Protein AF-A0A6G0UW44-F1 (afdb_monomer_lite)

Radius of gyration: 41.0 Å; chains: 1; bounding box: 80×52×118 Å

Structure (mmCIF, N/CA/C/O backbone):
data_AF-A0A6G0UW44-F1
#
_entry.id   AF-A0A6G0UW44-F1
#
loop_
_atom_site.group_PDB
_atom_site.id
_atom_site.type_symbol
_atom_site.label_atom_id
_atom_site.label_alt_id
_atom_site.label_comp_id
_atom_site.label_asym_id
_atom_site.label_entity_id
_atom_site.label_seq_id
_atom_site.pdbx_PDB_ins_code
_atom_site.Cartn_x
_atom_site.Cartn_y
_atom_site.Cartn_z
_atom_site.occupancy
_atom_site.B_iso_or_equiv
_atom_site.auth_seq_id
_atom_site.auth_comp_id
_atom_site.auth_asym_id
_atom_site.auth_atom_id
_atom_site.pdbx_PDB_model_num
ATOM 1 N N . MET A 1 1 ? 16.118 10.005 -37.928 1.00 37.62 1 MET A N 1
ATOM 2 C CA . MET A 1 1 ? 17.098 9.231 -37.137 1.00 37.62 1 MET A CA 1
ATOM 3 C C . MET A 1 1 ? 18.580 9.565 -37.410 1.00 37.62 1 MET A C 1
ATOM 5 O O . MET A 1 1 ? 19.420 8.905 -36.824 1.00 37.62 1 MET A O 1
ATOM 9 N N . ASP A 1 2 ? 18.959 10.597 -38.190 1.00 38.03 2 ASP A N 1
ATOM 10 C CA . ASP A 1 2 ? 20.335 10.639 -38.755 1.00 38.03 2 ASP A CA 1
ATOM 11 C C . ASP A 1 2 ? 21.155 11.941 -38.587 1.00 38.03 2 ASP A C 1
ATOM 13 O O . ASP A 1 2 ? 22.312 12.001 -38.995 1.00 38.03 2 ASP A O 1
ATOM 17 N N . VAL A 1 3 ? 20.603 13.016 -38.013 1.00 40.41 3 VAL A N 1
ATOM 18 C CA . VAL A 1 3 ? 21.188 14.363 -38.226 1.00 40.41 3 VAL A CA 1
ATOM 19 C C . VAL A 1 3 ? 22.205 14.790 -37.156 1.00 40.41 3 VAL A C 1
ATOM 21 O O . VAL A 1 3 ? 23.030 15.666 -37.401 1.00 40.41 3 VAL A O 1
ATOM 24 N N . VAL A 1 4 ? 22.187 14.182 -35.967 1.00 43.72 4 VAL A N 1
ATOM 25 C CA . VAL A 1 4 ? 22.926 14.726 -34.809 1.00 43.72 4 VAL A CA 1
ATOM 26 C C . VAL A 1 4 ? 24.247 14.000 -34.552 1.00 43.72 4 VAL A C 1
ATOM 28 O O . VAL A 1 4 ? 25.254 14.632 -34.255 1.00 43.72 4 VAL A O 1
ATOM 31 N N . PHE A 1 5 ? 24.272 12.680 -34.745 1.00 50.50 5 PHE A N 1
ATOM 32 C CA . PHE A 1 5 ? 25.394 11.828 -34.344 1.00 50.50 5 PHE A CA 1
ATOM 33 C C . PHE A 1 5 ? 26.453 11.594 -35.417 1.00 50.50 5 PHE A C 1
ATOM 35 O O . PHE A 1 5 ? 27.561 11.203 -35.078 1.00 50.50 5 PHE A O 1
ATOM 42 N N . LYS A 1 6 ? 26.157 11.869 -36.694 1.00 49.41 6 LYS A N 1
ATOM 43 C CA . LYS A 1 6 ? 27.148 11.805 -37.785 1.00 49.41 6 LYS A CA 1
ATOM 44 C C . LYS A 1 6 ? 28.186 12.937 -37.736 1.00 49.41 6 LYS A C 1
ATOM 46 O O . LYS A 1 6 ? 29.153 12.893 -38.491 1.00 49.41 6 LYS A O 1
ATOM 51 N N . LYS A 1 7 ? 27.993 13.950 -36.878 1.00 55.12 7 LYS A N 1
ATOM 52 C CA . LYS A 1 7 ? 28.919 15.087 -36.739 1.00 55.12 7 LYS A CA 1
ATOM 53 C C . LYS A 1 7 ? 30.096 14.816 -35.799 1.00 55.12 7 LYS A C 1
ATOM 55 O O . LYS A 1 7 ? 31.172 15.338 -36.069 1.00 55.12 7 LYS A O 1
ATOM 60 N N . LEU A 1 8 ? 29.896 14.018 -34.744 1.00 62.75 8 LEU A N 1
ATOM 61 C CA . LEU A 1 8 ? 30.953 13.634 -33.806 1.00 62.75 8 LEU A CA 1
ATOM 62 C C . LEU A 1 8 ? 31.653 12.378 -34.318 1.00 62.75 8 LEU A C 1
ATOM 64 O O . LEU A 1 8 ? 31.046 11.307 -34.414 1.00 62.75 8 LEU A O 1
ATOM 68 N N . LYS A 1 9 ? 32.927 12.534 -34.670 1.00 67.69 9 LYS A N 1
ATOM 69 C CA . LYS A 1 9 ? 33.804 11.432 -35.064 1.00 67.69 9 LYS A CA 1
ATOM 70 C C . LYS A 1 9 ? 34.708 11.050 -33.894 1.00 67.69 9 LYS A C 1
ATOM 72 O O . LYS A 1 9 ? 35.168 11.911 -33.147 1.00 67.69 9 LYS A O 1
ATOM 77 N N . PHE A 1 10 ? 34.960 9.755 -33.750 1.00 71.12 10 PHE A N 1
ATOM 78 C CA . PHE A 1 10 ? 35.826 9.206 -32.710 1.00 71.12 10 PHE A CA 1
ATOM 79 C C . PHE A 1 10 ? 37.206 8.924 -33.312 1.00 71.12 10 PHE A C 1
ATOM 81 O O . PHE A 1 10 ? 37.297 8.248 -34.339 1.00 71.12 10 PHE A O 1
ATOM 88 N N . GLU A 1 11 ? 38.271 9.448 -32.703 1.00 69.06 11 GLU A N 1
ATOM 89 C CA . GLU A 1 11 ? 39.632 8.975 -32.985 1.00 69.06 11 GLU A CA 1
ATOM 90 C C . GLU A 1 11 ? 39.785 7.506 -32.531 1.00 69.06 11 GLU A C 1
ATOM 92 O O . GLU A 1 11 ? 39.051 7.061 -31.648 1.00 69.06 11 GLU A O 1
ATOM 97 N N . PRO A 1 12 ? 40.705 6.716 -33.113 1.00 68.69 12 PRO A N 1
ATOM 98 C CA . PRO A 1 12 ? 40.983 5.375 -32.608 1.00 68.69 12 PRO A CA 1
ATOM 99 C C . PRO A 1 12 ? 41.514 5.440 -31.170 1.00 68.69 12 PRO A C 1
ATOM 101 O O . PRO A 1 12 ? 42.395 6.250 -30.868 1.00 68.69 12 PRO A O 1
ATOM 104 N N . ALA A 1 13 ? 40.991 4.568 -30.303 1.00 70.81 13 ALA A N 1
ATOM 105 C CA . ALA A 1 13 ? 41.474 4.428 -28.934 1.00 70.81 13 ALA A CA 1
ATOM 106 C C . ALA A 1 13 ? 42.959 4.027 -28.933 1.00 70.81 13 ALA A C 1
ATOM 108 O O . ALA A 1 13 ? 43.368 3.131 -29.675 1.00 70.81 13 ALA A O 1
ATOM 109 N N . LYS A 1 14 ? 43.765 4.703 -28.113 1.00 77.00 14 LYS A N 1
ATOM 110 C CA . LYS A 1 14 ? 45.211 4.484 -27.988 1.00 77.00 14 LYS A CA 1
ATOM 111 C C . LYS A 1 14 ? 45.544 3.694 -26.729 1.00 77.00 14 LYS A C 1
ATOM 113 O O . LYS A 1 14 ? 46.350 2.772 -26.806 1.00 77.00 14 LYS A O 1
ATOM 118 N N . ASN A 1 15 ? 44.952 4.041 -25.584 1.00 79.69 15 ASN A N 1
ATOM 119 C CA . ASN A 1 15 ? 45.211 3.356 -24.315 1.00 79.69 15 ASN A CA 1
ATOM 120 C C . ASN A 1 15 ? 43.979 3.340 -23.378 1.00 79.69 15 ASN A C 1
ATOM 122 O O . ASN A 1 15 ? 43.945 4.060 -22.374 1.00 79.69 15 ASN A O 1
ATOM 126 N N . PRO A 1 16 ? 42.966 2.504 -23.671 1.00 74.81 16 PRO A N 1
ATOM 127 C CA . PRO A 1 16 ? 41.717 2.467 -22.907 1.00 74.81 16 PRO A CA 1
ATOM 128 C C . PRO A 1 16 ? 41.859 1.855 -21.501 1.00 74.81 16 PRO A C 1
ATOM 130 O O . PRO A 1 16 ? 41.085 2.185 -20.601 1.00 74.81 16 PRO A O 1
ATOM 133 N N . GLU A 1 17 ? 42.863 1.002 -21.267 1.00 78.62 17 GLU A N 1
ATOM 134 C CA . GLU A 1 17 ? 43.088 0.343 -19.967 1.00 78.62 17 GLU A CA 1
ATOM 135 C C . GLU A 1 17 ? 43.509 1.321 -18.864 1.00 78.62 17 GLU A C 1
ATOM 137 O O . GLU A 1 17 ? 43.247 1.084 -17.683 1.00 78.62 17 GLU A O 1
ATOM 142 N N . ARG A 1 18 ? 44.094 2.463 -19.244 1.00 80.94 18 ARG A N 1
ATOM 143 C CA . ARG A 1 18 ? 44.526 3.530 -18.329 1.00 80.94 18 ARG A CA 1
ATOM 144 C C . ARG A 1 18 ? 43.420 3.981 -17.371 1.00 80.94 18 ARG A C 1
ATOM 146 O O . ARG A 1 18 ? 43.707 4.343 -16.233 1.00 80.94 18 ARG A O 1
ATOM 153 N N . PHE A 1 19 ? 42.169 3.981 -17.829 1.00 76.69 19 PHE A N 1
ATOM 154 C CA . PHE A 1 19 ? 41.030 4.461 -17.048 1.00 76.69 19 PHE A CA 1
ATOM 155 C C . PHE A 1 19 ? 40.354 3.371 -16.214 1.00 76.69 19 PHE A C 1
ATOM 157 O O . PHE A 1 19 ? 39.488 3.687 -15.401 1.00 76.69 19 PHE A O 1
ATOM 164 N N . LEU A 1 20 ? 40.755 2.105 -16.356 1.00 77.56 20 LEU A N 1
ATOM 165 C CA . LEU A 1 20 ? 40.136 0.999 -15.632 1.00 77.56 20 LEU A CA 1
ATOM 166 C C . LEU A 1 20 ? 40.369 1.123 -14.119 1.00 77.56 20 LEU A C 1
ATOM 168 O O . LEU A 1 20 ? 39.420 1.016 -13.346 1.00 77.56 20 LEU A O 1
ATOM 172 N N . SER A 1 21 ? 41.596 1.424 -13.684 1.00 74.88 21 SER A N 1
ATOM 173 C CA . SER A 1 21 ? 41.909 1.650 -12.262 1.00 74.88 21 SER A CA 1
ATOM 174 C C . SER A 1 21 ? 41.139 2.846 -11.694 1.00 74.88 21 SER A C 1
ATOM 176 O O . SER A 1 21 ? 40.559 2.755 -10.615 1.00 74.88 21 SER A O 1
ATOM 178 N N . LEU A 1 22 ? 41.028 3.933 -12.461 1.00 75.62 22 LEU A N 1
ATOM 179 C CA . LEU A 1 22 ? 40.276 5.134 -12.085 1.00 75.62 22 LEU A CA 1
ATOM 180 C C . LEU A 1 22 ? 38.764 4.884 -11.972 1.00 75.62 22 LEU A C 1
ATOM 182 O O . LEU A 1 22 ? 38.126 5.425 -11.075 1.00 75.62 22 LEU A O 1
ATOM 186 N N . LEU A 1 23 ? 38.183 4.056 -12.844 1.00 75.62 23 LEU A N 1
ATOM 187 C CA . LEU A 1 23 ? 36.765 3.680 -12.782 1.00 75.62 23 LEU A CA 1
ATOM 188 C C . LEU A 1 23 ? 36.470 2.697 -11.638 1.00 75.62 23 LEU A C 1
ATOM 190 O O . LEU A 1 23 ? 35.387 2.731 -11.050 1.00 75.62 23 LEU A O 1
ATOM 194 N N . THR A 1 24 ? 37.432 1.830 -11.311 1.00 74.31 24 THR A N 1
ATOM 195 C CA . THR A 1 24 ? 37.258 0.770 -10.307 1.00 74.31 24 THR A CA 1
ATOM 196 C C . THR A 1 24 ? 37.538 1.268 -8.886 1.00 74.31 24 THR A C 1
ATOM 198 O O . THR A 1 24 ? 36.756 0.994 -7.976 1.00 74.31 24 THR A O 1
ATOM 201 N N . GLU A 1 25 ? 38.614 2.032 -8.694 1.00 70.94 25 GLU A N 1
ATOM 202 C CA . GLU A 1 25 ? 39.114 2.474 -7.382 1.00 70.94 25 GLU A CA 1
ATOM 203 C C . GLU A 1 25 ? 38.948 3.988 -7.163 1.00 70.94 25 GLU A C 1
ATOM 205 O O . GLU A 1 25 ? 38.690 4.424 -6.039 1.00 70.94 25 GLU A O 1
ATOM 210 N N . GLY A 1 26 ? 39.022 4.788 -8.230 1.00 64.12 26 GLY A N 1
ATOM 211 C CA . GLY A 1 26 ? 39.047 6.253 -8.160 1.00 64.12 26 GLY A CA 1
ATOM 212 C C . GLY A 1 26 ? 37.716 6.905 -7.776 1.00 64.12 26 GLY A C 1
ATOM 213 O O . GLY A 1 26 ? 36.634 6.345 -7.968 1.00 64.12 26 GLY A O 1
ATOM 214 N N . ASN A 1 27 ? 37.768 8.107 -7.200 1.00 69.19 27 ASN A N 1
ATOM 215 C CA . ASN A 1 27 ? 36.584 8.855 -6.758 1.00 69.19 27 ASN A CA 1
ATOM 216 C C . ASN A 1 27 ? 36.057 9.815 -7.848 1.00 69.19 27 ASN A C 1
ATOM 218 O O . ASN A 1 27 ? 36.807 10.291 -8.698 1.00 69.19 27 ASN A O 1
ATOM 222 N N . SER A 1 28 ? 34.771 10.172 -7.799 1.00 69.19 28 SER A N 1
ATOM 223 C CA . SER A 1 28 ? 34.124 11.111 -8.742 1.00 69.19 28 SER A CA 1
ATOM 224 C C . SER A 1 28 ? 34.864 12.453 -8.865 1.00 69.19 28 SER A C 1
ATOM 226 O O . SER A 1 28 ? 34.969 13.016 -9.955 1.00 69.19 28 SER A O 1
ATOM 228 N N . LYS A 1 29 ? 35.438 12.941 -7.758 1.00 72.50 29 LYS A N 1
ATOM 229 C CA . LYS A 1 29 ? 36.257 14.165 -7.702 1.00 72.50 29 LYS A CA 1
ATOM 230 C C . LYS A 1 29 ? 37.580 14.048 -8.461 1.00 72.50 29 LYS A C 1
ATOM 232 O O . LYS A 1 29 ? 38.009 15.026 -9.067 1.00 72.50 29 LYS A O 1
ATOM 237 N N . GLU A 1 30 ? 38.210 12.876 -8.449 1.00 73.62 30 GLU A N 1
ATOM 238 C CA . GLU A 1 30 ? 39.471 12.628 -9.159 1.00 73.62 30 GLU A CA 1
ATOM 239 C C . GLU A 1 30 ? 39.226 12.618 -10.667 1.00 73.62 30 GLU A C 1
ATOM 241 O O . GLU A 1 30 ? 39.917 13.322 -11.405 1.00 73.62 30 GLU A O 1
ATOM 246 N N . LEU A 1 31 ? 38.160 11.940 -11.108 1.00 74.75 31 LEU A N 1
ATOM 247 C CA . LEU A 1 31 ? 37.697 11.993 -12.496 1.00 74.75 31 LEU A CA 1
ATOM 248 C C . LEU A 1 31 ? 37.363 13.430 -12.914 1.00 74.75 31 LEU A C 1
ATOM 250 O O . LEU A 1 31 ? 37.811 13.887 -13.962 1.00 74.75 31 LEU A O 1
ATOM 254 N N . HIS A 1 32 ? 36.641 14.181 -12.079 1.00 73.06 32 HIS A N 1
ATOM 255 C CA . HIS A 1 32 ? 36.326 15.576 -12.380 1.00 73.06 32 HIS A CA 1
ATOM 256 C C . HIS A 1 32 ? 37.592 16.434 -12.529 1.00 73.06 32 HIS A C 1
ATOM 258 O O . HIS A 1 32 ? 37.698 17.208 -13.476 1.00 73.06 32 HIS A O 1
ATOM 264 N N . SER A 1 33 ? 38.580 16.270 -11.643 1.00 74.69 33 SER A N 1
ATOM 265 C CA . SER A 1 33 ? 39.849 17.001 -11.736 1.00 74.69 33 SER A CA 1
ATOM 266 C C . SER A 1 33 ? 40.645 16.652 -12.996 1.00 74.69 33 SER A C 1
ATOM 268 O O . SER A 1 33 ? 41.214 17.546 -13.616 1.00 74.69 33 SER A O 1
ATOM 270 N N . HIS A 1 34 ? 40.618 15.382 -13.409 1.00 75.31 34 HIS A N 1
ATOM 271 C CA . HIS A 1 34 ? 41.314 14.895 -14.594 1.00 75.31 34 HIS A CA 1
ATOM 272 C C . HIS A 1 34 ? 40.743 15.492 -15.884 1.00 75.31 34 HIS A C 1
ATOM 274 O O . HIS A 1 34 ? 41.484 15.966 -16.738 1.00 75.31 34 HIS A O 1
ATOM 280 N N . PHE A 1 35 ? 39.414 15.516 -16.004 1.00 73.81 35 PHE A N 1
ATOM 281 C CA . PHE A 1 35 ? 38.738 16.002 -17.205 1.00 73.81 35 PHE A CA 1
ATOM 282 C C . PHE A 1 35 ? 38.586 17.527 -17.263 1.00 73.81 35 PHE A C 1
ATOM 284 O O . PHE A 1 35 ? 38.355 18.073 -18.337 1.00 73.81 35 PHE A O 1
ATOM 291 N N . LYS A 1 36 ? 38.766 18.242 -16.146 1.00 71.75 36 LYS A N 1
ATOM 292 C CA . LYS A 1 36 ? 38.707 19.713 -16.120 1.00 71.75 36 LYS A CA 1
ATOM 293 C C . LYS A 1 36 ? 39.853 20.376 -16.895 1.00 71.75 36 LYS A C 1
ATOM 295 O O . LYS A 1 36 ? 39.682 21.488 -17.386 1.00 71.75 36 LYS A O 1
ATOM 300 N N . SER A 1 37 ? 41.010 19.717 -16.992 1.00 66.88 37 SER A N 1
ATOM 301 C CA . SER A 1 37 ? 42.194 20.219 -17.706 1.00 66.88 37 SER A CA 1
ATOM 302 C C . SER A 1 37 ? 42.300 19.751 -19.160 1.00 66.88 37 SER A C 1
ATOM 304 O O . SER A 1 37 ? 43.237 20.150 -19.846 1.00 66.88 37 SER A O 1
ATOM 306 N N . ILE A 1 38 ? 41.394 18.885 -19.618 1.00 70.94 38 ILE A N 1
ATOM 307 C CA . ILE A 1 38 ? 41.431 18.292 -20.958 1.00 70.94 38 ILE A CA 1
ATOM 308 C C . ILE A 1 38 ? 40.446 19.047 -21.848 1.00 70.94 38 ILE A C 1
ATOM 310 O O . ILE A 1 38 ? 39.284 19.200 -21.477 1.00 70.94 38 ILE A O 1
ATOM 314 N N . ASP A 1 39 ? 40.898 19.479 -23.027 1.00 69.44 39 ASP A N 1
ATOM 315 C CA . ASP A 1 39 ? 39.985 19.935 -24.076 1.00 69.44 39 ASP A CA 1
ATOM 316 C C . ASP A 1 39 ? 39.330 18.699 -24.721 1.00 69.44 39 ASP A C 1
ATOM 318 O O . ASP A 1 39 ? 40.033 17.836 -25.265 1.00 69.44 39 ASP A O 1
ATOM 322 N N . PRO A 1 40 ? 38.002 18.533 -24.618 1.00 71.19 40 PRO A N 1
ATOM 323 C CA . PRO A 1 40 ? 37.345 17.338 -25.129 1.00 71.19 40 PRO A CA 1
ATOM 324 C C . PRO A 1 40 ? 37.220 17.300 -26.653 1.00 71.19 40 PRO A C 1
ATOM 326 O O . PRO A 1 40 ? 36.935 16.232 -27.200 1.00 71.19 40 PRO A O 1
ATOM 329 N N . LEU A 1 41 ? 37.396 18.433 -27.342 1.00 71.31 41 LEU A N 1
ATOM 330 C CA . LEU A 1 41 ? 37.107 18.553 -28.767 1.00 71.31 41 LEU A CA 1
ATOM 331 C C . LEU A 1 41 ? 38.322 18.966 -29.588 1.00 71.31 41 LEU A C 1
ATOM 333 O O . LEU A 1 41 ? 39.098 19.837 -29.217 1.00 71.31 41 LEU A O 1
ATOM 337 N N . ARG A 1 42 ? 38.413 18.403 -30.791 1.00 70.06 42 ARG A N 1
ATOM 338 C CA . ARG A 1 42 ? 39.353 18.825 -31.825 1.00 70.06 42 ARG A CA 1
ATOM 339 C C . ARG A 1 42 ? 38.596 19.097 -33.121 1.00 70.06 42 ARG A C 1
ATOM 341 O O . ARG A 1 42 ? 37.881 18.233 -33.624 1.00 70.06 42 ARG A O 1
ATOM 348 N N . LYS A 1 43 ? 38.730 20.306 -33.669 1.00 67.56 43 LYS A N 1
ATOM 349 C CA . LYS A 1 43 ? 38.112 20.692 -34.948 1.00 67.56 43 LYS A CA 1
ATOM 350 C C . LYS A 1 43 ? 39.102 20.453 -36.090 1.00 67.56 43 LYS A C 1
ATOM 352 O O . LYS A 1 43 ? 40.199 21.002 -36.076 1.00 67.56 43 LYS A O 1
ATOM 357 N N . GLU A 1 44 ? 38.700 19.676 -37.094 1.00 67.50 44 GLU A N 1
ATOM 358 C CA . GLU A 1 44 ? 39.406 19.581 -38.379 1.00 67.50 44 GLU A CA 1
ATOM 359 C C . GLU A 1 44 ? 38.417 19.922 -39.506 1.00 67.50 44 GLU A C 1
ATOM 361 O O . GLU A 1 44 ? 37.544 19.131 -39.876 1.00 67.50 44 GLU A O 1
ATOM 366 N N . GLY A 1 45 ? 38.512 21.148 -40.031 1.00 67.38 45 GLY A N 1
ATOM 367 C CA . GLY A 1 45 ? 37.557 21.675 -41.010 1.00 67.38 45 GLY A CA 1
ATOM 368 C C . GLY A 1 45 ? 36.138 21.789 -40.435 1.00 67.38 45 GLY A C 1
ATOM 369 O O . GLY A 1 45 ? 35.943 22.359 -39.367 1.00 67.38 45 GLY A O 1
ATOM 370 N N . ASN A 1 46 ? 35.144 21.228 -41.136 1.00 62.19 46 ASN A N 1
ATOM 371 C CA . ASN A 1 46 ? 33.737 21.203 -40.696 1.00 62.19 46 ASN A CA 1
ATOM 372 C C . ASN A 1 46 ? 33.397 20.019 -39.763 1.00 62.19 46 ASN A C 1
ATOM 374 O O . ASN A 1 46 ? 32.234 19.857 -39.384 1.00 62.19 46 ASN A O 1
ATOM 378 N N . ALA A 1 47 ? 34.366 19.154 -39.441 1.00 61.09 47 ALA A N 1
ATOM 379 C CA . ALA A 1 47 ? 34.164 17.977 -38.600 1.00 61.09 47 ALA A CA 1
ATOM 380 C C . ALA A 1 47 ? 34.694 18.210 -37.178 1.00 61.09 47 ALA A C 1
ATOM 382 O O . ALA A 1 47 ? 35.771 18.776 -36.983 1.00 61.09 47 ALA A O 1
ATOM 383 N N . VAL A 1 48 ? 33.931 17.736 -36.192 1.00 68.88 48 VAL A N 1
ATOM 384 C CA . VAL A 1 48 ? 34.279 17.809 -34.771 1.00 68.88 48 VAL A CA 1
ATOM 385 C C . VAL A 1 48 ? 34.655 16.405 -34.300 1.00 68.88 48 VAL A C 1
ATOM 387 O O . VAL A 1 48 ? 33.852 15.474 -34.391 1.00 68.88 48 VAL A O 1
ATOM 390 N N . PHE A 1 49 ? 35.886 16.251 -33.824 1.00 72.50 49 PHE A N 1
ATOM 391 C CA . PHE A 1 49 ? 36.423 15.005 -33.291 1.00 72.50 49 PHE A CA 1
ATOM 392 C C . PHE A 1 49 ? 36.485 15.063 -31.767 1.00 72.50 49 PHE A C 1
ATOM 394 O O . PHE A 1 49 ? 36.796 16.109 -31.197 1.00 72.50 49 PHE A O 1
ATOM 401 N N . LEU A 1 50 ? 36.207 13.937 -31.110 1.00 74.19 50 LEU A N 1
ATOM 402 C CA . LEU A 1 50 ? 36.548 13.765 -29.698 1.00 74.19 50 LEU A CA 1
ATOM 403 C C . LEU A 1 50 ? 38.038 13.463 -29.569 1.00 74.19 50 LEU A C 1
ATOM 405 O O . LEU A 1 50 ? 38.575 12.665 -30.340 1.00 74.19 50 LEU A O 1
ATOM 409 N N . THR A 1 51 ? 38.692 14.086 -28.591 1.00 77.12 51 THR A N 1
ATOM 410 C CA . THR A 1 51 ? 40.113 13.847 -28.317 1.00 77.12 51 THR A CA 1
ATOM 411 C C . THR A 1 51 ? 40.367 12.413 -27.860 1.00 77.12 51 THR A C 1
ATOM 413 O O . THR A 1 51 ? 39.498 11.770 -27.261 1.00 77.12 51 THR A O 1
ATOM 416 N N . SER A 1 52 ? 41.575 11.901 -28.121 1.00 76.88 52 SER A N 1
ATOM 417 C CA . SER A 1 52 ? 41.933 10.518 -27.787 1.00 76.88 52 SER A CA 1
ATOM 418 C C . SER A 1 52 ? 41.721 10.173 -26.311 1.00 76.88 52 SER A C 1
ATOM 420 O O . SER A 1 52 ? 41.298 9.063 -26.028 1.00 76.88 52 SER A O 1
ATOM 422 N N . ASP A 1 53 ? 41.918 11.115 -25.379 1.00 78.44 53 ASP A N 1
ATOM 423 C CA . ASP A 1 53 ? 41.677 10.880 -23.946 1.00 78.44 53 ASP A CA 1
ATOM 424 C C . ASP A 1 53 ? 40.190 10.630 -23.627 1.00 78.44 53 ASP A C 1
ATOM 426 O O . ASP A 1 53 ? 39.862 9.742 -22.837 1.00 78.44 53 ASP A O 1
ATOM 430 N N . VAL A 1 54 ? 39.269 11.369 -24.259 1.00 78.00 54 VAL A N 1
ATOM 431 C CA . VAL A 1 54 ? 37.820 11.164 -24.078 1.00 78.00 54 VAL A CA 1
ATOM 432 C C . VAL A 1 54 ? 37.390 9.841 -24.705 1.00 78.00 54 VAL A C 1
ATOM 434 O O . VAL A 1 54 ? 36.600 9.103 -24.115 1.00 78.00 54 VAL A O 1
ATOM 437 N N . VAL A 1 55 ? 37.926 9.502 -25.880 1.00 80.12 55 VAL A N 1
ATOM 438 C CA . VAL A 1 55 ? 37.620 8.224 -26.536 1.00 80.12 55 VAL A CA 1
ATOM 439 C C . VAL A 1 55 ? 38.191 7.033 -25.761 1.00 80.12 55 VAL A C 1
ATOM 441 O O . VAL A 1 55 ? 37.492 6.028 -25.614 1.00 80.12 55 VAL A O 1
ATOM 444 N N . ASP A 1 56 ? 39.405 7.153 -25.222 1.00 81.38 56 ASP A N 1
ATOM 445 C CA . ASP A 1 56 ? 40.041 6.146 -24.366 1.00 81.38 56 ASP A CA 1
ATOM 446 C C . ASP A 1 56 ? 39.247 5.935 -23.078 1.00 81.38 56 ASP A C 1
ATOM 448 O O . ASP A 1 56 ? 39.067 4.800 -22.649 1.00 81.38 56 ASP A O 1
ATOM 452 N N . PHE A 1 57 ? 38.690 6.996 -22.492 1.00 83.31 57 PHE A N 1
ATOM 453 C CA . PHE A 1 57 ? 37.802 6.883 -21.337 1.00 83.31 57 PHE A CA 1
ATOM 454 C C . PHE A 1 57 ? 36.488 6.168 -21.664 1.00 83.31 57 PHE A C 1
ATOM 456 O O . PHE A 1 57 ? 36.063 5.279 -20.925 1.00 83.31 57 PHE A O 1
ATOM 463 N N . LEU A 1 58 ? 35.852 6.507 -22.788 1.00 81.81 58 LEU A N 1
ATOM 464 C CA . LEU A 1 58 ? 34.620 5.854 -23.239 1.00 81.81 58 LEU A CA 1
ATOM 465 C C . LEU A 1 58 ? 34.844 4.362 -23.560 1.00 81.81 58 LEU A C 1
ATOM 467 O O . LEU A 1 58 ? 34.007 3.525 -23.213 1.00 81.81 58 LEU A O 1
ATOM 471 N N . HIS A 1 59 ? 35.992 4.009 -24.148 1.00 81.44 59 HIS A N 1
ATOM 472 C CA . HIS A 1 59 ? 36.437 2.617 -24.297 1.00 81.44 59 HIS A CA 1
ATOM 473 C C . HIS A 1 59 ? 36.848 1.980 -22.956 1.00 81.44 59 HIS A C 1
ATOM 475 O O . HIS A 1 59 ? 36.662 0.784 -22.754 1.00 81.44 59 HIS A O 1
ATOM 481 N N . GLY A 1 60 ? 37.352 2.753 -21.998 1.00 81.19 60 GLY A N 1
ATOM 482 C CA . GLY A 1 60 ? 37.635 2.285 -20.642 1.00 81.19 60 GLY A CA 1
ATOM 483 C C . GLY A 1 60 ? 36.364 1.860 -19.902 1.00 81.19 60 GLY A C 1
ATOM 484 O O . GLY A 1 60 ? 36.349 0.810 -19.267 1.00 81.19 60 GLY A O 1
ATOM 485 N N . ILE A 1 61 ? 35.262 2.608 -20.052 1.00 81.19 61 ILE A N 1
ATOM 486 C CA . ILE A 1 61 ? 33.936 2.233 -19.518 1.00 81.19 61 ILE A CA 1
ATOM 487 C C . ILE A 1 61 ? 33.463 0.904 -20.116 1.00 81.19 61 ILE A C 1
ATOM 489 O O . ILE A 1 61 ? 32.920 0.051 -19.415 1.00 81.19 61 ILE A O 1
ATOM 493 N N . ALA A 1 62 ? 33.687 0.712 -21.411 1.00 76.56 62 ALA A N 1
ATOM 494 C CA . ALA A 1 62 ? 33.372 -0.531 -22.093 1.00 76.56 62 ALA A CA 1
ATOM 495 C C . ALA A 1 62 ? 34.122 -1.742 -21.518 1.00 76.56 62 ALA A C 1
ATOM 497 O O . ALA A 1 62 ? 33.505 -2.767 -21.226 1.00 76.56 62 ALA A O 1
ATOM 498 N N . LEU A 1 63 ? 35.434 -1.609 -21.313 1.00 79.00 63 LEU A N 1
ATOM 499 C CA . LEU A 1 63 ? 36.259 -2.640 -20.676 1.00 79.00 63 LEU A CA 1
ATOM 500 C C . LEU A 1 63 ? 35.857 -2.859 -19.212 1.00 79.00 63 LEU A C 1
ATOM 502 O O . LEU A 1 63 ? 35.834 -3.986 -18.722 1.00 79.00 63 LEU A O 1
ATOM 506 N N . TRP A 1 64 ? 35.462 -1.793 -18.518 1.00 80.31 64 TRP A N 1
ATOM 507 C CA . TRP A 1 64 ? 34.974 -1.866 -17.145 1.00 80.31 64 TRP A CA 1
ATOM 508 C C . TRP A 1 64 ? 33.719 -2.734 -17.021 1.00 80.31 64 TRP A C 1
ATOM 510 O O . TRP A 1 64 ? 33.596 -3.495 -16.061 1.00 80.31 64 TRP A O 1
ATOM 520 N N . PHE A 1 65 ? 32.829 -2.725 -18.017 1.00 79.38 65 PHE A N 1
ATOM 521 C CA . PHE A 1 65 ? 31.672 -3.624 -18.035 1.00 79.38 65 PHE A CA 1
ATOM 522 C C . PHE A 1 65 ? 32.042 -5.101 -18.175 1.00 79.38 65 PHE A C 1
ATOM 524 O O . PHE A 1 65 ? 31.339 -5.941 -17.615 1.00 79.38 65 PHE A O 1
ATOM 531 N N . GLN A 1 66 ? 33.140 -5.416 -18.863 1.00 77.75 66 GLN A N 1
ATOM 532 C CA . GLN A 1 66 ? 33.645 -6.786 -19.020 1.00 77.75 66 GLN A CA 1
ATOM 533 C C . GLN A 1 66 ? 34.320 -7.321 -17.744 1.00 77.75 66 GLN A C 1
ATOM 535 O O . GLN A 1 66 ? 34.556 -8.523 -17.620 1.00 77.75 66 GLN A O 1
ATOM 540 N N . SER A 1 67 ? 34.622 -6.442 -16.783 1.00 70.75 67 SER A N 1
ATOM 541 C CA . SER A 1 67 ? 35.231 -6.806 -15.504 1.00 70.75 67 SER A CA 1
ATOM 542 C C . SER A 1 67 ? 34.234 -7.483 -14.537 1.00 70.75 67 SER A C 1
ATOM 544 O O . SER A 1 67 ? 33.102 -7.827 -14.891 1.00 70.75 67 SER A O 1
ATOM 546 N N . LYS A 1 68 ? 34.665 -7.732 -13.292 1.00 72.56 68 LYS A N 1
ATOM 547 C CA . LYS A 1 68 ? 33.832 -8.330 -12.230 1.00 72.56 68 LYS A CA 1
ATOM 548 C C . LYS A 1 68 ? 32.500 -7.566 -12.052 1.00 72.56 68 LYS A C 1
ATOM 550 O O . LYS A 1 68 ? 32.426 -6.382 -12.376 1.00 72.56 68 LYS A O 1
ATOM 555 N N . PRO A 1 69 ? 31.439 -8.210 -11.520 1.00 70.62 69 PRO A N 1
ATOM 556 C CA . PRO A 1 69 ? 30.156 -7.545 -11.284 1.00 70.62 69 PRO A CA 1
ATOM 557 C C . PRO A 1 69 ? 30.342 -6.267 -10.458 1.00 70.62 69 PRO A C 1
ATOM 559 O O . PRO A 1 69 ? 30.931 -6.297 -9.376 1.00 70.62 69 PRO A O 1
ATOM 562 N N . LEU A 1 70 ? 29.849 -5.149 -10.990 1.00 76.25 70 LEU A N 1
ATOM 563 C CA . LEU A 1 70 ? 30.082 -3.826 -10.420 1.00 76.25 70 LEU A CA 1
ATOM 564 C C . LEU A 1 70 ? 29.168 -3.553 -9.221 1.00 76.25 70 LEU A C 1
ATOM 566 O O . LEU A 1 70 ? 28.010 -3.976 -9.178 1.00 76.25 70 LEU A O 1
ATOM 570 N N . ASN A 1 71 ? 29.681 -2.797 -8.247 1.00 76.94 71 ASN A N 1
ATOM 571 C CA . ASN A 1 71 ? 28.889 -2.353 -7.105 1.00 76.94 71 ASN A CA 1
ATOM 572 C C . ASN A 1 71 ? 27.935 -1.221 -7.526 1.00 76.94 71 ASN A C 1
ATOM 574 O O . ASN A 1 71 ? 28.370 -0.162 -7.978 1.00 76.94 71 ASN A O 1
ATOM 578 N N . VAL A 1 72 ? 26.633 -1.431 -7.315 1.00 75.94 72 VAL A N 1
ATOM 579 C CA . VAL A 1 72 ? 25.559 -0.469 -7.613 1.00 75.94 72 VAL A CA 1
ATOM 580 C C . VAL A 1 72 ? 25.820 0.901 -6.980 1.00 75.94 72 VAL A C 1
ATOM 582 O O . VAL A 1 72 ? 25.656 1.913 -7.651 1.00 75.94 72 VAL A O 1
ATOM 585 N N . SER A 1 73 ? 26.282 0.943 -5.727 1.00 77.44 73 SER A N 1
ATOM 586 C CA . SER A 1 73 ? 26.526 2.203 -5.012 1.00 77.44 73 SER A CA 1
ATOM 587 C C . SER A 1 73 ? 27.617 3.043 -5.680 1.00 77.44 73 SER A C 1
ATOM 589 O O . SER A 1 73 ? 27.516 4.267 -5.728 1.00 77.44 73 SER A O 1
ATOM 591 N N . LYS A 1 74 ? 28.633 2.390 -6.255 1.00 78.00 74 LYS A N 1
ATOM 592 C CA . LYS A 1 74 ? 29.702 3.075 -6.985 1.00 78.00 74 LYS A CA 1
ATOM 593 C C . LYS A 1 74 ? 29.184 3.676 -8.288 1.00 78.00 74 LYS A C 1
ATOM 595 O O . LYS A 1 74 ? 29.505 4.817 -8.606 1.00 78.00 74 LYS A O 1
ATOM 600 N N . ILE A 1 75 ? 28.361 2.921 -9.016 1.00 77.69 75 ILE A N 1
ATOM 601 C CA . ILE A 1 75 ? 27.711 3.388 -10.244 1.00 77.69 75 ILE A CA 1
ATOM 602 C C . ILE A 1 75 ? 26.833 4.605 -9.939 1.00 77.69 75 ILE A C 1
ATOM 604 O O . ILE A 1 75 ? 26.964 5.621 -10.609 1.00 77.69 75 ILE A O 1
ATOM 608 N N . GLU A 1 76 ? 25.994 4.533 -8.904 1.00 78.06 76 GLU A N 1
ATOM 609 C CA . GLU A 1 76 ? 25.123 5.641 -8.488 1.00 78.06 76 GLU A CA 1
ATOM 610 C C . GLU A 1 76 ? 25.915 6.884 -8.053 1.00 78.06 76 GLU A C 1
ATOM 612 O O . GLU A 1 76 ? 25.522 8.007 -8.363 1.00 78.06 76 GLU A O 1
ATOM 617 N N . GLN A 1 77 ? 27.062 6.706 -7.390 1.00 78.19 77 GLN A N 1
ATOM 618 C CA . GLN A 1 77 ? 27.952 7.813 -7.036 1.00 78.19 77 GLN A CA 1
ATOM 619 C C . GLN A 1 77 ? 28.541 8.488 -8.287 1.00 78.19 77 GLN A C 1
ATOM 621 O O . GLN A 1 77 ? 28.549 9.716 -8.397 1.00 78.19 77 GLN A O 1
ATOM 626 N N . LEU A 1 78 ? 29.011 7.691 -9.252 1.00 75.44 78 LEU A N 1
ATOM 627 C CA . LEU A 1 78 ? 29.549 8.197 -10.515 1.00 75.44 78 LEU A CA 1
ATOM 628 C C . LEU A 1 78 ? 28.468 8.902 -11.344 1.00 75.44 78 LEU A C 1
ATOM 630 O O . LEU A 1 78 ? 28.725 9.965 -11.907 1.00 75.44 78 LEU A O 1
ATOM 634 N N . THR A 1 79 ? 27.247 8.367 -11.407 1.00 73.19 79 THR A N 1
ATOM 635 C CA . THR A 1 79 ? 26.160 8.999 -12.166 1.00 73.19 79 THR A CA 1
ATOM 636 C C . THR A 1 79 ? 25.572 10.227 -11.484 1.00 73.19 79 THR A C 1
ATOM 638 O O . THR A 1 79 ? 25.190 11.170 -12.178 1.00 73.19 79 THR A O 1
ATOM 641 N N . GLY A 1 80 ? 25.548 10.261 -10.150 1.00 69.50 80 GLY A N 1
ATOM 642 C CA . GLY A 1 80 ? 25.060 11.397 -9.369 1.00 69.50 80 GLY A CA 1
ATOM 643 C C . GLY A 1 80 ? 25.952 12.641 -9.441 1.00 69.50 80 GLY A C 1
ATOM 644 O O . GLY A 1 80 ? 25.440 13.759 -9.350 1.00 69.50 80 GLY A O 1
ATOM 645 N N . GLU A 1 81 ? 27.263 12.463 -9.634 1.00 72.12 81 GLU A N 1
ATOM 646 C CA . GLU A 1 81 ? 28.236 13.563 -9.666 1.00 72.12 81 GLU A CA 1
ATOM 647 C C . GLU A 1 81 ? 28.847 13.787 -11.054 1.00 72.12 81 GLU A C 1
ATOM 649 O O . GLU A 1 81 ? 28.791 14.902 -11.572 1.00 72.12 81 GLU A O 1
ATOM 654 N N . PHE A 1 82 ? 29.411 12.744 -11.675 1.00 72.12 82 PHE A N 1
ATOM 655 C CA . PHE A 1 82 ? 30.197 12.872 -12.905 1.00 72.12 82 PHE A CA 1
ATOM 656 C C . PHE A 1 82 ? 29.305 12.957 -14.154 1.00 72.12 82 PHE A C 1
ATOM 658 O O . PHE A 1 82 ? 29.430 13.880 -14.950 1.00 72.12 82 PHE A O 1
ATOM 665 N N . PHE A 1 83 ? 28.324 12.064 -14.306 1.00 71.31 83 PHE A N 1
ATOM 666 C CA . PHE A 1 83 ? 27.428 12.079 -15.478 1.00 71.31 83 PHE A CA 1
ATOM 667 C C . PHE A 1 83 ? 26.287 13.108 -15.398 1.00 71.31 83 PHE A C 1
ATOM 669 O O . PHE A 1 83 ? 25.439 13.161 -16.287 1.00 71.31 83 PHE A O 1
ATOM 676 N N . LYS A 1 84 ? 26.269 13.954 -14.359 1.00 67.56 84 LYS A N 1
ATOM 677 C CA . LYS A 1 84 ? 25.351 15.099 -14.242 1.00 67.56 84 LYS A CA 1
ATOM 678 C C . LYS A 1 84 ? 25.742 16.268 -15.163 1.00 67.56 84 LYS A C 1
ATOM 680 O O . LYS A 1 84 ? 24.932 17.168 -15.379 1.00 67.56 84 LYS A O 1
ATOM 685 N N . GLY A 1 85 ? 26.963 16.256 -15.703 1.00 67.69 85 GLY A N 1
ATOM 686 C CA . GLY A 1 85 ? 27.412 17.185 -16.738 1.00 67.69 85 GLY A CA 1
ATOM 687 C C . GLY A 1 85 ? 26.811 16.871 -18.109 1.00 67.69 85 GLY A C 1
ATOM 688 O O . GLY A 1 85 ? 26.791 15.710 -18.520 1.00 67.69 85 GLY A O 1
ATOM 689 N N . SER A 1 86 ? 26.350 17.892 -18.840 1.00 63.50 86 SER A N 1
ATOM 690 C CA . SER A 1 86 ? 25.707 17.740 -20.162 1.00 63.50 86 SER A CA 1
ATOM 691 C C . SER A 1 86 ? 26.612 17.048 -21.167 1.00 63.50 86 SER A C 1
ATOM 693 O O . SER A 1 86 ? 26.168 16.170 -21.906 1.00 63.50 86 SER A O 1
ATOM 695 N N . ASP A 1 87 ? 27.881 17.442 -21.162 1.00 70.94 87 ASP A N 1
ATOM 696 C CA . ASP A 1 87 ? 28.858 17.087 -22.187 1.00 70.94 87 ASP A CA 1
ATOM 697 C C . ASP A 1 87 ? 29.178 15.594 -22.145 1.00 70.94 87 ASP A C 1
ATOM 699 O O . ASP A 1 87 ? 29.019 14.886 -23.137 1.00 70.94 87 ASP A O 1
ATOM 703 N N . MET A 1 88 ? 29.525 15.084 -20.959 1.00 75.00 88 MET A N 1
ATOM 704 C CA . MET A 1 88 ? 29.872 13.673 -20.772 1.00 75.00 88 MET A CA 1
ATOM 705 C C . MET A 1 88 ? 28.687 12.745 -21.029 1.00 75.00 88 MET A C 1
ATOM 707 O O . MET A 1 88 ? 28.869 11.667 -21.594 1.00 75.00 88 MET A O 1
ATOM 711 N N . LEU A 1 89 ? 27.468 13.160 -20.671 1.00 74.94 89 LEU A N 1
ATOM 712 C CA . LEU A 1 89 ? 26.262 12.399 -20.991 1.00 74.94 89 LEU A CA 1
ATOM 713 C C . LEU A 1 89 ? 26.046 12.320 -22.511 1.00 74.94 89 LEU A C 1
ATOM 715 O O . LEU A 1 89 ? 25.767 11.245 -23.040 1.00 74.94 89 LEU A O 1
ATOM 719 N N . ILE A 1 90 ? 26.208 13.436 -23.228 1.00 74.06 90 ILE A N 1
ATOM 720 C CA . ILE A 1 90 ? 26.086 13.480 -24.692 1.00 74.06 90 ILE A CA 1
ATOM 721 C C . ILE A 1 90 ? 27.167 12.616 -25.352 1.00 74.06 90 ILE A C 1
ATOM 723 O O . ILE A 1 90 ? 26.858 11.838 -26.261 1.00 74.06 90 ILE A O 1
ATOM 727 N N . PHE A 1 91 ? 28.413 12.695 -24.884 1.00 76.75 91 PHE A N 1
ATOM 728 C CA . PHE A 1 91 ? 29.516 11.886 -25.403 1.00 76.75 91 PHE A CA 1
ATOM 729 C C . PHE A 1 91 ? 29.272 10.395 -25.180 1.00 76.75 91 PHE A C 1
ATOM 731 O O . PHE A 1 91 ? 29.390 9.613 -26.118 1.00 76.75 91 PHE A O 1
ATOM 738 N N . LEU A 1 92 ? 28.813 10.002 -23.993 1.00 80.25 92 LEU A N 1
ATOM 739 C CA . LEU A 1 92 ? 28.475 8.613 -23.697 1.00 80.25 92 LEU A CA 1
ATOM 740 C C . LEU A 1 92 ? 27.335 8.085 -24.582 1.00 80.25 92 LEU A C 1
ATOM 742 O O . LEU A 1 92 ? 27.456 7.019 -25.183 1.00 80.25 92 LEU A O 1
ATOM 746 N N . LEU A 1 93 ? 26.244 8.847 -24.717 1.00 77.69 93 LEU A N 1
ATOM 747 C CA . LEU A 1 93 ? 25.094 8.454 -25.539 1.00 77.69 93 LEU A CA 1
ATOM 748 C C . LEU A 1 93 ? 25.449 8.377 -27.028 1.00 77.69 93 LEU A C 1
ATOM 750 O O . LEU A 1 93 ? 25.044 7.440 -27.715 1.00 77.69 93 LEU A O 1
ATOM 754 N N . SER A 1 94 ? 26.213 9.347 -27.535 1.00 76.00 94 SER A N 1
ATOM 755 C CA . SER A 1 94 ? 26.682 9.346 -28.928 1.00 76.00 94 SER A CA 1
ATOM 756 C C . SER A 1 94 ? 27.619 8.180 -29.217 1.00 76.00 94 SER A C 1
ATOM 758 O O . SER A 1 94 ? 27.492 7.533 -30.259 1.00 76.00 94 SER A O 1
ATOM 760 N N . TYR A 1 95 ? 28.490 7.858 -28.265 1.00 78.81 95 TYR A N 1
ATOM 761 C CA . TYR A 1 95 ? 29.375 6.715 -28.351 1.00 78.81 95 TYR A CA 1
ATOM 762 C C . TYR A 1 95 ? 28.605 5.397 -28.367 1.00 78.81 95 TYR A C 1
ATOM 764 O O . TYR A 1 95 ? 28.824 4.591 -29.264 1.00 78.81 95 TYR A O 1
ATOM 772 N N . TRP A 1 96 ? 27.632 5.193 -27.475 1.00 78.94 96 TRP A N 1
ATOM 773 C CA . TRP A 1 96 ? 26.806 3.978 -27.468 1.00 78.94 96 TRP A CA 1
ATOM 774 C C . TRP A 1 96 ? 25.874 3.843 -28.673 1.00 78.94 96 TRP A C 1
ATOM 776 O O . TRP A 1 96 ? 25.504 2.733 -29.051 1.00 78.94 96 TRP A O 1
ATOM 786 N N . MET A 1 97 ? 25.500 4.943 -29.324 1.00 73.69 97 MET A N 1
ATOM 787 C CA . MET A 1 97 ? 24.760 4.865 -30.584 1.00 73.69 97 MET A CA 1
ATOM 788 C C . MET A 1 97 ? 25.602 4.232 -31.699 1.00 73.69 97 MET A C 1
ATOM 790 O O . MET A 1 97 ? 25.087 3.384 -32.442 1.00 73.69 97 MET A O 1
ATOM 794 N N . GLN A 1 98 ? 26.881 4.619 -31.789 1.00 74.00 98 GLN A N 1
ATOM 795 C CA . GLN A 1 98 ? 27.825 4.145 -32.807 1.00 74.00 98 GLN A CA 1
ATOM 796 C C . GLN A 1 98 ? 28.485 2.805 -32.433 1.00 74.00 98 GLN A C 1
ATOM 798 O O . GLN A 1 98 ? 28.659 1.960 -33.306 1.00 74.00 98 GLN A O 1
ATOM 803 N N . ASN A 1 99 ? 28.754 2.575 -31.144 1.00 72.88 99 ASN A N 1
ATOM 804 C CA . ASN A 1 99 ? 29.413 1.394 -30.574 1.00 72.88 99 ASN A CA 1
ATOM 805 C C . ASN A 1 99 ? 28.507 0.762 -29.502 1.00 72.88 99 ASN A C 1
ATOM 807 O O . ASN A 1 99 ? 28.674 1.015 -28.308 1.00 72.88 99 ASN A O 1
ATOM 811 N N . PRO A 1 100 ? 27.486 -0.017 -29.900 1.00 58.88 100 PRO A N 1
ATOM 812 C CA . PRO A 1 100 ? 26.344 -0.274 -29.033 1.00 58.88 100 PRO A CA 1
ATOM 813 C C . PRO A 1 100 ? 26.522 -1.485 -28.120 1.00 58.88 100 PRO A C 1
ATOM 815 O O . PRO A 1 100 ? 25.707 -1.659 -27.227 1.00 58.88 100 PRO A O 1
ATOM 818 N N . LEU A 1 101 ? 27.532 -2.333 -28.335 1.00 60.56 101 LEU A N 1
ATOM 819 C CA . LEU A 1 101 ? 27.956 -3.368 -27.387 1.00 60.56 101 LEU A CA 1
ATOM 820 C C . LEU A 1 101 ? 29.442 -3.664 -27.585 1.00 60.56 101 LEU A C 1
ATOM 822 O O . LEU A 1 101 ? 29.919 -3.707 -28.716 1.00 60.56 101 LEU A O 1
ATOM 826 N N . PHE A 1 102 ? 30.117 -3.900 -26.465 1.00 59.25 102 PHE A N 1
ATOM 827 C CA . PHE A 1 102 ? 31.544 -4.207 -26.380 1.00 59.25 102 PHE A CA 1
ATOM 828 C C . PHE A 1 102 ? 31.816 -5.707 -26.243 1.00 59.25 102 PHE A C 1
ATOM 830 O O . PHE A 1 102 ? 32.923 -6.138 -26.537 1.00 59.25 102 PHE A O 1
ATOM 837 N N . ASP A 1 103 ? 30.819 -6.481 -25.791 1.00 65.12 103 ASP A N 1
ATOM 838 C CA . ASP A 1 103 ? 30.837 -7.944 -25.658 1.00 65.12 103 ASP A CA 1
ATOM 839 C C . ASP A 1 103 ? 29.422 -8.460 -25.294 1.00 65.12 103 ASP A C 1
ATOM 841 O O . ASP A 1 103 ? 28.657 -7.749 -24.635 1.00 65.12 103 ASP A O 1
ATOM 845 N N . ASP A 1 104 ? 29.072 -9.681 -25.707 1.00 67.38 104 ASP A N 1
ATOM 846 C CA . ASP A 1 104 ? 27.760 -10.315 -25.492 1.00 67.38 104 ASP A CA 1
ATOM 847 C C . ASP A 1 104 ? 27.636 -11.059 -24.147 1.00 67.38 104 ASP A C 1
ATOM 849 O O . ASP A 1 104 ? 26.584 -11.641 -23.849 1.00 67.38 104 ASP A O 1
ATOM 853 N N . SER A 1 105 ? 28.681 -11.019 -23.313 1.00 78.44 105 SER A N 1
ATOM 854 C CA . SER A 1 105 ? 28.687 -11.649 -21.993 1.00 78.44 105 SER A CA 1
ATOM 855 C C . SER A 1 105 ? 27.588 -11.114 -21.065 1.00 78.44 105 SER A C 1
ATOM 857 O O . SER A 1 105 ? 27.245 -9.929 -21.039 1.00 78.44 105 SER A O 1
ATOM 859 N N . VAL A 1 106 ? 27.036 -12.016 -20.246 1.00 76.19 106 VAL A N 1
ATOM 860 C CA . VAL A 1 106 ? 25.932 -11.719 -19.314 1.00 76.19 106 VAL A CA 1
ATOM 861 C C . VAL A 1 106 ? 26.310 -10.610 -18.322 1.00 76.19 106 VAL A C 1
ATOM 863 O O . VAL A 1 106 ? 25.496 -9.733 -18.032 1.00 76.19 106 VAL A O 1
ATOM 866 N N . ASN A 1 107 ? 27.559 -10.607 -17.842 1.00 78.00 107 ASN A N 1
ATOM 867 C CA . ASN A 1 107 ? 28.061 -9.600 -16.903 1.00 78.00 107 ASN A CA 1
ATOM 868 C C . ASN A 1 107 ? 28.194 -8.219 -17.552 1.00 78.00 107 ASN A C 1
ATOM 870 O O . ASN A 1 107 ? 27.752 -7.235 -16.960 1.00 78.00 107 ASN A O 1
ATOM 874 N N . SER A 1 108 ? 28.716 -8.155 -18.781 1.00 79.12 108 SER A N 1
ATOM 875 C CA . SER A 1 108 ? 28.818 -6.908 -19.545 1.00 79.12 108 SER A CA 1
ATOM 876 C C . SER A 1 108 ? 27.441 -6.282 -19.765 1.00 79.12 108 SER A C 1
ATOM 878 O O . SER A 1 108 ? 27.221 -5.115 -19.431 1.00 79.12 108 SER A O 1
ATOM 880 N N . LYS A 1 109 ? 26.457 -7.093 -20.184 1.00 79.75 109 LYS A N 1
ATOM 881 C CA . LYS A 1 109 ? 25.059 -6.657 -20.333 1.00 79.75 109 LYS A CA 1
ATOM 882 C C . LYS A 1 109 ? 24.479 -6.140 -19.018 1.00 79.75 109 LYS A C 1
ATOM 884 O O . LYS A 1 109 ? 23.850 -5.085 -18.993 1.00 79.75 109 LYS A O 1
ATOM 889 N N . LYS A 1 110 ? 24.699 -6.852 -17.913 1.00 82.88 110 LYS A N 1
ATOM 890 C CA . LYS A 1 110 ? 24.210 -6.455 -16.585 1.00 82.88 110 LYS A CA 1
ATOM 891 C C . LYS A 1 110 ? 24.797 -5.118 -16.133 1.00 82.88 110 LYS A C 1
ATOM 893 O O . LYS A 1 110 ? 24.046 -4.230 -15.739 1.00 82.88 110 LYS A O 1
ATOM 898 N N . ASN A 1 111 ? 26.116 -4.967 -16.216 1.00 84.38 111 ASN A N 1
ATOM 899 C CA . ASN A 1 111 ? 26.829 -3.754 -15.817 1.00 84.38 111 ASN A CA 1
ATOM 900 C C . ASN A 1 111 ? 26.406 -2.543 -16.663 1.00 84.38 111 ASN A C 1
ATOM 902 O O . ASN A 1 111 ? 26.156 -1.466 -16.119 1.00 84.38 111 ASN A O 1
ATOM 906 N N . PHE A 1 112 ? 26.232 -2.743 -17.971 1.00 84.94 112 PHE A N 1
ATOM 907 C CA . PHE A 1 112 ? 25.705 -1.725 -18.874 1.00 84.94 112 PHE A CA 1
ATOM 908 C C . PHE A 1 112 ? 24.305 -1.253 -18.452 1.00 84.94 112 PHE A C 1
ATOM 910 O O . PHE A 1 112 ? 24.078 -0.053 -18.300 1.00 84.94 112 PHE A O 1
ATOM 917 N N . TRP A 1 113 ? 23.372 -2.184 -18.214 1.00 86.00 113 TRP A N 1
ATOM 918 C CA . TRP A 1 113 ? 22.007 -1.844 -17.797 1.00 86.00 113 TRP A CA 1
ATOM 919 C C . TRP A 1 113 ? 21.967 -1.130 -16.447 1.00 86.00 113 TRP A C 1
ATOM 921 O O . TRP A 1 113 ? 21.177 -0.204 -16.272 1.00 86.00 113 TRP A O 1
ATOM 931 N N . LEU A 1 114 ? 22.836 -1.516 -15.508 1.00 85.06 114 LEU A N 1
ATOM 932 C CA . LEU A 1 114 ? 22.974 -0.814 -14.234 1.00 85.06 114 LEU A CA 1
ATOM 933 C C . LEU A 1 114 ? 23.423 0.636 -14.437 1.00 85.06 114 LEU A C 1
ATOM 935 O O . LEU A 1 114 ? 22.839 1.524 -13.822 1.00 85.06 114 LEU A O 1
ATOM 939 N N . LEU A 1 115 ? 24.397 0.897 -15.317 1.00 85.50 115 LEU A N 1
ATOM 940 C CA . LEU A 1 115 ? 24.805 2.272 -15.612 1.00 85.50 115 LEU A CA 1
ATOM 941 C C . LEU A 1 115 ? 23.684 3.052 -16.307 1.00 85.50 115 LEU A C 1
ATOM 943 O O . LEU A 1 115 ? 23.380 4.163 -15.883 1.00 85.50 115 LEU A O 1
ATOM 947 N N . LEU A 1 116 ? 23.046 2.466 -17.327 1.00 85.56 116 LEU A N 1
ATOM 948 C CA . LEU A 1 116 ? 21.988 3.113 -18.107 1.00 85.56 116 LEU A CA 1
ATOM 949 C C . LEU A 1 116 ? 20.793 3.533 -17.235 1.00 85.56 116 LEU A C 1
ATOM 951 O O . LEU A 1 116 ? 20.280 4.640 -17.391 1.00 85.56 116 LEU A O 1
ATOM 955 N N . VAL A 1 117 ? 20.372 2.681 -16.295 1.00 85.44 117 VAL A N 1
ATOM 956 C CA . VAL A 1 117 ? 19.280 2.980 -15.351 1.00 85.44 117 VAL A CA 1
ATOM 957 C C . VAL A 1 117 ? 19.667 4.069 -14.348 1.00 85.44 117 VAL A C 1
ATOM 959 O O . VAL A 1 117 ? 18.819 4.876 -13.960 1.00 85.44 117 VAL A O 1
ATOM 962 N N . SER A 1 118 ? 20.936 4.112 -13.943 1.00 83.06 118 SER A N 1
ATOM 963 C CA . SER A 1 118 ? 21.446 5.088 -12.979 1.00 83.06 118 SER A CA 1
ATOM 964 C C . SER A 1 118 ? 21.744 6.462 -13.586 1.00 83.06 118 SER A C 1
ATOM 966 O O . SER A 1 118 ? 22.064 7.384 -12.833 1.00 83.06 118 SER A O 1
ATOM 968 N N . LEU A 1 119 ? 21.647 6.636 -14.911 1.00 81.62 119 LEU A N 1
ATOM 969 C CA . LEU A 1 119 ? 21.860 7.936 -15.551 1.00 81.62 119 LEU A CA 1
ATOM 970 C C . LEU A 1 119 ? 20.817 8.979 -15.091 1.00 81.62 119 LEU A C 1
ATOM 972 O O . LEU A 1 119 ? 19.643 8.648 -14.867 1.00 81.62 119 LEU A O 1
ATOM 976 N N . PRO A 1 120 ? 21.225 10.255 -14.951 1.00 73.31 120 PRO A N 1
ATOM 977 C CA . PRO A 1 120 ? 20.323 11.332 -14.562 1.00 73.31 120 PRO A CA 1
ATOM 978 C C . PRO A 1 120 ? 19.243 11.584 -15.622 1.00 73.31 120 PRO A C 1
ATOM 980 O O . PRO A 1 120 ? 19.442 11.347 -16.815 1.00 73.31 120 PRO A O 1
ATOM 983 N N . SER A 1 121 ? 18.087 12.094 -15.178 1.00 68.25 121 SER A N 1
ATOM 984 C CA . SER A 1 121 ? 16.971 12.409 -16.074 1.00 68.25 121 SER A CA 1
ATOM 985 C C . SER A 1 121 ? 17.391 13.423 -17.152 1.00 68.25 121 SER A C 1
ATOM 987 O O . SER A 1 121 ? 17.997 14.445 -16.814 1.00 68.25 121 SER A O 1
ATOM 989 N N . PRO A 1 122 ? 17.010 13.228 -18.429 1.00 61.84 122 PRO A N 1
ATOM 990 C CA . PRO A 1 122 ? 17.402 14.128 -19.518 1.00 61.84 122 PRO A CA 1
ATOM 991 C C . PRO A 1 122 ? 16.793 15.537 -19.409 1.00 61.84 122 PRO A C 1
ATOM 993 O O . PRO A 1 122 ? 17.256 16.448 -20.093 1.00 61.84 122 PRO A O 1
ATOM 996 N N . LYS A 1 123 ? 15.761 15.708 -18.564 1.00 60.94 123 LYS A N 1
ATOM 997 C CA . LYS A 1 123 ? 15.064 16.981 -18.289 1.00 60.94 123 LYS A CA 1
ATOM 998 C C . LYS A 1 123 ? 15.784 17.877 -17.275 1.00 60.94 123 LYS A C 1
ATOM 1000 O O . LYS A 1 123 ? 15.388 19.025 -17.085 1.00 60.94 123 LYS A O 1
ATOM 1005 N N . LEU A 1 124 ? 16.806 17.375 -16.577 1.00 60.44 124 LEU A N 1
ATOM 1006 C CA . LEU A 1 124 ? 17.603 18.213 -15.679 1.00 60.44 124 LEU A CA 1
ATOM 1007 C C . LEU A 1 124 ? 18.329 19.285 -16.503 1.00 60.44 124 LEU A C 1
ATOM 1009 O O . LEU A 1 124 ? 18.877 18.988 -17.561 1.00 60.44 124 LEU A O 1
ATOM 1013 N N . LYS A 1 125 ? 18.352 20.537 -16.022 1.00 55.88 125 LYS A N 1
ATOM 1014 C CA . LYS A 1 125 ? 19.259 21.558 -16.567 1.00 55.88 125 LYS A CA 1
ATOM 1015 C C . LYS A 1 125 ? 20.684 21.091 -16.282 1.00 55.88 125 LYS A C 1
ATOM 1017 O O . LYS A 1 125 ? 21.130 21.124 -15.137 1.00 55.88 125 LYS A O 1
ATOM 1022 N N . LEU A 1 126 ? 21.338 20.568 -17.310 1.00 59.38 126 LEU A N 1
ATOM 1023 C CA . LEU A 1 126 ? 22.698 20.061 -17.221 1.00 59.38 126 LEU A CA 1
ATOM 1024 C C . LEU A 1 126 ? 23.665 21.249 -17.259 1.00 59.38 126 LEU A C 1
ATOM 1026 O O . LEU A 1 126 ? 23.438 22.219 -17.985 1.00 59.38 126 LEU A O 1
ATOM 1030 N N . TYR A 1 127 ? 24.709 21.180 -16.438 1.00 57.81 127 TYR A N 1
ATOM 1031 C CA . TYR A 1 127 ? 25.756 22.197 -16.388 1.00 57.81 127 TYR A CA 1
ATOM 1032 C C . TYR A 1 127 ? 26.956 21.734 -17.227 1.00 57.81 127 TYR A C 1
ATOM 1034 O O . TYR A 1 127 ? 27.271 20.537 -17.184 1.00 57.81 127 TYR A O 1
ATOM 1042 N N . PRO A 1 128 ? 27.642 22.650 -17.943 1.00 60.22 128 PRO A N 1
ATOM 1043 C CA . PRO A 1 128 ? 28.928 22.349 -18.558 1.00 60.22 128 PRO A CA 1
ATOM 1044 C C . PRO A 1 128 ? 29.870 21.805 -17.497 1.00 60.22 128 PRO A C 1
ATOM 1046 O O . PRO A 1 128 ? 30.054 22.418 -16.443 1.00 60.22 128 PRO A O 1
ATOM 1049 N N . MET A 1 129 ? 30.439 20.638 -17.761 1.00 61.09 129 MET A N 1
ATOM 1050 C CA . MET A 1 129 ? 31.370 20.001 -16.831 1.00 61.09 129 MET A CA 1
ATOM 1051 C C . MET A 1 129 ? 32.806 20.108 -17.322 1.00 61.09 129 MET A C 1
ATOM 1053 O O . MET A 1 129 ? 33.732 20.174 -16.514 1.00 61.09 129 MET A O 1
ATOM 1057 N N . LEU A 1 130 ? 32.979 20.121 -18.639 1.00 61.59 130 LEU A N 1
ATOM 1058 C CA . LEU A 1 130 ? 34.273 20.217 -19.287 1.00 61.59 130 LEU A CA 1
ATOM 1059 C C . LEU A 1 130 ? 34.545 21.672 -19.644 1.00 61.59 130 LEU A C 1
ATOM 1061 O O . LEU A 1 130 ? 33.633 22.425 -19.993 1.00 61.59 130 LEU A O 1
ATOM 1065 N N . ASN A 1 131 ? 35.810 22.068 -19.544 1.00 56.31 131 ASN A N 1
ATOM 1066 C CA . ASN A 1 131 ? 36.233 23.413 -19.889 1.00 56.31 131 ASN A CA 1
ATOM 1067 C C . ASN A 1 131 ? 36.242 23.535 -21.418 1.00 56.31 131 ASN A C 1
ATOM 1069 O O . ASN A 1 131 ? 37.237 23.218 -22.059 1.00 56.31 131 ASN A O 1
ATOM 1073 N N . SER A 1 132 ? 35.113 23.919 -22.012 1.00 54.25 132 SER A N 1
ATOM 1074 C CA . SER A 1 132 ? 35.048 24.207 -23.441 1.00 54.25 132 SER A CA 1
ATOM 1075 C C . SER A 1 132 ? 34.556 25.632 -23.646 1.00 54.25 132 SER A C 1
ATOM 1077 O O . SER A 1 132 ? 33.411 25.967 -23.349 1.00 54.25 132 SER A O 1
ATOM 1079 N N . GLU A 1 133 ? 35.418 26.474 -24.213 1.00 55.25 133 GLU A N 1
ATOM 1080 C CA . GLU A 1 133 ? 35.019 27.771 -24.777 1.00 55.25 133 GLU A CA 1
ATOM 1081 C C . GLU A 1 133 ? 33.945 27.596 -25.880 1.00 55.25 133 GLU A C 1
ATOM 1083 O O . GLU A 1 133 ? 33.256 28.543 -26.238 1.00 55.25 133 GLU A O 1
ATOM 1088 N N . ASN A 1 134 ? 33.756 26.360 -26.371 1.00 54.06 134 ASN A N 1
ATOM 1089 C CA . ASN A 1 134 ? 32.818 25.953 -27.419 1.00 54.06 134 ASN A CA 1
ATOM 1090 C C . ASN A 1 134 ? 31.542 25.237 -26.904 1.00 54.06 134 ASN A C 1
ATOM 1092 O O . ASN A 1 134 ? 30.888 24.546 -27.686 1.00 54.06 134 ASN A O 1
ATOM 1096 N N . TYR A 1 135 ? 31.170 25.352 -25.621 1.00 54.91 135 TYR A N 1
ATOM 1097 C CA . TYR A 1 135 ? 30.008 24.638 -25.047 1.00 54.91 135 TYR A CA 1
ATOM 1098 C C . TYR A 1 135 ? 28.694 24.856 -25.827 1.00 54.91 135 TYR A C 1
ATOM 1100 O O . TYR A 1 135 ? 27.906 23.924 -25.996 1.00 54.91 135 TYR A O 1
ATOM 1108 N N . GLU A 1 136 ? 28.480 26.055 -26.378 1.00 54.28 136 GLU A N 1
ATOM 1109 C CA . GLU A 1 136 ? 27.297 26.381 -27.193 1.00 54.28 136 GLU A CA 1
ATOM 1110 C C . GLU A 1 136 ? 27.177 25.537 -28.479 1.00 54.28 136 GLU A C 1
ATOM 1112 O O . GLU A 1 136 ? 26.072 25.333 -28.977 1.00 54.28 136 GLU A O 1
ATOM 1117 N N . GLU A 1 137 ? 28.279 24.989 -29.006 1.00 53.59 137 GLU A N 1
ATOM 1118 C CA . GLU A 1 137 ? 28.257 24.090 -30.171 1.00 53.59 137 GLU A CA 1
ATOM 1119 C C . GLU A 1 137 ? 27.972 22.622 -29.800 1.00 53.59 137 GLU A C 1
ATOM 1121 O O . GLU A 1 137 ? 27.535 21.839 -30.651 1.00 53.59 137 GLU A O 1
ATOM 1126 N N . ILE A 1 138 ? 28.215 22.244 -28.538 1.00 57.06 138 ILE A N 1
ATOM 1127 C CA . ILE A 1 138 ? 27.976 20.897 -27.990 1.00 57.06 138 ILE A CA 1
ATOM 1128 C C . ILE A 1 138 ? 26.536 20.759 -27.510 1.00 57.06 138 ILE A C 1
ATOM 1130 O O . ILE A 1 138 ? 25.979 19.658 -27.568 1.00 57.06 138 ILE A O 1
ATOM 1134 N N . ASP A 1 139 ? 25.912 21.853 -27.057 1.00 60.19 139 ASP A N 1
ATOM 1135 C CA . ASP A 1 139 ? 24.523 21.836 -26.616 1.00 60.19 139 ASP A CA 1
ATOM 1136 C C . ASP A 1 139 ? 23.601 21.454 -27.781 1.00 60.19 139 ASP A C 1
ATOM 1138 O O . ASP A 1 139 ? 23.169 22.250 -28.616 1.00 60.19 139 ASP A O 1
ATOM 1142 N N . LEU A 1 140 ? 23.264 20.166 -27.828 1.00 60.50 140 LEU A N 1
ATOM 1143 C CA . LEU A 1 140 ? 22.353 19.608 -28.815 1.00 60.50 140 LEU A CA 1
ATOM 1144 C C . LEU A 1 140 ? 20.929 20.192 -28.668 1.00 60.50 140 LEU A C 1
ATOM 1146 O O . LEU A 1 140 ? 20.080 19.982 -29.537 1.00 60.50 140 LEU A O 1
ATOM 1150 N N . GLY A 1 141 ? 20.652 20.953 -27.609 1.00 65.44 141 GLY A N 1
ATOM 1151 C CA . GLY A 1 141 ? 19.313 21.351 -27.220 1.00 65.44 141 GLY A CA 1
ATOM 1152 C C . GLY A 1 141 ? 18.549 20.170 -26.623 1.00 65.44 141 GLY A C 1
ATOM 1153 O O . GLY A 1 141 ? 18.840 18.995 -26.875 1.00 65.44 141 GLY A O 1
ATOM 1154 N N . GLU A 1 142 ? 17.536 20.480 -25.816 1.00 69.81 142 GLU A N 1
ATOM 1155 C CA . GLU A 1 142 ? 16.765 19.484 -25.065 1.00 69.81 142 GLU A CA 1
ATOM 1156 C C . GLU A 1 142 ? 16.155 18.406 -25.977 1.00 69.81 142 GLU A C 1
ATOM 1158 O O . GLU A 1 142 ? 16.352 17.214 -25.750 1.00 69.81 142 GLU A O 1
ATOM 1163 N N . SER A 1 143 ? 15.523 18.811 -27.083 1.00 72.25 143 SER A N 1
ATOM 1164 C CA . SER A 1 143 ? 14.865 17.889 -28.020 1.00 72.25 143 SER A CA 1
ATOM 1165 C C . SER A 1 143 ? 15.815 16.850 -28.632 1.00 72.25 143 SER A C 1
ATOM 1167 O O . SER A 1 143 ? 15.447 15.685 -28.786 1.00 72.25 143 SER A O 1
ATOM 1169 N N . LYS A 1 144 ? 17.057 17.226 -28.965 1.00 74.31 144 LYS A N 1
ATOM 1170 C CA . LYS A 1 144 ? 18.013 16.270 -29.545 1.00 74.31 144 LYS A CA 1
ATOM 1171 C C . LYS A 1 144 ? 18.564 15.322 -28.482 1.00 74.31 144 LYS A C 1
ATOM 1173 O O . LYS A 1 144 ? 18.684 14.138 -28.773 1.00 74.31 144 LYS A O 1
ATOM 1178 N N . ARG A 1 145 ? 18.843 15.802 -27.259 1.00 73.62 145 ARG A N 1
ATOM 1179 C CA . ARG A 1 145 ? 19.249 14.935 -26.133 1.00 73.62 145 ARG A CA 1
ATOM 1180 C C . ARG A 1 145 ? 18.196 13.876 -25.824 1.00 73.62 145 ARG A C 1
ATOM 1182 O O . ARG A 1 145 ? 18.538 12.718 -25.612 1.00 73.62 145 ARG A O 1
ATOM 1189 N N . ILE A 1 146 ? 16.925 14.262 -25.845 1.00 77.25 146 ILE A N 1
ATOM 1190 C CA . ILE A 1 146 ? 15.804 13.343 -25.645 1.00 77.25 146 ILE A CA 1
ATOM 1191 C C . ILE A 1 146 ? 15.827 12.219 -26.690 1.00 77.25 146 ILE A C 1
ATOM 1193 O O . ILE A 1 146 ? 15.841 11.045 -26.323 1.00 77.25 146 ILE A O 1
ATOM 1197 N N . LYS A 1 147 ? 15.941 12.568 -27.979 1.00 79.06 147 LYS A N 1
ATOM 1198 C CA . LYS A 1 147 ? 16.022 11.587 -29.076 1.00 79.06 147 LYS A CA 1
ATOM 1199 C C . LYS A 1 147 ? 17.238 10.666 -28.970 1.00 79.06 147 LYS A C 1
ATOM 1201 O O . LYS A 1 147 ? 17.162 9.498 -29.348 1.00 79.06 147 LYS A O 1
ATOM 1206 N N . SER A 1 148 ? 18.356 11.180 -28.460 1.00 76.00 148 SER A N 1
ATOM 1207 C CA . SER A 1 148 ? 19.564 10.400 -28.180 1.00 76.00 148 SER A CA 1
ATOM 1208 C C . SER A 1 148 ? 19.306 9.301 -27.157 1.00 76.00 148 SER A C 1
ATOM 1210 O O . SER A 1 148 ? 19.623 8.140 -27.401 1.00 76.00 148 SER A O 1
ATOM 1212 N N . VAL A 1 149 ? 18.707 9.672 -26.025 1.00 80.56 149 VAL A N 1
ATOM 1213 C CA . VAL A 1 149 ? 18.369 8.739 -24.945 1.00 80.56 149 VAL A CA 1
ATOM 1214 C C . VAL A 1 149 ? 17.371 7.704 -25.448 1.00 80.56 149 VAL A C 1
ATOM 1216 O O . VAL A 1 149 ? 17.613 6.511 -25.316 1.00 80.56 149 VAL A O 1
ATOM 1219 N N . GLU A 1 150 ? 16.301 8.151 -26.098 1.00 84.38 150 GLU A N 1
ATOM 1220 C CA . GLU A 1 150 ? 15.279 7.296 -26.702 1.00 84.38 150 GLU A CA 1
ATOM 1221 C C . GLU A 1 150 ? 15.881 6.241 -27.642 1.00 84.38 150 GLU A C 1
ATOM 1223 O O . GLU A 1 150 ? 15.635 5.048 -27.477 1.00 84.38 150 GLU A O 1
ATOM 1228 N N . SER A 1 151 ? 16.759 6.657 -28.558 1.00 83.00 151 SER A N 1
ATOM 1229 C CA . SER A 1 151 ? 17.393 5.748 -29.520 1.00 83.00 151 SER A CA 1
ATOM 1230 C C . SER A 1 151 ? 18.293 4.706 -28.845 1.00 83.00 151 SER A C 1
ATOM 1232 O O . SER A 1 151 ? 18.285 3.538 -29.238 1.00 83.00 151 SER A O 1
ATOM 1234 N N . VAL A 1 152 ? 19.058 5.107 -27.819 1.00 83.94 152 VAL A N 1
ATOM 1235 C CA . VAL A 1 152 ? 19.893 4.179 -27.039 1.00 83.94 152 VAL A CA 1
ATOM 1236 C C . VAL A 1 152 ? 19.008 3.178 -26.301 1.00 83.94 152 VAL A C 1
ATOM 1238 O O . VAL A 1 152 ? 19.238 1.978 -26.413 1.00 83.94 152 VAL A O 1
ATOM 1241 N N . TRP A 1 153 ? 17.972 3.639 -25.598 1.00 86.62 153 TRP A N 1
ATOM 1242 C CA . TRP A 1 153 ? 17.061 2.762 -24.862 1.00 86.62 153 TRP A CA 1
ATOM 1243 C C . TRP A 1 153 ? 16.379 1.741 -25.778 1.00 86.62 153 TRP A C 1
ATOM 1245 O O . TRP A 1 153 ? 16.443 0.548 -25.491 1.00 86.62 153 TRP A O 1
ATOM 1255 N N . LEU A 1 154 ? 15.814 2.167 -26.911 1.00 86.19 154 LEU A N 1
ATOM 1256 C CA . LEU A 1 154 ? 15.152 1.267 -27.864 1.00 86.19 154 LEU A CA 1
ATOM 1257 C C . LEU A 1 154 ? 16.114 0.214 -28.432 1.00 86.19 154 LEU A C 1
ATOM 1259 O O . LEU A 1 154 ? 15.799 -0.977 -28.458 1.00 86.19 154 LEU A O 1
ATOM 1263 N N . LYS A 1 155 ? 17.323 0.630 -28.831 1.00 83.56 155 LYS A N 1
ATOM 1264 C CA . LYS A 1 155 ? 18.341 -0.275 -29.386 1.00 83.56 155 LYS A CA 1
ATOM 1265 C C . LYS A 1 155 ? 18.792 -1.331 -28.379 1.00 83.56 155 LYS A C 1
ATOM 1267 O O . LYS A 1 155 ? 19.074 -2.462 -28.769 1.00 83.56 155 LYS A O 1
ATOM 1272 N N . GLN A 1 156 ? 18.874 -0.968 -27.101 1.00 83.88 156 GLN A N 1
ATOM 1273 C CA . GLN A 1 156 ? 19.305 -1.884 -26.047 1.00 83.88 156 GLN A CA 1
ATOM 1274 C C . GLN A 1 156 ? 18.170 -2.796 -25.587 1.00 83.88 156 GLN A C 1
ATOM 1276 O O . GLN A 1 156 ? 18.403 -3.987 -25.398 1.00 83.88 156 GLN A O 1
ATOM 1281 N N . ILE A 1 157 ? 16.937 -2.289 -25.495 1.00 86.38 157 ILE A N 1
ATOM 1282 C CA . ILE A 1 157 ? 15.750 -3.111 -25.230 1.00 86.38 157 ILE A CA 1
ATOM 1283 C C . ILE A 1 157 ? 15.629 -4.231 -26.272 1.00 86.38 157 ILE A C 1
ATOM 1285 O O . ILE A 1 157 ? 15.462 -5.391 -25.898 1.00 86.38 157 ILE A O 1
ATOM 1289 N N . TYR A 1 158 ? 15.812 -3.913 -27.559 1.00 83.06 158 TYR A N 1
ATOM 1290 C CA . TYR A 1 158 ? 15.774 -4.899 -28.647 1.00 83.06 158 TYR A CA 1
ATOM 1291 C C . TYR A 1 158 ? 16.821 -6.020 -28.497 1.00 83.06 158 TYR A C 1
ATOM 1293 O O . TYR A 1 158 ? 16.606 -7.145 -28.939 1.00 83.06 158 TYR A O 1
ATOM 1301 N N . ARG A 1 159 ? 17.958 -5.740 -27.850 1.00 79.25 159 ARG A N 1
ATOM 1302 C CA . ARG A 1 159 ? 19.037 -6.716 -27.609 1.00 79.25 159 ARG A CA 1
ATOM 1303 C C . ARG A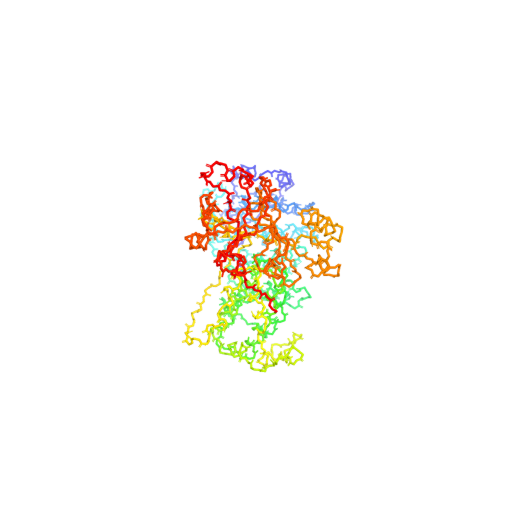 1 159 ? 18.801 -7.608 -26.389 1.00 79.25 159 ARG A C 1
ATOM 1305 O O . ARG A 1 159 ? 19.558 -8.554 -26.174 1.00 79.25 159 ARG A O 1
ATOM 1312 N N . GLY A 1 160 ? 17.758 -7.323 -25.617 1.00 82.38 160 GLY A N 1
ATOM 1313 C CA . GLY A 1 160 ? 17.375 -8.080 -24.438 1.00 82.38 160 GLY A CA 1
ATOM 1314 C C . GLY A 1 160 ? 17.897 -7.471 -23.139 1.00 82.38 160 GLY A C 1
ATOM 1315 O O . GLY A 1 160 ? 19.039 -7.015 -23.022 1.00 82.38 160 GLY A O 1
ATOM 1316 N N . VAL A 1 161 ? 17.032 -7.502 -22.130 1.00 83.94 161 VAL A N 1
ATOM 1317 C CA . VAL A 1 161 ? 17.350 -7.070 -20.770 1.00 83.94 161 VAL A CA 1
ATOM 1318 C C . VAL A 1 161 ? 17.656 -8.321 -19.921 1.00 83.94 161 VAL A C 1
ATOM 1320 O O . VAL A 1 161 ? 16.943 -9.317 -20.032 1.00 83.94 161 VAL A O 1
ATOM 1323 N N . PRO A 1 162 ? 18.719 -8.337 -19.096 1.00 84.31 162 PRO A N 1
ATOM 1324 C CA . PRO A 1 162 ? 18.969 -9.438 -18.168 1.00 84.31 162 PRO A CA 1
ATOM 1325 C C . PRO A 1 162 ? 17.906 -9.514 -17.063 1.00 84.31 162 PRO A C 1
ATOM 1327 O O . PRO A 1 162 ? 17.468 -8.486 -16.542 1.00 84.31 162 PRO A O 1
ATOM 1330 N N . GLN A 1 163 ? 17.552 -10.731 -16.642 1.00 81.94 163 GLN A N 1
ATOM 1331 C CA . GLN A 1 163 ? 16.453 -10.950 -15.695 1.00 81.94 163 GLN A CA 1
ATOM 1332 C C . GLN A 1 163 ? 16.667 -10.275 -14.330 1.00 81.94 163 GLN A C 1
ATOM 1334 O O . GLN A 1 163 ? 15.739 -9.693 -13.773 1.00 81.94 163 GLN A O 1
ATOM 1339 N N . ASP A 1 164 ? 17.910 -10.259 -13.842 1.00 80.25 164 ASP A N 1
ATOM 1340 C CA . ASP A 1 164 ? 18.297 -9.643 -12.565 1.00 80.25 164 ASP A CA 1
ATOM 1341 C C . ASP A 1 164 ? 17.978 -8.144 -12.469 1.00 80.25 164 ASP A C 1
ATOM 1343 O O . ASP A 1 164 ? 17.798 -7.607 -11.375 1.00 80.25 164 ASP A O 1
ATOM 1347 N N . VAL A 1 165 ? 17.970 -7.442 -13.607 1.00 84.38 165 VAL A N 1
ATOM 1348 C CA . VAL A 1 165 ? 17.814 -5.982 -13.657 1.00 84.38 165 VAL A CA 1
ATOM 1349 C C . VAL A 1 165 ? 16.438 -5.548 -14.157 1.00 84.38 165 VAL A C 1
ATOM 1351 O O . VAL A 1 165 ? 16.140 -4.355 -14.087 1.00 84.38 165 VAL A O 1
ATOM 1354 N N . PHE A 1 166 ? 15.573 -6.483 -14.579 1.00 86.38 166 PHE A N 1
ATOM 1355 C CA . PHE A 1 166 ? 14.239 -6.186 -15.117 1.00 86.38 166 PHE A CA 1
ATOM 1356 C C . PHE A 1 166 ? 13.441 -5.230 -14.234 1.00 86.38 166 PHE A C 1
ATOM 1358 O O . PHE A 1 166 ? 12.909 -4.246 -14.737 1.00 86.38 166 PHE A O 1
ATOM 1365 N N . HIS A 1 167 ? 13.400 -5.474 -12.920 1.00 84.56 167 HIS A N 1
ATOM 1366 C CA . HIS A 1 167 ? 12.636 -4.633 -11.997 1.00 84.56 167 HIS A CA 1
ATOM 1367 C C . HIS A 1 167 ? 13.078 -3.164 -12.056 1.00 84.56 167 HIS A C 1
ATOM 1369 O O . HIS A 1 167 ? 12.255 -2.269 -12.231 1.00 84.56 167 HIS A O 1
ATOM 1375 N N . ARG A 1 168 ? 14.390 -2.916 -11.964 1.00 85.88 168 ARG A N 1
ATOM 1376 C CA . ARG A 1 168 ? 14.950 -1.558 -11.967 1.00 85.88 168 ARG A CA 1
ATOM 1377 C C . ARG A 1 168 ? 14.766 -0.876 -13.317 1.00 85.88 168 ARG A C 1
ATOM 1379 O O . ARG A 1 168 ? 14.412 0.298 -13.359 1.00 85.88 168 ARG A O 1
ATOM 1386 N N . VAL A 1 169 ? 14.982 -1.624 -14.400 1.00 88.06 169 VAL A N 1
ATOM 1387 C CA . VAL A 1 169 ? 14.799 -1.144 -15.774 1.00 88.06 169 VAL A CA 1
ATOM 1388 C C . VAL A 1 169 ? 13.346 -0.741 -15.999 1.00 88.06 169 VAL A C 1
ATOM 1390 O O . VAL A 1 169 ? 13.098 0.389 -16.405 1.00 88.06 169 VAL A O 1
ATOM 1393 N N . LEU A 1 170 ? 12.389 -1.613 -15.673 1.00 88.12 170 LEU A N 1
ATOM 1394 C CA . LEU A 1 170 ? 10.965 -1.364 -15.882 1.00 88.12 170 LEU A CA 1
ATOM 1395 C C . LEU A 1 170 ? 10.455 -0.190 -15.036 1.00 88.12 170 LEU A C 1
ATOM 1397 O O . LEU A 1 170 ? 9.752 0.670 -15.559 1.00 88.12 170 LEU A O 1
ATOM 1401 N N . ARG A 1 171 ? 10.857 -0.094 -13.760 1.00 86.81 171 ARG A N 1
ATOM 1402 C CA . ARG A 1 171 ? 10.496 1.052 -12.908 1.00 86.81 171 ARG A CA 1
ATOM 1403 C C . ARG A 1 171 ? 11.027 2.367 -13.470 1.00 86.81 171 ARG A C 1
ATOM 1405 O O . ARG A 1 171 ? 10.249 3.294 -13.675 1.00 86.81 171 ARG A O 1
ATOM 1412 N N . LYS A 1 172 ? 12.325 2.437 -13.788 1.00 87.31 172 LYS A N 1
ATOM 1413 C CA . LYS A 1 172 ? 12.939 3.645 -14.362 1.00 87.31 172 LYS A CA 1
ATOM 1414 C C . LYS A 1 172 ? 12.295 4.022 -15.697 1.00 87.31 172 LYS A C 1
ATOM 1416 O O . LYS A 1 172 ? 12.048 5.204 -15.942 1.00 87.31 172 LYS A O 1
ATOM 1421 N N . LEU A 1 173 ? 12.002 3.022 -16.532 1.00 88.81 173 LEU A N 1
ATOM 1422 C CA . LEU A 1 173 ? 11.343 3.199 -17.820 1.00 88.81 173 LEU A CA 1
ATOM 1423 C C . LEU A 1 173 ? 9.985 3.892 -17.647 1.00 88.81 173 LEU A C 1
ATOM 1425 O O . LEU A 1 173 ? 9.763 4.945 -18.241 1.00 88.81 173 LEU A O 1
ATOM 1429 N N . VAL A 1 174 ? 9.115 3.342 -16.797 1.00 88.19 174 VAL A N 1
ATOM 1430 C CA . VAL A 1 174 ? 7.739 3.827 -16.595 1.00 88.19 174 VAL A CA 1
ATOM 1431 C C . VAL A 1 174 ? 7.697 5.173 -15.863 1.00 88.19 174 VAL A C 1
ATOM 1433 O O . VAL A 1 174 ? 6.989 6.094 -16.297 1.00 88.19 174 VAL A O 1
ATOM 1436 N N . ASP A 1 175 ? 8.475 5.314 -14.787 1.00 83.62 175 ASP A N 1
ATOM 1437 C CA . ASP A 1 175 ? 8.462 6.505 -13.933 1.00 83.62 175 ASP A CA 1
ATOM 1438 C C . ASP A 1 175 ? 9.077 7.722 -14.636 1.00 83.62 175 ASP A C 1
ATOM 1440 O O . ASP A 1 175 ? 8.500 8.811 -14.613 1.00 83.62 175 ASP A O 1
ATOM 1444 N N . GLU A 1 176 ? 10.228 7.547 -15.292 1.00 84.00 176 GLU A N 1
ATOM 1445 C CA . GLU A 1 176 ? 11.020 8.665 -15.810 1.00 84.00 176 GLU A CA 1
ATOM 1446 C C . GLU A 1 176 ? 11.136 8.668 -17.333 1.00 84.00 176 GLU A C 1
ATOM 1448 O O . GLU A 1 176 ? 10.799 9.668 -17.966 1.00 84.00 176 GLU A O 1
ATOM 1453 N N . VAL A 1 177 ? 11.607 7.575 -17.939 1.00 85.25 177 VAL A N 1
ATOM 1454 C CA . VAL A 1 177 ? 12.053 7.587 -19.344 1.00 85.25 177 VAL A CA 1
ATOM 1455 C C . VAL A 1 177 ? 10.883 7.798 -20.308 1.00 85.25 177 VAL A C 1
ATOM 1457 O O . VAL A 1 177 ? 10.973 8.636 -21.204 1.00 85.25 177 VAL A O 1
ATOM 1460 N N . MET A 1 178 ? 9.754 7.119 -20.092 1.00 85.81 178 MET A N 1
ATOM 1461 C CA . MET A 1 178 ? 8.564 7.237 -20.944 1.00 85.81 178 MET A CA 1
ATOM 1462 C C . MET A 1 178 ? 8.005 8.661 -20.996 1.00 85.81 178 MET A C 1
ATOM 1464 O O . MET A 1 178 ? 7.497 9.076 -22.028 1.00 85.81 178 MET A O 1
ATOM 1468 N N . GLY A 1 179 ? 8.125 9.433 -19.908 1.00 83.06 179 GLY A N 1
ATOM 1469 C CA . GLY A 1 179 ? 7.664 10.827 -19.885 1.00 83.06 179 GLY A CA 1
ATOM 1470 C C . GLY A 1 179 ? 8.603 11.799 -20.605 1.00 83.06 179 GLY A C 1
ATOM 1471 O O . GLY A 1 179 ? 8.325 13.000 -20.654 1.00 83.06 179 GLY A O 1
ATOM 1472 N N . VAL A 1 180 ? 9.753 11.316 -21.075 1.00 81.56 180 VAL A N 1
ATOM 1473 C CA . VAL A 1 180 ? 10.785 12.111 -21.740 1.00 81.56 180 VAL A CA 1
ATOM 1474 C C . VAL A 1 180 ? 10.863 11.781 -23.227 1.00 81.56 180 VAL A C 1
ATOM 1476 O O . VAL A 1 180 ? 11.128 12.692 -23.996 1.00 81.56 180 VAL A O 1
ATOM 1479 N N . MET A 1 181 ? 10.630 10.528 -23.630 1.00 81.69 181 MET A N 1
ATOM 1480 C CA . MET A 1 181 ? 10.719 10.082 -25.028 1.00 81.69 181 MET A CA 1
ATOM 1481 C C . MET A 1 181 ? 9.804 10.869 -25.979 1.00 81.69 181 MET A C 1
ATOM 1483 O O . MET A 1 181 ? 8.710 11.295 -25.606 1.00 81.69 181 MET A O 1
ATOM 1487 N N . SER A 1 182 ? 10.254 11.027 -27.226 1.00 83.19 182 SER A N 1
ATOM 1488 C CA . SER A 1 182 ? 9.473 11.660 -28.293 1.00 83.19 182 SER A CA 1
ATOM 1489 C C . SER A 1 182 ? 8.330 10.743 -28.742 1.00 83.19 182 SER A C 1
ATOM 1491 O O . SER A 1 182 ? 7.185 11.196 -28.813 1.00 83.19 182 SER A O 1
ATOM 1493 N N . GLU A 1 183 ? 8.652 9.466 -28.983 1.00 84.25 183 GLU A N 1
ATOM 1494 C CA . GLU A 1 183 ? 7.763 8.417 -29.503 1.00 84.25 183 GLU A CA 1
ATOM 1495 C C . GLU A 1 183 ? 7.704 7.219 -28.519 1.00 84.25 183 GLU A C 1
ATOM 1497 O O . GLU A 1 183 ? 8.187 6.120 -28.814 1.00 84.25 183 GLU A O 1
ATOM 1502 N N . PRO A 1 184 ? 7.146 7.396 -27.300 1.00 87.38 184 PRO A N 1
ATOM 1503 C CA . PRO A 1 184 ? 7.078 6.338 -26.286 1.00 87.38 184 PRO A CA 1
ATOM 1504 C C . PRO A 1 184 ? 6.196 5.141 -26.694 1.00 87.38 184 PRO A C 1
ATOM 1506 O O . PRO A 1 184 ? 6.318 4.068 -26.107 1.00 87.38 184 PRO A O 1
ATOM 1509 N N . GLU A 1 185 ? 5.336 5.290 -27.703 1.00 88.38 185 GLU A N 1
ATOM 1510 C CA . GLU A 1 185 ? 4.511 4.230 -28.294 1.00 88.38 185 GLU A CA 1
ATOM 1511 C C . GLU A 1 185 ? 5.320 3.023 -28.797 1.00 88.38 185 GLU A C 1
ATOM 1513 O O . GLU A 1 185 ? 4.822 1.899 -28.755 1.00 88.38 185 GLU A O 1
ATOM 1518 N N . LEU A 1 186 ? 6.586 3.219 -29.182 1.00 88.38 186 LEU A N 1
ATOM 1519 C CA . LEU A 1 186 ? 7.484 2.141 -29.616 1.00 88.38 186 LEU A CA 1
ATOM 1520 C C . LEU A 1 186 ? 7.798 1.133 -28.497 1.00 88.38 186 LEU A C 1
ATOM 1522 O O . LEU A 1 186 ? 8.241 0.019 -28.768 1.00 88.38 186 LEU A O 1
ATOM 1526 N N . LEU A 1 187 ? 7.563 1.503 -27.235 1.00 88.75 187 LEU A N 1
ATOM 1527 C CA . LEU A 1 187 ? 7.707 0.608 -26.086 1.00 88.75 187 LEU A CA 1
ATOM 1528 C C . LEU A 1 187 ? 6.472 -0.269 -25.848 1.00 88.75 187 LEU A C 1
ATOM 1530 O O . LEU A 1 187 ? 6.520 -1.127 -24.969 1.00 88.75 187 LEU A O 1
ATOM 1534 N N . GLY A 1 188 ? 5.382 -0.067 -26.596 1.00 87.88 188 GLY A N 1
ATOM 1535 C CA . GLY A 1 188 ? 4.122 -0.790 -26.422 1.00 87.88 188 GLY A CA 1
ATOM 1536 C C . GLY A 1 188 ? 4.316 -2.305 -26.418 1.00 87.88 188 GLY A C 1
ATOM 1537 O O . GLY A 1 188 ? 4.043 -2.947 -25.407 1.00 87.88 188 GLY A O 1
ATOM 1538 N N . ASP A 1 189 ? 4.883 -2.857 -27.492 1.00 88.12 189 ASP A N 1
ATOM 1539 C CA . ASP A 1 189 ? 5.118 -4.302 -27.636 1.00 88.12 189 ASP A CA 1
ATOM 1540 C C . ASP A 1 189 ? 6.013 -4.860 -26.521 1.00 88.12 189 ASP A C 1
ATOM 1542 O O . ASP A 1 189 ? 5.783 -5.952 -26.000 1.00 88.12 189 ASP A O 1
ATOM 1546 N N . PHE A 1 190 ? 7.019 -4.087 -26.100 1.00 89.12 190 PHE A N 1
ATOM 1547 C CA . PHE A 1 190 ? 7.885 -4.468 -24.988 1.00 89.12 190 PHE A CA 1
ATOM 1548 C C . PHE A 1 190 ? 7.092 -4.595 -23.686 1.00 89.12 190 PHE A C 1
ATOM 1550 O O . PHE A 1 190 ? 7.238 -5.597 -22.993 1.00 89.12 190 PHE A O 1
ATOM 1557 N N . LEU A 1 191 ? 6.232 -3.624 -23.367 1.00 89.62 191 LEU A N 1
ATOM 1558 C CA . LEU A 1 191 ? 5.400 -3.652 -22.162 1.00 89.62 191 LEU A CA 1
ATOM 1559 C C . LEU A 1 191 ? 4.366 -4.784 -22.212 1.00 89.62 191 LEU A C 1
ATOM 1561 O O . LEU A 1 191 ? 4.195 -5.484 -21.216 1.00 89.62 191 LEU A O 1
ATOM 1565 N N . VAL A 1 192 ? 3.726 -5.014 -23.362 1.00 88.94 192 VAL A N 1
ATOM 1566 C CA . VAL A 1 192 ? 2.745 -6.099 -23.538 1.00 88.94 192 VAL A CA 1
ATOM 1567 C C . VAL A 1 192 ? 3.370 -7.468 -23.259 1.00 88.94 192 VAL A C 1
ATOM 1569 O O . VAL A 1 192 ? 2.794 -8.255 -22.510 1.00 88.94 192 VAL A O 1
ATOM 1572 N N . ASN A 1 193 ? 4.602 -7.709 -23.717 1.00 88.12 193 ASN A N 1
ATOM 1573 C CA . ASN A 1 193 ? 5.320 -8.953 -23.422 1.00 88.12 193 ASN A CA 1
ATOM 1574 C C . ASN A 1 193 ? 5.525 -9.202 -21.910 1.00 88.12 193 ASN A C 1
ATOM 1576 O O . ASN A 1 193 ? 5.529 -10.353 -21.473 1.00 88.12 193 ASN A O 1
ATOM 1580 N N . PHE A 1 194 ? 5.669 -8.156 -21.081 1.00 86.75 194 PHE A N 1
ATOM 1581 C CA . PHE A 1 194 ? 5.731 -8.323 -19.616 1.00 86.75 194 PHE A CA 1
ATOM 1582 C C . PHE A 1 194 ? 4.368 -8.583 -18.981 1.00 86.75 194 PHE A C 1
ATOM 1584 O O . PHE A 1 194 ? 4.308 -9.212 -17.925 1.00 86.75 194 PHE A O 1
ATOM 1591 N N . ILE A 1 195 ? 3.288 -8.099 -19.594 1.00 87.00 195 ILE A N 1
ATOM 1592 C CA . ILE A 1 195 ? 1.918 -8.319 -19.122 1.00 87.00 195 ILE A CA 1
ATOM 1593 C C . ILE A 1 195 ? 1.494 -9.771 -19.374 1.00 87.00 195 ILE A C 1
ATOM 1595 O O . ILE A 1 195 ? 0.924 -10.405 -18.483 1.00 87.00 195 ILE A O 1
ATOM 1599 N N . GLU A 1 196 ? 1.808 -10.297 -20.560 1.00 84.81 196 GLU A N 1
ATOM 1600 C CA . GLU A 1 196 ? 1.545 -11.689 -20.958 1.00 84.81 196 GLU A CA 1
ATOM 1601 C C . GLU A 1 196 ? 2.518 -12.691 -20.314 1.00 84.81 196 GLU A C 1
ATOM 1603 O O . GLU A 1 196 ? 2.277 -13.901 -20.297 1.00 84.81 196 GLU A O 1
ATOM 1608 N N . GLY A 1 197 ? 3.623 -12.196 -19.753 1.00 81.56 197 GLY A N 1
ATOM 1609 C CA . GLY A 1 197 ? 4.599 -12.999 -19.034 1.00 81.56 197 GLY A CA 1
ATOM 1610 C C . GLY A 1 197 ? 4.025 -13.709 -17.800 1.00 81.56 197 GLY A C 1
ATOM 1611 O O . GLY A 1 197 ? 3.036 -13.300 -17.192 1.00 81.56 197 GLY A O 1
ATOM 1612 N N . LYS A 1 198 ? 4.705 -14.785 -17.377 1.00 69.50 198 LYS A N 1
ATOM 1613 C CA . LYS A 1 198 ? 4.321 -15.572 -16.187 1.00 69.50 198 LYS A CA 1
ATOM 1614 C C . LYS A 1 198 ? 4.495 -14.814 -14.870 1.00 69.50 198 LYS A C 1
ATOM 1616 O O . LYS A 1 198 ? 3.873 -15.177 -13.876 1.00 69.50 198 LYS A O 1
ATOM 1621 N N . ASP A 1 199 ? 5.369 -13.811 -14.840 1.00 75.19 199 ASP A N 1
ATOM 1622 C CA . ASP A 1 199 ? 5.672 -13.079 -13.617 1.00 75.19 199 ASP A CA 1
ATOM 1623 C C . ASP A 1 199 ? 4.671 -11.939 -13.411 1.00 75.19 199 ASP A C 1
ATOM 1625 O O . ASP A 1 199 ? 4.759 -10.866 -14.014 1.00 75.19 199 ASP A O 1
ATOM 1629 N N . THR A 1 200 ? 3.722 -12.176 -12.506 1.00 71.12 200 THR A N 1
ATOM 1630 C CA . THR A 1 200 ? 2.688 -11.211 -12.123 1.00 71.12 200 THR A CA 1
ATOM 1631 C C . THR A 1 200 ? 3.286 -9.889 -11.641 1.00 71.12 200 THR A C 1
ATOM 1633 O O . THR A 1 200 ? 2.630 -8.850 -11.734 1.00 71.12 200 THR A O 1
ATOM 1636 N N . LYS A 1 201 ? 4.539 -9.898 -11.158 1.00 75.06 201 LYS A N 1
ATOM 1637 C CA . LYS A 1 201 ? 5.177 -8.707 -10.608 1.00 75.06 201 LYS A CA 1
ATOM 1638 C C . LYS A 1 201 ? 5.476 -7.652 -11.661 1.00 75.06 201 LYS A C 1
ATOM 1640 O O . LYS A 1 201 ? 5.196 -6.474 -11.453 1.00 75.06 201 LYS A O 1
ATOM 1645 N N . PHE A 1 202 ? 6.030 -8.069 -12.794 1.00 82.19 202 PHE A N 1
ATOM 1646 C CA . PHE A 1 202 ? 6.332 -7.150 -13.889 1.00 82.19 202 PHE A CA 1
ATOM 1647 C C . PHE A 1 202 ? 5.063 -6.715 -14.620 1.00 82.19 202 PHE A C 1
ATOM 1649 O O . PHE A 1 202 ? 5.005 -5.584 -15.099 1.00 82.19 202 PHE A O 1
ATOM 1656 N N . GLY A 1 203 ? 4.029 -7.562 -14.621 1.00 85.50 203 GLY A N 1
ATOM 1657 C CA . GLY A 1 203 ? 2.744 -7.264 -15.246 1.00 85.50 203 GLY A CA 1
ATOM 1658 C C . GLY A 1 203 ? 2.093 -5.978 -14.731 1.00 85.50 203 GLY A C 1
ATOM 1659 O O . GLY A 1 203 ? 1.660 -5.168 -15.542 1.00 85.50 203 GLY A O 1
ATOM 1660 N N . ILE A 1 204 ? 2.078 -5.726 -13.413 1.00 86.69 204 ILE A N 1
ATOM 1661 C CA . ILE A 1 204 ? 1.487 -4.488 -12.858 1.00 86.69 204 ILE A CA 1
ATOM 1662 C C . ILE A 1 204 ? 2.250 -3.243 -13.322 1.00 86.69 204 ILE A C 1
ATOM 1664 O O . ILE A 1 204 ? 1.637 -2.256 -13.725 1.00 86.69 204 ILE A O 1
ATOM 1668 N N . PHE A 1 205 ? 3.582 -3.270 -13.283 1.00 86.69 205 PHE A N 1
ATOM 1669 C CA . PHE A 1 205 ? 4.389 -2.121 -13.698 1.00 86.69 205 PHE A CA 1
ATOM 1670 C C . PHE A 1 205 ? 4.303 -1.876 -15.202 1.00 86.69 205 PHE A C 1
ATOM 1672 O O . PHE A 1 205 ? 4.214 -0.732 -15.641 1.00 86.69 205 PHE A O 1
ATOM 1679 N N . ALA A 1 206 ? 4.272 -2.942 -15.997 1.00 90.25 206 ALA A N 1
ATOM 1680 C CA . ALA A 1 206 ? 4.063 -2.829 -17.428 1.00 90.25 206 ALA A CA 1
ATOM 1681 C C . ALA A 1 206 ? 2.670 -2.272 -17.749 1.00 90.25 206 ALA A C 1
ATOM 1683 O O . ALA A 1 206 ? 2.542 -1.388 -18.594 1.00 90.25 206 ALA A O 1
ATOM 1684 N N . LEU A 1 207 ? 1.647 -2.701 -17.006 1.00 90.25 207 LEU A N 1
ATOM 1685 C CA . LEU A 1 207 ? 0.293 -2.171 -17.114 1.00 90.25 207 LEU A CA 1
ATOM 1686 C C . LEU A 1 207 ? 0.216 -0.696 -16.701 1.00 90.25 207 LEU A C 1
ATOM 1688 O O . LEU A 1 207 ? -0.515 0.068 -17.322 1.00 90.25 207 LEU A O 1
ATOM 1692 N N . GLU A 1 208 ? 1.001 -0.268 -15.709 1.00 89.75 208 GLU A N 1
ATOM 1693 C CA . GLU A 1 208 ? 1.165 1.148 -15.369 1.00 89.75 208 GLU A CA 1
ATOM 1694 C C . GLU A 1 208 ? 1.735 1.959 -16.549 1.00 89.75 208 GLU A C 1
ATOM 1696 O O . GLU A 1 208 ? 1.273 3.071 -16.822 1.00 89.75 208 GLU A O 1
ATOM 1701 N N . GLY A 1 209 ? 2.714 1.396 -17.265 1.00 90.12 209 GLY A N 1
ATOM 1702 C CA . GLY A 1 209 ? 3.282 1.978 -18.481 1.00 90.12 209 GLY A CA 1
ATOM 1703 C C . GLY A 1 209 ? 2.270 2.057 -19.624 1.00 90.12 209 GLY A C 1
ATOM 1704 O O . GLY A 1 209 ? 2.089 3.124 -20.206 1.00 90.12 209 GLY A O 1
ATOM 1705 N N . VAL A 1 210 ? 1.551 0.966 -19.905 1.00 91.56 210 VAL A N 1
ATOM 1706 C CA . VAL A 1 210 ? 0.488 0.937 -20.925 1.00 91.56 210 VAL A CA 1
ATOM 1707 C C . VAL A 1 210 ? -0.618 1.935 -20.583 1.00 91.56 210 VAL A C 1
ATOM 1709 O O . VAL A 1 210 ? -1.026 2.711 -21.440 1.00 91.56 210 VAL A O 1
ATOM 1712 N N . ALA A 1 211 ? -1.037 1.998 -19.318 1.00 89.75 211 ALA A N 1
ATOM 1713 C CA . ALA A 1 211 ? -1.988 2.988 -18.825 1.00 89.75 211 ALA A CA 1
ATOM 1714 C C . ALA A 1 211 ? -1.518 4.425 -19.092 1.00 89.75 211 ALA A C 1
ATOM 1716 O O . ALA A 1 211 ? -2.305 5.265 -19.520 1.00 89.75 211 ALA A O 1
ATOM 1717 N N . LYS A 1 212 ? -0.230 4.714 -18.874 1.00 89.56 212 LYS A N 1
ATOM 1718 C CA . LYS A 1 212 ? 0.360 6.019 -19.191 1.00 89.56 212 LYS A CA 1
ATOM 1719 C C . LYS A 1 212 ? 0.316 6.311 -20.693 1.00 89.56 212 LYS A C 1
ATOM 1721 O O . LYS A 1 212 ? -0.095 7.403 -21.071 1.00 89.56 212 LYS A O 1
ATOM 1726 N N . LEU A 1 213 ? 0.666 5.335 -21.537 1.00 90.50 213 LEU A N 1
ATOM 1727 C CA . LEU A 1 213 ? 0.570 5.473 -22.994 1.00 90.50 213 LEU A CA 1
ATOM 1728 C C . LEU A 1 213 ? -0.864 5.727 -23.447 1.00 90.50 213 LEU A C 1
ATOM 1730 O O . LEU A 1 213 ? -1.057 6.559 -24.315 1.00 90.50 213 LEU A O 1
ATOM 1734 N N . MET A 1 214 ? -1.855 5.061 -22.858 1.00 89.44 214 MET A N 1
ATOM 1735 C CA . MET A 1 214 ? -3.269 5.259 -23.198 1.00 89.44 214 MET A CA 1
ATOM 1736 C C . MET A 1 214 ? -3.797 6.645 -22.798 1.00 89.44 214 MET A C 1
ATOM 1738 O O . MET A 1 214 ? -4.698 7.165 -23.449 1.00 89.44 214 MET A O 1
ATOM 1742 N N . LEU A 1 215 ? -3.281 7.227 -21.710 1.00 87.06 215 LEU A N 1
ATOM 1743 C CA . LEU A 1 215 ? -3.718 8.535 -21.205 1.00 87.06 215 LEU A CA 1
ATOM 1744 C C . LEU A 1 215 ? -3.016 9.703 -21.909 1.00 87.06 215 LEU A C 1
ATOM 1746 O O . LEU A 1 215 ? -3.641 10.722 -22.186 1.00 87.06 215 LEU A O 1
ATOM 1750 N N . GLU A 1 216 ? -1.711 9.576 -22.162 1.00 86.06 216 GLU A N 1
ATOM 1751 C CA . GLU A 1 216 ? -0.882 10.648 -22.729 1.00 86.06 216 GLU A CA 1
ATOM 1752 C C . GLU A 1 216 ? -0.778 10.575 -24.263 1.00 86.06 216 GLU A C 1
ATOM 1754 O O . GLU A 1 216 ? -0.478 11.579 -24.912 1.00 86.06 216 GLU A O 1
ATOM 1759 N N . LYS A 1 217 ? -1.005 9.396 -24.856 1.00 84.25 217 LYS A N 1
ATOM 1760 C CA . LYS A 1 217 ? -0.912 9.126 -26.298 1.00 84.25 217 LYS A CA 1
ATOM 1761 C C . LYS A 1 217 ? -2.148 8.354 -26.770 1.00 84.25 217 LYS A C 1
ATOM 1763 O O . LYS A 1 217 ? -2.878 7.757 -25.989 1.00 84.25 217 LYS A O 1
ATOM 1768 N N . SER A 1 218 ? -2.388 8.316 -28.077 1.00 83.12 218 SER A N 1
ATOM 1769 C CA . SER A 1 218 ? -3.481 7.533 -28.673 1.00 83.12 218 SER A CA 1
ATOM 1770 C C . SER A 1 218 ? -3.127 6.041 -28.797 1.00 83.12 218 SER A C 1
ATOM 1772 O O . SER A 1 218 ? -3.307 5.445 -29.858 1.00 83.12 218 SER A O 1
ATOM 1774 N N . PHE A 1 219 ? -2.560 5.446 -27.742 1.00 87.94 219 PHE A N 1
ATOM 1775 C CA . PHE A 1 219 ? -2.220 4.024 -27.700 1.00 87.94 219 PHE A CA 1
ATOM 1776 C C . PHE A 1 219 ? -3.459 3.195 -27.339 1.00 87.94 219 PHE A C 1
ATOM 1778 O O . PHE A 1 219 ? -4.210 3.561 -26.436 1.00 87.94 219 PHE A O 1
ATOM 1785 N N . SER A 1 220 ? -3.677 2.072 -28.027 1.00 86.12 220 SER A N 1
ATOM 1786 C CA . SER A 1 220 ? -4.811 1.176 -27.775 1.00 86.12 220 SER A CA 1
ATOM 1787 C C . SER A 1 220 ? -4.314 -0.197 -27.345 1.00 86.12 220 SER A C 1
ATOM 1789 O O . SER A 1 220 ? -3.511 -0.809 -28.044 1.00 86.12 220 SER A O 1
ATOM 1791 N N . TYR A 1 221 ? -4.810 -0.683 -26.206 1.00 88.25 221 TYR A N 1
ATOM 1792 C CA . TYR A 1 221 ? -4.540 -2.032 -25.723 1.00 88.25 221 TYR A CA 1
ATOM 1793 C C . TYR A 1 221 ? -5.845 -2.848 -25.671 1.00 88.25 221 TYR A C 1
ATOM 1795 O O . TYR A 1 221 ? -6.783 -2.453 -24.964 1.00 88.25 221 TYR A O 1
ATOM 1803 N N . PRO A 1 222 ? -5.944 -3.971 -26.410 1.00 87.69 222 PRO A N 1
ATOM 1804 C CA . PRO A 1 222 ? -7.135 -4.815 -26.412 1.00 87.69 222 PRO A CA 1
ATOM 1805 C C . PRO A 1 222 ? -7.461 -5.363 -25.019 1.00 87.69 222 PRO A C 1
ATOM 1807 O O . PRO A 1 222 ? -6.574 -5.778 -24.283 1.00 87.69 222 PRO A O 1
ATOM 1810 N N . ALA A 1 223 ? -8.750 -5.389 -24.665 1.00 86.56 223 ALA A N 1
ATOM 1811 C CA . ALA A 1 223 ? -9.245 -5.970 -23.410 1.00 86.56 223 ALA A CA 1
ATOM 1812 C C . ALA A 1 223 ? -8.527 -5.472 -22.131 1.00 86.56 223 ALA A C 1
ATOM 1814 O O . ALA A 1 223 ? -8.440 -6.195 -21.139 1.00 86.56 223 ALA A O 1
ATOM 1815 N N . PHE A 1 224 ? -8.059 -4.215 -22.128 1.00 90.00 224 PHE A N 1
ATOM 1816 C CA . PHE A 1 224 ? -7.321 -3.607 -21.014 1.00 90.00 224 PHE A CA 1
ATOM 1817 C C . PHE A 1 224 ? -7.942 -3.865 -19.638 1.00 90.00 224 PHE A C 1
ATOM 1819 O O . PHE A 1 224 ? -7.237 -4.266 -18.717 1.00 90.00 224 PHE A O 1
ATOM 1826 N N . PHE A 1 225 ? -9.257 -3.688 -19.498 1.00 89.81 225 PHE A N 1
ATOM 1827 C CA . PHE A 1 225 ? -9.942 -3.862 -18.216 1.00 89.81 225 PHE A CA 1
ATOM 1828 C C . PHE A 1 225 ? -9.980 -5.310 -17.727 1.00 89.81 225 PHE A C 1
ATOM 1830 O O . PHE A 1 225 ? -9.926 -5.527 -16.521 1.00 89.81 225 PHE A O 1
ATOM 1837 N N . ASP A 1 226 ? -10.037 -6.295 -18.622 1.00 89.38 226 ASP A N 1
ATOM 1838 C CA . ASP A 1 226 ? -10.037 -7.705 -18.223 1.00 89.38 226 ASP A CA 1
ATOM 1839 C C . ASP A 1 226 ? -8.648 -8.124 -17.721 1.00 89.38 226 ASP A C 1
ATOM 1841 O O . ASP A 1 226 ? -8.531 -8.760 -16.673 1.00 89.38 226 ASP A O 1
ATOM 1845 N N . VAL A 1 227 ? -7.592 -7.668 -18.399 1.00 90.06 227 VAL A N 1
ATOM 1846 C CA . VAL A 1 227 ? -6.200 -7.885 -17.974 1.00 90.06 227 VAL A CA 1
ATOM 1847 C C . VAL A 1 227 ? -5.890 -7.133 -16.677 1.00 90.06 227 VAL A C 1
ATOM 1849 O O . VAL A 1 227 ? -5.282 -7.682 -15.757 1.00 90.06 227 VAL A O 1
ATOM 1852 N N . LEU A 1 228 ? -6.348 -5.884 -16.567 1.00 90.62 228 LEU A N 1
ATOM 1853 C CA . LEU A 1 228 ? -6.230 -5.084 -15.351 1.00 90.62 228 LEU A CA 1
ATOM 1854 C C . LEU A 1 228 ? -6.904 -5.775 -14.169 1.00 90.62 228 LEU A C 1
ATOM 1856 O O . LEU A 1 228 ? -6.328 -5.830 -13.084 1.00 90.62 228 LEU A O 1
ATOM 1860 N N . TYR A 1 229 ? -8.098 -6.324 -14.387 1.00 91.12 229 TYR A N 1
ATOM 1861 C CA . TYR A 1 229 ? -8.824 -7.068 -13.374 1.00 91.12 229 TYR A CA 1
ATOM 1862 C C . TYR A 1 229 ? -8.009 -8.280 -12.910 1.00 91.12 229 TYR A C 1
ATOM 1864 O O . TYR A 1 229 ? -7.789 -8.428 -11.707 1.00 91.12 229 TYR A O 1
ATOM 1872 N N . GLU A 1 230 ? -7.500 -9.102 -13.835 1.00 90.00 230 GLU A N 1
ATOM 1873 C CA . GLU A 1 230 ? -6.688 -10.295 -13.544 1.00 90.00 230 GLU A CA 1
ATOM 1874 C C . GLU A 1 230 ? -5.435 -9.986 -12.712 1.00 90.00 230 GLU A C 1
ATOM 1876 O O . GLU A 1 230 ? -5.136 -10.705 -11.761 1.00 90.00 230 GLU A O 1
ATOM 1881 N N . LYS A 1 231 ? -4.703 -8.914 -13.040 1.00 88.44 231 LYS A N 1
ATOM 1882 C CA . LYS A 1 231 ? -3.431 -8.585 -12.371 1.00 88.44 231 LYS A CA 1
ATOM 1883 C C . LYS A 1 231 ? -3.600 -7.794 -11.071 1.00 88.44 231 LYS A C 1
ATOM 1885 O O . LYS A 1 231 ? -2.648 -7.710 -10.297 1.00 88.44 231 LYS A O 1
ATOM 1890 N N . LEU A 1 232 ? -4.787 -7.248 -10.795 1.00 89.69 232 LEU A N 1
ATOM 1891 C CA . LEU A 1 232 ? -5.055 -6.412 -9.619 1.00 89.69 232 LEU A CA 1
ATOM 1892 C C . LEU A 1 232 ? -4.668 -7.048 -8.267 1.00 89.69 232 LEU A C 1
ATOM 1894 O O . LEU A 1 232 ? -4.106 -6.329 -7.438 1.00 89.69 232 LEU A O 1
ATOM 1898 N N . PRO A 1 233 ? -4.893 -8.359 -8.018 1.00 88.56 233 PRO A N 1
ATOM 1899 C CA . PRO A 1 233 ? -4.555 -8.988 -6.740 1.00 88.56 233 PRO A CA 1
ATOM 1900 C C . PRO A 1 233 ? -3.081 -8.878 -6.356 1.00 88.56 233 PRO A C 1
ATOM 1902 O O . PRO A 1 233 ? -2.767 -8.825 -5.173 1.00 88.56 233 PRO A O 1
ATOM 1905 N N . ALA A 1 234 ? -2.164 -8.772 -7.323 1.00 85.81 234 ALA A N 1
ATOM 1906 C CA . ALA A 1 234 ? -0.747 -8.647 -7.000 1.00 85.81 234 ALA A CA 1
ATOM 1907 C C . ALA A 1 234 ? -0.405 -7.333 -6.269 1.00 85.81 234 ALA A C 1
ATOM 1909 O O . ALA A 1 234 ? 0.640 -7.270 -5.625 1.00 85.81 234 ALA A O 1
ATOM 1910 N N . LEU A 1 235 ? -1.291 -6.324 -6.267 1.00 84.94 235 LEU A N 1
ATOM 1911 C CA . LEU A 1 235 ? -1.099 -5.080 -5.511 1.00 84.94 235 LEU A CA 1
ATOM 1912 C C . LEU A 1 235 ? -0.898 -5.293 -4.008 1.00 84.94 235 LEU A C 1
ATOM 1914 O O . LEU A 1 235 ? -0.153 -4.525 -3.403 1.00 84.94 235 LEU A O 1
ATOM 1918 N N . SER A 1 236 ? -1.515 -6.315 -3.403 1.00 83.31 236 SER A N 1
ATOM 1919 C CA . SER A 1 236 ? -1.391 -6.553 -1.957 1.00 83.31 236 SER A CA 1
ATOM 1920 C C . SER A 1 236 ? 0.026 -6.941 -1.530 1.00 83.31 236 SER A C 1
ATOM 1922 O O . SER A 1 236 ? 0.358 -6.838 -0.353 1.00 83.31 236 SER A O 1
ATOM 1924 N N . SER A 1 237 ? 0.866 -7.397 -2.464 1.00 84.56 237 SER A N 1
ATOM 1925 C CA . SER A 1 237 ? 2.219 -7.888 -2.182 1.00 84.56 237 SER A CA 1
ATOM 1926 C C . SER A 1 237 ? 3.319 -6.831 -2.332 1.00 84.56 237 SER A C 1
ATOM 1928 O O . SER A 1 237 ? 4.472 -7.123 -2.017 1.00 84.56 237 SER A O 1
ATOM 1930 N N . PHE A 1 238 ? 3.005 -5.631 -2.828 1.00 81.19 238 PHE A N 1
ATOM 1931 C CA . PHE A 1 238 ? 4.007 -4.620 -3.184 1.00 81.19 238 PHE A CA 1
ATOM 1932 C C . PHE A 1 238 ? 4.075 -3.444 -2.212 1.00 81.19 238 PHE A C 1
ATOM 1934 O O . PHE A 1 238 ? 3.055 -3.041 -1.666 1.00 81.19 238 PHE A O 1
ATOM 1941 N N . PRO A 1 239 ? 5.244 -2.798 -2.056 1.00 82.19 239 PRO A N 1
ATOM 1942 C CA . PRO A 1 239 ? 5.350 -1.578 -1.272 1.00 82.19 239 PRO A CA 1
ATOM 1943 C C . PRO A 1 239 ? 4.673 -0.391 -1.973 1.00 82.19 239 PRO A C 1
ATOM 1945 O O . PRO A 1 239 ? 4.724 -0.221 -3.192 1.00 82.19 239 PRO A O 1
ATOM 1948 N N . VAL A 1 240 ? 4.128 0.527 -1.175 1.00 81.12 240 VAL A N 1
ATOM 1949 C CA . VAL A 1 240 ? 3.353 1.689 -1.664 1.00 81.12 240 VAL A CA 1
ATOM 1950 C C . VAL A 1 240 ? 4.163 2.634 -2.534 1.00 81.12 240 VAL A C 1
ATOM 1952 O O . VAL A 1 240 ? 3.626 3.260 -3.445 1.00 81.12 240 VAL A O 1
ATOM 1955 N N . LYS A 1 241 ? 5.470 2.741 -2.277 1.00 82.75 241 LYS A N 1
ATOM 1956 C CA . LYS A 1 241 ? 6.370 3.585 -3.074 1.00 82.75 241 LYS A CA 1
ATOM 1957 C C . LYS A 1 241 ? 6.320 3.229 -4.560 1.00 82.75 241 LYS A C 1
ATOM 1959 O O . LYS A 1 241 ? 6.417 4.135 -5.382 1.00 82.75 241 LYS A O 1
ATOM 1964 N N . GLU A 1 242 ? 6.142 1.948 -4.869 1.00 80.44 242 GLU A N 1
ATOM 1965 C CA . GLU A 1 242 ? 6.120 1.419 -6.232 1.00 80.44 242 GLU A CA 1
ATOM 1966 C C . GLU A 1 242 ? 4.698 1.411 -6.812 1.00 80.44 242 GLU A C 1
ATOM 1968 O O . GLU A 1 242 ? 4.518 1.659 -7.999 1.00 80.44 242 GLU A O 1
ATOM 1973 N N . THR A 1 243 ? 3.663 1.198 -5.994 1.00 85.00 243 THR A N 1
ATOM 1974 C CA . THR A 1 243 ? 2.279 1.045 -6.484 1.00 85.00 243 THR A CA 1
ATOM 1975 C C . THR A 1 243 ? 1.433 2.312 -6.447 1.00 85.00 243 THR A C 1
ATOM 1977 O O . THR A 1 243 ? 0.398 2.364 -7.111 1.00 85.00 243 THR A O 1
ATOM 1980 N N . LYS A 1 244 ? 1.846 3.368 -5.731 1.00 87.62 244 LYS A N 1
ATOM 1981 C CA . LYS A 1 244 ? 1.043 4.599 -5.587 1.00 87.62 244 LYS A CA 1
ATOM 1982 C C . LYS A 1 244 ? 0.626 5.206 -6.930 1.00 87.62 244 LYS A C 1
ATOM 1984 O O . LYS A 1 244 ? -0.526 5.590 -7.098 1.00 87.62 244 LYS A O 1
ATOM 1989 N N . ASN A 1 245 ? 1.544 5.258 -7.897 1.00 86.25 245 ASN A N 1
ATOM 1990 C CA . ASN A 1 245 ? 1.310 5.882 -9.198 1.00 86.25 245 ASN A CA 1
ATOM 1991 C C . ASN A 1 245 ? 0.334 5.057 -10.041 1.00 86.25 245 ASN A C 1
ATOM 1993 O O . ASN A 1 245 ? -0.399 5.620 -10.852 1.00 86.25 245 ASN A O 1
ATOM 1997 N N . PHE A 1 246 ? 0.313 3.740 -9.842 1.00 89.38 246 PHE A N 1
ATOM 1998 C CA . PHE A 1 246 ? -0.662 2.852 -10.452 1.00 89.38 246 PHE A CA 1
ATOM 1999 C C . PHE A 1 246 ? -2.045 3.018 -9.816 1.00 89.38 246 PHE A C 1
ATOM 2001 O O . PHE A 1 246 ? -3.016 3.185 -10.542 1.00 89.38 246 PHE A O 1
ATOM 2008 N N . ILE A 1 247 ? -2.142 3.057 -8.481 1.00 91.62 247 ILE A N 1
ATOM 2009 C CA . ILE A 1 247 ? -3.426 3.239 -7.778 1.00 91.62 247 ILE A CA 1
ATOM 2010 C C . ILE A 1 247 ? -4.065 4.596 -8.124 1.00 91.62 247 ILE A C 1
ATOM 2012 O O . ILE A 1 247 ? -5.274 4.677 -8.312 1.00 91.62 247 ILE A O 1
ATOM 2016 N N . LEU A 1 248 ? -3.262 5.652 -8.289 1.00 90.06 248 LEU A N 1
ATOM 2017 C CA . LEU A 1 248 ? -3.743 6.954 -8.769 1.00 90.06 248 LEU A CA 1
ATOM 2018 C C . LEU A 1 248 ? -4.336 6.876 -10.187 1.00 90.06 248 LEU A C 1
ATOM 2020 O O . LEU A 1 248 ? -5.373 7.475 -10.455 1.00 90.06 248 LEU A O 1
ATOM 2024 N N . LYS A 1 249 ? -3.705 6.120 -11.097 1.00 89.94 249 LYS A N 1
ATOM 2025 C CA . LYS A 1 249 ? -4.255 5.878 -12.444 1.00 89.94 249 LYS A CA 1
ATOM 2026 C C . LYS A 1 249 ? -5.496 4.981 -12.392 1.00 89.94 249 LYS A C 1
ATOM 2028 O O . LYS A 1 249 ? -6.425 5.198 -13.158 1.00 89.94 249 LYS A O 1
ATOM 2033 N N . LEU A 1 250 ? -5.534 4.006 -11.481 1.00 92.38 250 LEU A N 1
ATOM 2034 C CA . LEU A 1 250 ? -6.705 3.161 -11.247 1.00 92.38 250 LEU A CA 1
ATOM 2035 C C . LEU A 1 250 ? -7.919 4.001 -10.830 1.00 92.38 250 LEU A C 1
ATOM 2037 O O . LEU A 1 250 ? -8.989 3.803 -11.393 1.00 92.38 250 LEU A O 1
ATOM 2041 N N . ASP A 1 251 ? -7.747 4.961 -9.916 1.00 92.94 251 ASP A N 1
ATOM 2042 C CA . ASP A 1 251 ? -8.800 5.914 -9.525 1.00 92.94 251 ASP A CA 1
ATOM 2043 C C . ASP A 1 251 ? -9.335 6.691 -10.734 1.00 92.94 251 ASP A C 1
ATOM 2045 O O . ASP A 1 251 ? -10.544 6.777 -10.942 1.00 92.94 251 ASP A O 1
ATOM 2049 N N . LEU A 1 252 ? -8.432 7.172 -11.595 1.00 90.75 252 LEU A N 1
ATOM 2050 C CA . LEU A 1 252 ? -8.797 7.866 -12.829 1.00 90.75 252 LEU A CA 1
ATOM 2051 C C . LEU A 1 252 ? -9.602 6.967 -13.782 1.00 90.75 252 LEU A C 1
ATOM 2053 O O . LEU A 1 252 ? -10.619 7.401 -14.318 1.00 90.75 252 LEU A O 1
ATOM 2057 N N . PHE A 1 253 ? -9.182 5.712 -13.978 1.00 91.00 253 PHE A N 1
ATOM 2058 C CA . PHE A 1 253 ? -9.910 4.767 -14.827 1.00 91.00 253 PHE A CA 1
ATOM 2059 C C . PHE A 1 253 ? -11.285 4.426 -14.262 1.00 91.00 253 PHE A C 1
ATOM 2061 O O . PHE A 1 253 ? -12.261 4.401 -15.009 1.00 91.00 253 PHE A O 1
ATOM 2068 N N . MET A 1 254 ? -11.375 4.191 -12.953 1.00 91.75 254 MET A N 1
ATOM 2069 C CA . MET A 1 254 ? -12.641 3.894 -12.288 1.00 91.75 254 MET A CA 1
ATOM 2070 C C . MET A 1 254 ? -13.553 5.123 -12.188 1.00 91.75 254 MET A C 1
ATOM 2072 O O . MET A 1 254 ? -14.752 4.963 -11.995 1.00 91.75 254 MET A O 1
ATOM 2076 N N . GLY A 1 255 ? -13.033 6.338 -12.377 1.00 87.81 255 GLY A N 1
ATOM 2077 C CA . GLY A 1 255 ? -13.826 7.560 -12.538 1.00 87.81 255 GLY A CA 1
ATOM 2078 C C . GLY A 1 255 ? -14.486 7.722 -13.914 1.00 87.81 255 GLY A C 1
ATOM 2079 O O . GLY A 1 255 ? -15.281 8.641 -14.095 1.00 87.81 255 GLY A O 1
ATOM 2080 N N . SER A 1 256 ? -14.183 6.858 -14.889 1.00 87.81 256 SER A N 1
ATOM 2081 C CA . SER A 1 256 ? -14.750 6.950 -16.239 1.00 87.81 256 SER A CA 1
ATOM 2082 C C . SER A 1 256 ? -16.244 6.611 -16.271 1.00 87.81 256 SER A C 1
ATOM 2084 O O . SER A 1 256 ? -16.678 5.587 -15.744 1.00 87.81 256 SER A O 1
ATOM 2086 N N . THR A 1 257 ? -17.029 7.437 -16.964 1.00 84.31 257 THR A N 1
ATOM 2087 C CA . THR A 1 257 ? -18.479 7.258 -17.160 1.00 84.31 257 THR A CA 1
ATOM 2088 C C . THR A 1 257 ? -18.832 6.227 -18.234 1.00 84.31 257 THR A C 1
ATOM 2090 O O . THR A 1 257 ? -19.980 5.805 -18.330 1.00 84.31 257 THR A O 1
ATOM 2093 N N . HIS A 1 258 ? -17.862 5.810 -19.051 1.00 85.69 258 HIS A N 1
ATOM 2094 C CA . HIS A 1 258 ? -18.077 4.884 -20.169 1.00 85.69 258 HIS A CA 1
ATOM 2095 C C . HIS A 1 258 ? -17.944 3.405 -19.781 1.00 85.69 258 HIS A C 1
ATOM 2097 O O . HIS A 1 258 ? -18.040 2.531 -20.645 1.00 85.69 258 HIS A O 1
ATOM 2103 N N . LEU A 1 259 ? -17.698 3.106 -18.502 1.00 89.81 259 LEU A N 1
ATOM 2104 C CA . LEU A 1 259 ? -17.555 1.733 -18.033 1.00 89.81 259 LEU A CA 1
ATOM 2105 C C . LEU A 1 259 ? -18.917 1.098 -17.735 1.00 89.81 259 LEU A C 1
ATOM 2107 O O . LEU A 1 259 ? -19.756 1.721 -17.085 1.00 89.81 259 LEU A O 1
ATOM 2111 N N . PRO A 1 260 ? -19.146 -0.157 -18.159 1.00 92.50 260 PRO A N 1
ATOM 2112 C CA . PRO A 1 260 ? -20.351 -0.880 -17.791 1.00 92.50 260 PRO A CA 1
ATOM 2113 C C . PRO A 1 260 ? -20.468 -1.077 -16.277 1.00 92.50 260 PRO A C 1
ATOM 2115 O O . PRO A 1 260 ? -19.479 -1.363 -15.595 1.00 92.50 260 PRO A O 1
ATOM 2118 N N . ALA A 1 261 ? -21.704 -1.031 -15.775 1.00 91.75 261 ALA A N 1
ATOM 2119 C CA . ALA A 1 261 ? -22.041 -1.264 -14.371 1.00 91.75 261 ALA A CA 1
ATOM 2120 C C . ALA A 1 261 ? -21.414 -2.552 -13.805 1.00 91.75 261 ALA A C 1
ATOM 2122 O O . ALA A 1 261 ? -20.887 -2.546 -12.694 1.00 91.75 261 ALA A O 1
ATOM 2123 N N . TYR A 1 262 ? -21.407 -3.637 -14.589 1.00 92.62 262 TYR A N 1
ATOM 2124 C CA . TYR A 1 262 ? -20.861 -4.925 -14.150 1.00 92.62 262 TYR A CA 1
ATOM 2125 C C . TYR A 1 262 ? -19.349 -4.881 -13.944 1.00 92.62 262 TYR A C 1
ATOM 2127 O O . TYR A 1 262 ? -18.840 -5.487 -13.005 1.00 92.62 262 TYR A O 1
ATOM 2135 N N . THR A 1 263 ? -18.623 -4.129 -14.777 1.00 93.19 263 THR A N 1
ATOM 2136 C CA . THR A 1 263 ? -17.179 -3.955 -14.627 1.00 93.19 263 THR A CA 1
ATOM 2137 C C . THR A 1 263 ? -16.897 -3.157 -13.361 1.00 93.19 263 THR A C 1
ATOM 2139 O O . THR A 1 263 ? -16.069 -3.573 -12.559 1.00 93.19 263 THR A O 1
ATOM 2142 N N . ILE A 1 264 ? -17.622 -2.059 -13.132 1.00 94.69 264 ILE A N 1
ATOM 2143 C CA . ILE A 1 264 ? -17.453 -1.226 -11.933 1.00 94.69 264 ILE A CA 1
ATOM 2144 C C . ILE A 1 264 ? -17.720 -2.040 -10.660 1.00 94.69 264 ILE A C 1
ATOM 2146 O O . ILE A 1 264 ? -16.906 -2.001 -9.738 1.00 94.69 264 ILE A O 1
ATOM 2150 N N . ALA A 1 265 ? -18.803 -2.822 -10.628 1.00 94.12 265 ALA A N 1
ATOM 2151 C CA . ALA A 1 265 ? -19.122 -3.707 -9.509 1.00 94.12 265 ALA A CA 1
ATOM 2152 C C . ALA A 1 265 ? -18.023 -4.756 -9.269 1.00 94.12 265 ALA A C 1
ATOM 2154 O O . ALA A 1 265 ? -17.567 -4.934 -8.138 1.00 94.12 265 ALA A O 1
ATOM 2155 N N . ALA A 1 266 ? -17.539 -5.402 -10.337 1.00 95.19 266 ALA A N 1
ATOM 2156 C CA . ALA A 1 266 ? -16.462 -6.390 -10.265 1.00 95.19 266 ALA A CA 1
ATOM 2157 C C . ALA A 1 266 ? -15.185 -5.794 -9.669 1.00 95.19 266 ALA A C 1
ATOM 2159 O O . ALA A 1 266 ? -14.589 -6.374 -8.757 1.00 95.19 266 ALA A O 1
ATOM 2160 N N . PHE A 1 267 ? -14.787 -4.615 -10.151 1.00 95.50 267 PHE A N 1
ATOM 2161 C CA . PHE A 1 267 ? -13.631 -3.889 -9.641 1.00 95.50 267 PHE A CA 1
ATOM 2162 C C . PHE A 1 267 ? -13.824 -3.450 -8.191 1.00 95.50 267 PHE A C 1
ATOM 2164 O O . PHE A 1 267 ? -12.920 -3.666 -7.391 1.00 95.50 267 PHE A O 1
ATOM 2171 N N . ALA A 1 268 ? -14.987 -2.908 -7.821 1.00 95.12 268 ALA A N 1
ATOM 2172 C CA . ALA A 1 268 ? -15.268 -2.497 -6.447 1.00 95.12 268 ALA A CA 1
ATOM 2173 C C . ALA A 1 268 ? -15.144 -3.679 -5.473 1.00 95.12 268 ALA A C 1
ATOM 2175 O O . ALA A 1 268 ? -14.412 -3.597 -4.486 1.00 95.12 268 ALA A O 1
ATOM 2176 N N . LYS A 1 269 ? -15.773 -4.816 -5.795 1.00 94.62 269 LYS A N 1
ATOM 2177 C CA . LYS A 1 269 ? -15.705 -6.039 -4.981 1.00 94.62 269 LYS A CA 1
ATOM 2178 C C . LYS A 1 269 ? -14.273 -6.566 -4.858 1.00 94.62 269 LYS A C 1
ATOM 2180 O O . LYS A 1 269 ? -13.811 -6.854 -3.754 1.00 94.62 269 LYS A O 1
ATOM 2185 N N . ARG A 1 270 ? -13.527 -6.625 -5.968 1.00 94.44 270 ARG A N 1
ATOM 2186 C CA . ARG A 1 270 ? -12.128 -7.082 -5.958 1.00 94.44 270 ARG A CA 1
ATOM 2187 C C . ARG A 1 270 ? -11.207 -6.131 -5.191 1.00 94.44 270 ARG A C 1
ATOM 2189 O O . ARG A 1 270 ? -10.388 -6.598 -4.406 1.00 94.44 270 ARG A O 1
ATOM 2196 N N . ILE A 1 271 ? -11.348 -4.816 -5.362 1.00 95.38 271 ILE A N 1
ATOM 2197 C CA . ILE A 1 271 ? -10.576 -3.813 -4.611 1.00 95.38 271 ILE A CA 1
ATOM 2198 C C . ILE A 1 271 ? -10.860 -3.937 -3.110 1.00 95.38 271 ILE A C 1
ATOM 2200 O O . ILE A 1 271 ? -9.921 -3.888 -2.317 1.00 95.38 271 ILE A O 1
ATOM 2204 N N . ALA A 1 272 ? -12.119 -4.150 -2.715 1.00 94.69 272 ALA A N 1
ATOM 2205 C CA . ALA A 1 272 ? -12.491 -4.331 -1.315 1.00 94.69 272 ALA A CA 1
ATOM 2206 C C . ALA A 1 272 ? -11.844 -5.585 -0.700 1.00 94.69 272 ALA A C 1
ATOM 2208 O O . ALA A 1 272 ? -11.282 -5.503 0.392 1.00 94.69 272 ALA A O 1
ATOM 2209 N N . ARG A 1 273 ? -11.815 -6.714 -1.427 1.00 93.31 273 ARG A N 1
ATOM 2210 C CA . ARG A 1 273 ? -11.098 -7.931 -0.994 1.00 93.31 273 ARG A CA 1
ATOM 2211 C C . ARG A 1 273 ? -9.589 -7.724 -0.890 1.00 93.31 273 ARG A C 1
ATOM 2213 O O . ARG A 1 273 ? -8.984 -8.097 0.113 1.00 93.31 273 ARG A O 1
ATOM 2220 N N . ILE A 1 274 ? -8.978 -7.069 -1.878 1.00 93.31 274 ILE A N 1
ATOM 2221 C CA . ILE A 1 274 ? -7.540 -6.760 -1.863 1.00 93.31 274 ILE A CA 1
ATOM 2222 C C . ILE A 1 274 ? -7.198 -5.846 -0.682 1.00 93.31 274 ILE A C 1
ATOM 2224 O O . ILE A 1 274 ? -6.177 -6.053 -0.025 1.00 93.31 274 ILE A O 1
ATOM 2228 N N . ALA A 1 275 ? -8.047 -4.865 -0.370 1.00 94.00 275 ALA A N 1
ATOM 2229 C CA . ALA A 1 275 ? -7.827 -3.945 0.741 1.00 94.00 275 ALA A CA 1
ATOM 2230 C C . ALA A 1 275 ? -7.737 -4.662 2.100 1.00 94.00 275 ALA A C 1
ATOM 2232 O O . ALA A 1 275 ? -7.010 -4.184 2.967 1.00 94.00 275 ALA A O 1
ATOM 2233 N N . ILE A 1 276 ? -8.425 -5.799 2.282 1.00 92.94 276 ILE A N 1
ATOM 2234 C CA . ILE A 1 276 ? -8.381 -6.582 3.532 1.00 92.94 276 ILE A CA 1
ATOM 2235 C C . ILE A 1 276 ? -6.999 -7.206 3.745 1.00 92.94 276 ILE A C 1
ATOM 2237 O O . ILE A 1 276 ? -6.489 -7.216 4.861 1.00 92.94 276 ILE A O 1
ATOM 2241 N N . VAL A 1 277 ? -6.399 -7.736 2.677 1.00 92.44 277 VAL A N 1
ATOM 2242 C CA . VAL A 1 277 ? -5.110 -8.449 2.732 1.00 92.44 277 VAL A CA 1
ATOM 2243 C C . VAL A 1 277 ? -3.923 -7.482 2.680 1.00 92.44 277 VAL A C 1
ATOM 2245 O O . VAL A 1 277 ? -2.816 -7.809 3.102 1.00 92.44 277 VAL A O 1
ATOM 2248 N N . SER A 1 278 ? -4.143 -6.285 2.142 1.00 90.56 278 SER A N 1
ATOM 2249 C CA . SER A 1 278 ? -3.092 -5.308 1.884 1.00 90.56 278 SER A CA 1
ATOM 2250 C C . SER A 1 278 ? -2.543 -4.653 3.149 1.00 90.56 278 SER A C 1
ATOM 2252 O O . SER A 1 278 ? -3.231 -4.478 4.153 1.00 90.56 278 SER A O 1
ATOM 2254 N N . GLU A 1 279 ? -1.304 -4.170 3.059 1.00 89.06 279 GLU A N 1
ATOM 2255 C CA . GLU A 1 279 ? -0.743 -3.313 4.097 1.00 89.06 279 GLU A CA 1
ATOM 2256 C C . GLU A 1 279 ? -1.562 -2.024 4.272 1.00 89.06 279 GLU A C 1
ATOM 2258 O O . GLU A 1 279 ? -2.141 -1.487 3.326 1.00 89.06 279 GLU A O 1
ATOM 2263 N N . VAL A 1 280 ? -1.529 -1.472 5.483 1.00 89.12 280 VAL A N 1
ATOM 2264 C CA . VAL A 1 280 ? -2.244 -0.256 5.907 1.00 89.12 280 VAL A CA 1
ATOM 2265 C C . VAL A 1 280 ? -2.170 0.906 4.911 1.00 89.12 280 VAL A C 1
ATOM 2267 O O . VAL A 1 280 ? -3.159 1.597 4.680 1.00 89.12 280 VAL A O 1
ATOM 2270 N N . GLU A 1 281 ? -0.998 1.168 4.340 1.00 89.81 281 GLU A N 1
ATOM 2271 C CA . GLU A 1 281 ? -0.789 2.282 3.412 1.00 89.81 281 GLU A CA 1
ATOM 2272 C C . GLU A 1 281 ? -1.562 2.068 2.095 1.00 89.81 281 GLU A C 1
ATOM 2274 O O . GLU A 1 281 ? -2.223 2.989 1.614 1.00 89.81 281 GLU A O 1
ATOM 2279 N N . ILE A 1 282 ? -1.530 0.846 1.547 1.00 91.25 282 ILE A N 1
ATOM 2280 C CA . ILE A 1 282 ? -2.253 0.459 0.323 1.00 91.25 282 ILE A CA 1
ATOM 2281 C C . ILE A 1 282 ? -3.746 0.392 0.608 1.00 91.25 282 ILE A C 1
ATOM 2283 O O . ILE A 1 282 ? -4.530 0.972 -0.135 1.00 91.25 282 ILE A O 1
ATOM 2287 N N . CYS A 1 283 ? -4.133 -0.257 1.707 1.00 92.06 283 CYS A N 1
ATOM 2288 C CA . CYS A 1 283 ? -5.513 -0.339 2.170 1.00 92.06 283 CYS A CA 1
ATOM 2289 C C . CYS A 1 283 ? -6.148 1.059 2.222 1.00 92.06 283 CYS A C 1
ATOM 2291 O O . CYS A 1 283 ? -7.172 1.312 1.594 1.00 92.06 283 CYS A O 1
ATOM 2293 N N . ASN A 1 284 ? -5.471 2.024 2.848 1.00 91.19 284 ASN A N 1
ATOM 2294 C CA . ASN A 1 284 ? -5.941 3.404 2.930 1.00 91.19 284 ASN A CA 1
ATOM 2295 C C . ASN A 1 284 ? -6.064 4.114 1.565 1.00 91.19 284 ASN A C 1
ATOM 2297 O O . ASN A 1 284 ? -6.869 5.045 1.455 1.00 91.19 284 ASN A O 1
ATOM 2301 N N . LEU A 1 285 ? -5.271 3.743 0.555 1.00 92.12 285 LEU A N 1
ATOM 2302 C CA . LEU A 1 285 ? -5.400 4.261 -0.812 1.00 92.12 285 LEU A CA 1
ATOM 2303 C C . LEU A 1 285 ? -6.565 3.597 -1.553 1.00 92.12 285 LEU A C 1
ATOM 2305 O O . LEU A 1 285 ? -7.375 4.301 -2.147 1.00 92.12 285 LEU A O 1
ATOM 2309 N N . LEU A 1 286 ? -6.690 2.272 -1.458 1.00 94.00 286 LEU A N 1
ATOM 2310 C CA . LEU A 1 286 ? -7.774 1.502 -2.071 1.00 94.00 286 LEU A CA 1
ATOM 2311 C C . LEU A 1 286 ? -9.145 1.882 -1.500 1.00 94.00 286 LEU A C 1
ATOM 2313 O O . LEU A 1 286 ? -10.093 2.035 -2.260 1.00 94.00 286 LEU A O 1
ATOM 2317 N N . LEU A 1 287 ? -9.247 2.135 -0.193 1.00 93.38 287 LEU A N 1
ATOM 2318 C CA . LEU A 1 287 ? -10.464 2.681 0.420 1.00 93.38 287 LEU A CA 1
ATOM 2319 C C . LEU A 1 287 ? -10.806 4.080 -0.115 1.00 93.38 287 LEU A C 1
ATOM 2321 O O . LEU A 1 287 ? -11.978 4.423 -0.242 1.00 93.38 287 LEU A O 1
ATOM 2325 N N . GLY A 1 288 ? -9.795 4.881 -0.465 1.00 92.75 288 GLY A N 1
ATOM 2326 C CA . GLY A 1 288 ? -9.999 6.161 -1.144 1.00 92.75 288 GLY A CA 1
ATOM 2327 C C . GLY A 1 288 ? -10.555 5.987 -2.560 1.00 92.75 288 GLY A C 1
ATOM 2328 O O . GLY A 1 288 ? -11.501 6.683 -2.918 1.00 92.75 288 GLY A O 1
ATOM 2329 N N . VAL A 1 289 ? -10.028 5.019 -3.321 1.00 94.12 289 VAL A N 1
ATOM 2330 C CA . VAL A 1 289 ? -10.568 4.648 -4.643 1.00 94.12 289 VAL A CA 1
ATOM 2331 C C . VAL A 1 289 ? -12.016 4.185 -4.506 1.00 94.12 289 VAL A C 1
ATOM 2333 O O . VAL A 1 289 ? -12.885 4.674 -5.218 1.00 94.12 289 VAL A O 1
ATOM 2336 N N . LEU A 1 290 ? -12.311 3.305 -3.543 1.00 94.19 290 LEU A N 1
ATOM 2337 C CA . LEU A 1 290 ? -13.672 2.823 -3.289 1.00 94.19 290 LEU A CA 1
ATOM 2338 C C . LEU A 1 290 ? -14.628 3.954 -2.914 1.00 94.19 290 LEU A C 1
ATOM 2340 O O . LEU A 1 290 ? -15.746 3.978 -3.416 1.00 94.19 290 LEU A O 1
ATOM 2344 N N . ARG A 1 291 ? -14.189 4.922 -2.102 1.00 92.12 291 ARG A N 1
ATOM 2345 C CA . ARG A 1 291 ? -14.971 6.127 -1.795 1.00 92.12 291 ARG A CA 1
ATOM 2346 C C . ARG A 1 291 ? -15.299 6.917 -3.063 1.00 92.12 291 ARG A C 1
ATOM 2348 O O . ARG A 1 291 ? -16.439 7.329 -3.241 1.00 92.12 291 ARG A O 1
ATOM 2355 N N . ASN A 1 292 ? -14.321 7.132 -3.940 1.00 91.94 292 ASN A N 1
ATOM 2356 C CA . ASN A 1 292 ? -14.531 7.873 -5.184 1.00 91.94 292 ASN A CA 1
ATOM 2357 C C . ASN A 1 292 ? -15.435 7.098 -6.159 1.00 91.94 292 ASN A C 1
ATOM 2359 O O . ASN A 1 292 ? -16.338 7.685 -6.752 1.00 91.94 292 ASN A O 1
ATOM 2363 N N . MET A 1 293 ? -15.265 5.776 -6.268 1.00 92.38 293 MET A N 1
ATOM 2364 C CA . MET A 1 293 ? -16.162 4.898 -7.030 1.00 92.38 293 MET A CA 1
ATOM 2365 C C . MET A 1 293 ? -17.594 4.952 -6.500 1.00 92.38 293 MET A C 1
ATOM 2367 O O . MET A 1 293 ? -18.535 5.040 -7.280 1.00 92.38 293 MET A O 1
ATOM 2371 N N . PHE A 1 294 ? -17.752 4.939 -5.180 1.00 90.00 294 PHE A N 1
ATOM 2372 C CA . PHE A 1 294 ? -19.038 5.043 -4.506 1.00 90.00 294 PHE A CA 1
ATOM 2373 C C . PHE A 1 294 ? -19.716 6.396 -4.754 1.00 90.00 294 PHE A C 1
ATOM 2375 O O . PHE A 1 294 ? -20.924 6.447 -4.961 1.00 90.00 294 PHE A O 1
ATOM 2382 N N . THR A 1 295 ? -18.953 7.491 -4.801 1.00 88.62 295 THR A N 1
ATOM 2383 C CA . THR A 1 295 ? -19.474 8.811 -5.187 1.00 88.62 295 THR A CA 1
ATOM 2384 C C . THR A 1 295 ? -19.919 8.851 -6.651 1.00 88.62 295 THR A C 1
ATOM 2386 O O . THR A 1 295 ? -20.979 9.396 -6.951 1.00 88.62 295 THR A O 1
ATOM 2389 N N . ASN A 1 296 ? -19.121 8.286 -7.560 1.00 87.81 296 ASN A N 1
ATOM 2390 C CA . ASN A 1 296 ? -19.337 8.419 -9.002 1.00 87.81 296 ASN A CA 1
ATOM 2391 C C . ASN A 1 296 ? -20.375 7.435 -9.564 1.00 87.81 296 ASN A C 1
ATOM 2393 O O . ASN A 1 296 ? -21.002 7.736 -10.579 1.00 87.81 296 ASN A O 1
ATOM 2397 N N . HIS A 1 297 ? -20.569 6.275 -8.925 1.00 90.50 297 HIS A N 1
ATOM 2398 C CA . HIS A 1 297 ? -21.362 5.174 -9.476 1.00 90.50 297 HIS A CA 1
ATOM 2399 C C . HIS A 1 297 ? -22.412 4.662 -8.491 1.00 90.50 297 HIS A C 1
ATOM 2401 O O . HIS A 1 297 ? -22.089 4.041 -7.478 1.00 90.50 297 HIS A O 1
ATOM 2407 N N . ALA A 1 298 ? -23.689 4.827 -8.845 1.00 88.69 298 ALA A N 1
ATOM 2408 C CA . ALA A 1 298 ? -24.823 4.369 -8.035 1.00 88.69 298 ALA A CA 1
ATOM 2409 C C . ALA A 1 298 ? -24.817 2.849 -7.775 1.00 88.69 298 ALA A C 1
ATOM 2411 O O . ALA A 1 298 ? -25.233 2.404 -6.712 1.00 88.69 298 ALA A O 1
ATOM 2412 N N . VAL A 1 299 ? -24.273 2.056 -8.706 1.00 90.62 299 VAL A N 1
ATOM 2413 C CA . VAL A 1 299 ? -24.166 0.589 -8.584 1.00 90.62 299 VAL A CA 1
ATOM 2414 C C . VAL A 1 299 ? -23.384 0.189 -7.329 1.00 90.62 299 VAL A C 1
ATOM 2416 O O . VAL A 1 299 ? -23.773 -0.729 -6.617 1.00 90.62 299 VAL A O 1
ATOM 2419 N N . VAL A 1 300 ? -22.306 0.912 -7.014 1.00 90.19 300 VAL A N 1
ATOM 2420 C CA . VAL A 1 300 ? -21.481 0.638 -5.826 1.00 90.19 300 VAL A CA 1
ATOM 2421 C C . VAL A 1 300 ? -22.230 1.018 -4.543 1.00 90.19 300 VAL A C 1
ATOM 2423 O O . VAL A 1 300 ? -22.060 0.363 -3.519 1.00 90.19 300 VAL A O 1
ATOM 2426 N N . GLN A 1 301 ? -23.094 2.039 -4.595 1.00 88.31 301 GLN A N 1
ATOM 2427 C CA . GLN A 1 301 ? -23.948 2.428 -3.466 1.00 88.31 301 GLN A CA 1
ATOM 2428 C C . GLN A 1 301 ? -25.007 1.365 -3.168 1.00 88.31 301 GLN A C 1
ATOM 2430 O O . GLN A 1 301 ? -25.263 1.062 -2.000 1.00 88.31 301 GLN A O 1
ATOM 2435 N N . GLU A 1 302 ? -25.585 0.783 -4.221 1.00 87.94 302 GLU A N 1
ATOM 2436 C CA . GLU A 1 302 ? -26.570 -0.291 -4.124 1.00 87.94 302 GLU A CA 1
ATOM 2437 C C . GLU A 1 302 ? -25.961 -1.541 -3.478 1.00 87.94 302 GLU A C 1
ATOM 2439 O O . GLU A 1 302 ? -26.541 -2.078 -2.540 1.00 87.94 302 GLU A O 1
ATOM 2444 N N . MET A 1 303 ? -24.745 -1.939 -3.878 1.00 89.19 303 MET A N 1
ATOM 2445 C CA . MET A 1 303 ? -24.025 -3.092 -3.304 1.00 89.19 303 MET A CA 1
ATOM 2446 C C . MET A 1 303 ? -23.736 -2.976 -1.794 1.00 89.19 303 MET A C 1
ATOM 2448 O O . MET A 1 303 ? -23.473 -3.986 -1.140 1.00 89.19 303 MET A O 1
ATOM 2452 N N . CYS A 1 304 ? -23.749 -1.770 -1.219 1.00 85.31 304 CYS A N 1
ATOM 2453 C CA . CYS A 1 304 ? -23.579 -1.580 0.225 1.00 85.31 304 CYS A CA 1
ATOM 2454 C C . CYS A 1 304 ? -24.875 -1.804 1.024 1.00 85.31 304 CYS A C 1
ATOM 2456 O O . CYS A 1 304 ? -24.797 -2.063 2.221 1.00 85.31 304 CYS A O 1
ATOM 2458 N N . HIS A 1 305 ? -26.046 -1.697 0.388 1.00 81.25 305 HIS A N 1
ATOM 2459 C CA . HIS A 1 305 ? -27.352 -1.679 1.060 1.00 81.25 305 HIS A CA 1
ATOM 2460 C C . HIS A 1 305 ? -28.325 -2.732 0.504 1.00 81.25 305 HIS A C 1
ATOM 2462 O O . HIS A 1 305 ? -29.535 -2.504 0.484 1.00 81.25 305 HIS A O 1
ATOM 2468 N N . LYS A 1 306 ? -27.821 -3.886 0.046 1.00 81.56 306 LYS A N 1
ATOM 2469 C CA . LYS A 1 306 ? -28.677 -4.994 -0.402 1.00 81.56 306 LYS A CA 1
ATOM 2470 C C . LYS A 1 306 ? -29.171 -5.849 0.764 1.00 81.56 306 LYS A C 1
ATOM 2472 O O . LYS A 1 306 ? -28.415 -6.155 1.684 1.00 81.56 306 LYS A O 1
ATOM 2477 N N . GLU A 1 307 ? -30.432 -6.274 0.686 1.00 75.12 307 GLU A N 1
ATOM 2478 C CA . GLU A 1 307 ? -31.031 -7.240 1.622 1.00 75.12 307 GLU A CA 1
ATOM 2479 C C . GLU A 1 307 ? -30.623 -8.694 1.318 1.00 75.12 307 GLU A C 1
ATOM 2481 O O . GLU A 1 307 ? -30.645 -9.545 2.209 1.00 75.12 307 GLU A O 1
ATOM 2486 N N . GLU A 1 308 ? -30.226 -8.972 0.073 1.00 75.00 308 GLU A N 1
ATOM 2487 C CA . GLU A 1 308 ? -29.707 -10.258 -0.395 1.00 75.00 308 GLU A CA 1
ATOM 2488 C C . GLU A 1 308 ? -28.407 -10.042 -1.186 1.00 75.00 308 GLU A C 1
ATOM 2490 O O . GLU A 1 308 ? -28.318 -9.058 -1.925 1.00 75.00 308 GLU A O 1
ATOM 2495 N N . PRO A 1 309 ? -27.411 -10.943 -1.098 1.00 78.31 309 PRO A N 1
ATOM 2496 C CA . PRO A 1 309 ? -27.345 -12.158 -0.272 1.00 78.31 309 PRO A CA 1
ATOM 2497 C C . PRO A 1 309 ? -27.267 -11.881 1.241 1.00 78.31 309 PRO A C 1
ATOM 2499 O O . PRO A 1 309 ? -26.791 -10.829 1.663 1.00 78.31 309 PRO A O 1
ATOM 2502 N N . LYS A 1 310 ? -27.744 -12.829 2.062 1.00 74.81 310 LYS A N 1
ATOM 2503 C CA . LYS A 1 310 ? -27.717 -12.734 3.540 1.00 74.81 310 LYS A CA 1
ATOM 2504 C C . LYS A 1 310 ? -26.449 -13.333 4.142 1.00 74.81 310 LYS A C 1
ATOM 2506 O O . LYS A 1 310 ? -25.920 -12.790 5.108 1.00 74.81 310 LYS A O 1
ATOM 2511 N N . ASP A 1 311 ? -25.956 -14.409 3.532 1.00 79.62 311 ASP A N 1
ATOM 2512 C CA . ASP A 1 311 ? -24.834 -15.203 4.026 1.00 79.62 311 ASP A CA 1
ATOM 2513 C C . ASP A 1 311 ? -23.719 -15.310 2.980 1.00 79.62 311 ASP A C 1
ATOM 2515 O O . ASP A 1 311 ? -23.961 -15.232 1.773 1.00 79.62 311 ASP A O 1
ATOM 2519 N N . LEU A 1 312 ? -22.490 -15.564 3.441 1.00 79.00 312 LEU A N 1
ATOM 2520 C CA . LEU A 1 312 ? -21.315 -15.711 2.575 1.00 79.00 312 LEU A CA 1
ATOM 2521 C C . LEU A 1 312 ? -21.447 -16.882 1.587 1.00 79.00 312 LEU A C 1
ATOM 2523 O O . LEU A 1 312 ? -20.982 -16.779 0.459 1.00 79.00 312 LEU A O 1
ATOM 2527 N N . GLU A 1 313 ? -22.090 -17.984 1.986 1.00 80.69 313 GLU A N 1
ATOM 2528 C CA . GLU A 1 313 ? -22.299 -19.152 1.110 1.00 80.69 313 GLU A CA 1
ATOM 2529 C C . GLU A 1 313 ? -23.260 -18.859 -0.048 1.00 80.69 313 GLU A C 1
ATOM 2531 O O . GLU A 1 313 ? -23.198 -19.507 -1.089 1.00 80.69 313 GLU A O 1
ATOM 2536 N N . SER A 1 314 ? -24.128 -17.861 0.128 1.00 83.81 314 SER A N 1
ATOM 2537 C CA . SER A 1 314 ? -25.052 -17.386 -0.902 1.00 83.81 314 SER A CA 1
ATOM 2538 C C . SER A 1 314 ? -24.468 -16.269 -1.774 1.00 83.81 314 SER A C 1
ATOM 2540 O O . SER A 1 314 ? -25.169 -15.779 -2.655 1.00 83.81 314 SER A O 1
ATOM 2542 N N . ASP A 1 315 ? -23.213 -15.853 -1.542 1.00 88.38 315 ASP A N 1
ATOM 2543 C CA . ASP A 1 315 ? -22.550 -14.807 -2.328 1.00 88.38 315 ASP A CA 1
ATOM 2544 C C . ASP A 1 315 ? -22.343 -15.282 -3.780 1.00 88.38 315 ASP A C 1
ATOM 2546 O O . ASP A 1 315 ? -21.581 -16.227 -4.009 1.00 88.38 315 ASP A O 1
ATOM 2550 N N . PRO A 1 316 ? -22.980 -14.645 -4.782 1.00 89.81 316 PRO A N 1
ATOM 2551 C CA . PRO A 1 316 ? -22.836 -15.049 -6.177 1.00 89.81 316 PRO A CA 1
ATOM 2552 C C . PRO A 1 316 ? -21.462 -14.691 -6.762 1.00 89.81 316 PRO A C 1
ATOM 2554 O O . PRO A 1 316 ? -21.160 -15.109 -7.883 1.00 89.81 316 PRO A O 1
ATOM 2557 N N . TYR A 1 317 ? -20.635 -13.913 -6.048 1.00 92.50 317 TYR A N 1
ATOM 2558 C CA . TYR A 1 317 ? -19.363 -13.423 -6.565 1.00 92.50 317 TYR A CA 1
ATOM 2559 C C . TYR A 1 317 ? -18.327 -14.533 -6.787 1.00 92.50 317 TYR A C 1
ATOM 2561 O O . TYR A 1 317 ? -17.898 -15.223 -5.858 1.00 92.50 317 TYR A O 1
ATOM 2569 N N . VAL A 1 318 ? -17.825 -14.622 -8.021 1.00 89.75 318 VAL A N 1
ATOM 2570 C CA . VAL A 1 318 ? -16.763 -15.557 -8.409 1.00 89.75 318 VAL A CA 1
ATOM 2571 C C . VAL A 1 318 ? -15.452 -14.807 -8.618 1.00 89.75 318 VAL A C 1
ATOM 2573 O O . VAL A 1 318 ? -15.330 -13.930 -9.473 1.00 89.75 318 VAL A O 1
ATOM 2576 N N . GLU A 1 319 ? -14.435 -15.171 -7.837 1.00 84.25 319 GLU A N 1
ATOM 2577 C CA . GLU A 1 319 ? -13.168 -14.440 -7.827 1.00 84.25 319 GLU A CA 1
ATOM 2578 C C . GLU A 1 319 ? -12.223 -14.825 -8.973 1.00 84.25 319 GLU A C 1
ATOM 2580 O O . GLU A 1 319 ? -11.554 -13.956 -9.506 1.00 84.25 319 GLU A O 1
ATOM 2585 N N . ASN A 1 320 ? -12.169 -16.077 -9.425 1.00 83.75 320 ASN A N 1
ATOM 2586 C CA . ASN A 1 320 ? -11.172 -16.514 -10.422 1.00 83.75 320 ASN A CA 1
ATOM 2587 C C . ASN A 1 320 ? -11.644 -16.385 -11.885 1.00 83.75 320 ASN A C 1
ATOM 2589 O O . ASN A 1 320 ? -11.299 -17.210 -12.729 1.00 83.75 320 ASN A O 1
ATOM 2593 N N . THR A 1 321 ? -12.451 -15.371 -12.200 1.00 85.50 321 THR A N 1
ATOM 2594 C CA . THR A 1 321 ? -13.039 -15.164 -13.536 1.00 85.50 321 THR A CA 1
ATOM 2595 C C . THR A 1 321 ? -12.746 -13.772 -14.102 1.00 85.50 321 THR A C 1
ATOM 2597 O O . THR A 1 321 ? -12.130 -12.925 -13.450 1.00 85.50 321 THR A O 1
ATOM 2600 N N . SER A 1 322 ? -13.186 -13.529 -15.342 1.00 85.69 322 SER A N 1
ATOM 2601 C CA . SER A 1 322 ? -13.176 -12.204 -15.972 1.00 85.69 322 SER A CA 1
ATOM 2602 C C . SER A 1 322 ? -14.157 -11.243 -15.295 1.00 85.69 322 SER A C 1
ATOM 2604 O O . SER A 1 322 ? -15.079 -11.665 -14.591 1.00 85.69 322 SER A O 1
ATOM 2606 N N . SER A 1 323 ? -13.992 -9.942 -15.557 1.00 86.00 323 SER A N 1
ATOM 2607 C CA . SER A 1 323 ? -14.846 -8.892 -14.982 1.00 86.00 323 SER A CA 1
ATOM 2608 C C . SER A 1 323 ? -16.337 -9.134 -15.270 1.00 86.00 323 SER A C 1
ATOM 2610 O O . SER A 1 323 ? -17.175 -9.010 -14.377 1.00 86.00 323 SER A O 1
ATOM 2612 N N . LYS A 1 324 ? -16.647 -9.577 -16.495 1.00 87.62 324 LYS A N 1
ATOM 2613 C CA . LYS A 1 324 ? -17.996 -9.894 -16.998 1.00 87.62 324 LYS A CA 1
ATOM 2614 C C . LYS A 1 324 ? -18.668 -11.064 -16.281 1.00 87.62 324 LYS A C 1
ATOM 2616 O O . LYS A 1 324 ? -19.871 -11.022 -16.071 1.00 87.62 324 LYS A O 1
ATOM 2621 N N . ASN A 1 325 ? -17.897 -12.083 -15.906 1.00 88.31 325 ASN A N 1
ATOM 2622 C CA . ASN A 1 325 ? -18.426 -13.345 -15.375 1.00 88.31 325 ASN A CA 1
ATOM 2623 C C . ASN A 1 325 ? -18.327 -13.434 -13.845 1.00 88.31 325 ASN A C 1
ATOM 2625 O O . ASN A 1 325 ? -18.543 -14.498 -13.277 1.00 88.31 325 ASN A O 1
ATOM 2629 N N . SER A 1 326 ? -17.957 -12.336 -13.183 1.00 88.50 326 SER A N 1
ATOM 2630 C CA . SER A 1 326 ? -17.744 -12.305 -11.734 1.00 88.50 326 SER A CA 1
ATOM 2631 C C . SER A 1 326 ? -19.036 -12.274 -10.913 1.00 88.50 326 SER A C 1
ATOM 2633 O O . SER A 1 326 ? -18.965 -12.494 -9.712 1.00 88.50 326 SER A O 1
ATOM 2635 N N . ASN A 1 327 ? -20.192 -11.965 -11.521 1.00 91.12 327 ASN A N 1
ATOM 2636 C CA . ASN A 1 327 ? -21.488 -11.760 -10.847 1.00 91.12 327 ASN A CA 1
ATOM 2637 C C . ASN A 1 327 ? -21.430 -10.789 -9.652 1.00 91.12 327 ASN A C 1
ATOM 2639 O O . ASN A 1 327 ? -22.233 -10.856 -8.727 1.00 91.12 327 ASN A O 1
ATOM 2643 N N . ALA A 1 328 ? -20.481 -9.849 -9.673 1.00 91.62 328 ALA A N 1
ATOM 2644 C CA . ALA A 1 328 ? -20.266 -8.930 -8.564 1.00 91.62 328 ALA A CA 1
ATOM 2645 C C . ALA A 1 328 ? -21.423 -7.950 -8.342 1.00 91.62 328 ALA A C 1
ATOM 2647 O O . ALA A 1 328 ? -21.589 -7.487 -7.222 1.00 91.62 328 ALA A O 1
ATOM 2648 N N . ILE A 1 329 ? -22.215 -7.630 -9.375 1.00 91.62 329 ILE A N 1
ATOM 2649 C CA . ILE A 1 329 ? -23.395 -6.759 -9.224 1.00 91.62 329 ILE A CA 1
ATOM 2650 C C . ILE A 1 329 ? -24.339 -7.330 -8.173 1.00 91.62 329 ILE A C 1
ATOM 2652 O O . ILE A 1 329 ? -24.858 -6.580 -7.353 1.00 91.62 329 ILE A O 1
ATOM 2656 N N . ASP A 1 330 ? -24.559 -8.642 -8.196 1.00 89.56 330 ASP A N 1
ATOM 2657 C CA . ASP A 1 330 ? -25.530 -9.317 -7.336 1.00 89.56 330 ASP A CA 1
ATOM 2658 C C . ASP A 1 330 ? -24.970 -9.616 -5.937 1.00 89.56 330 ASP A C 1
ATOM 2660 O O . ASP A 1 330 ? -25.701 -10.051 -5.057 1.00 89.56 330 ASP A O 1
ATOM 2664 N N . SER A 1 331 ? -23.686 -9.333 -5.709 1.00 91.94 331 SER A N 1
ATOM 2665 C CA . SER A 1 331 ? -23.007 -9.453 -4.419 1.00 91.94 331 SER A CA 1
ATOM 2666 C C . SER A 1 331 ? -23.124 -8.171 -3.586 1.00 91.94 331 SER A C 1
ATOM 2668 O O . SER A 1 331 ? -23.314 -7.070 -4.102 1.00 91.94 331 SER A O 1
ATOM 2670 N N . SER A 1 332 ? -22.880 -8.308 -2.281 1.00 90.50 332 SER A N 1
ATOM 2671 C CA . SER A 1 332 ? -22.748 -7.189 -1.335 1.00 90.50 332 SER A CA 1
ATOM 2672 C C . SER A 1 332 ? -21.284 -6.867 -1.001 1.00 90.50 332 SER A C 1
ATOM 2674 O O . SER A 1 332 ? -20.416 -7.731 -1.128 1.00 90.50 332 SER A O 1
ATOM 2676 N N . LEU A 1 333 ? -20.983 -5.646 -0.541 1.00 90.75 333 LEU A N 1
ATOM 2677 C CA . LEU A 1 333 ? -19.632 -5.203 -0.127 1.00 90.75 333 LEU A CA 1
ATOM 2678 C C . LEU A 1 333 ? -19.373 -5.367 1.387 1.00 90.75 333 LEU A C 1
ATOM 2680 O O . LEU A 1 333 ? -18.978 -4.417 2.068 1.00 90.75 333 LEU A O 1
ATOM 2684 N N . TRP A 1 334 ? -19.573 -6.567 1.943 1.00 88.19 334 TRP A N 1
ATOM 2685 C CA . TRP A 1 334 ? -19.355 -6.818 3.382 1.00 88.19 334 TRP A CA 1
ATOM 2686 C C . TRP A 1 334 ? -17.917 -6.584 3.843 1.00 88.19 334 TRP A C 1
ATOM 2688 O O . TRP A 1 334 ? -17.676 -6.322 5.021 1.00 88.19 334 TRP A O 1
ATOM 2698 N N . GLU A 1 335 ? -16.962 -6.640 2.915 1.00 91.38 335 GLU A N 1
ATOM 2699 C CA . GLU A 1 335 ? -15.561 -6.312 3.146 1.00 91.38 335 GLU A CA 1
ATOM 2700 C C . GLU A 1 335 ? -15.398 -4.917 3.777 1.00 91.38 335 GLU A C 1
ATOM 2702 O O . GLU A 1 335 ? -14.565 -4.735 4.665 1.00 91.38 335 GLU A O 1
ATOM 2707 N N . LEU A 1 336 ? -16.246 -3.950 3.398 1.00 90.12 336 LEU A N 1
ATOM 2708 C CA . LEU A 1 336 ? -16.264 -2.614 4.002 1.00 90.12 336 LEU A CA 1
ATOM 2709 C C . LEU A 1 336 ? -16.692 -2.645 5.477 1.00 90.12 336 LEU A C 1
ATOM 2711 O O . LEU A 1 336 ? -16.136 -1.919 6.299 1.00 90.12 336 LEU A O 1
ATOM 2715 N N . GLY A 1 337 ? -17.598 -3.559 5.833 1.00 88.25 337 GLY A N 1
ATOM 2716 C CA . GLY A 1 337 ? -18.037 -3.813 7.206 1.00 88.25 337 GLY A CA 1
ATOM 2717 C C . GLY A 1 337 ? -16.891 -4.184 8.156 1.00 88.25 337 GLY A C 1
ATOM 2718 O O . GLY A 1 337 ? -16.887 -3.797 9.325 1.00 88.25 337 GLY A O 1
ATOM 2719 N N . ILE A 1 338 ? -15.875 -4.890 7.649 1.00 90.62 338 ILE A N 1
ATOM 2720 C CA . ILE A 1 338 ? -14.717 -5.331 8.441 1.00 90.62 338 ILE A CA 1
ATOM 2721 C C . ILE A 1 338 ? -13.869 -4.132 8.884 1.00 90.62 338 ILE A C 1
ATOM 2723 O O . ILE A 1 338 ? -13.373 -4.099 10.014 1.00 90.62 338 ILE A O 1
ATOM 2727 N N . PHE A 1 339 ? -13.739 -3.109 8.035 1.00 91.94 339 PHE A N 1
ATOM 2728 C CA . PHE A 1 339 ? -12.891 -1.953 8.324 1.00 91.94 339 PHE A CA 1
ATOM 2729 C C . PHE A 1 339 ? -13.419 -1.056 9.446 1.00 91.94 339 PHE A C 1
ATOM 2731 O O . PHE A 1 339 ? -12.619 -0.346 10.054 1.00 91.94 339 PHE A O 1
ATOM 2738 N N . PHE A 1 340 ? -14.705 -1.137 9.806 1.00 90.12 340 PHE A N 1
ATOM 2739 C CA . PHE A 1 340 ? -15.230 -0.451 10.996 1.00 90.12 340 PHE A CA 1
ATOM 2740 C C . PHE A 1 340 ? -14.602 -0.955 12.301 1.00 90.12 340 PHE A C 1
ATOM 2742 O O . PHE A 1 340 ? -14.570 -0.235 13.295 1.00 90.12 340 PHE A O 1
ATOM 2749 N N . ARG A 1 341 ? -14.060 -2.180 12.301 1.00 89.88 341 ARG A N 1
ATOM 2750 C CA . ARG A 1 341 ? -13.340 -2.777 13.436 1.00 89.88 341 ARG A CA 1
ATOM 2751 C C . ARG A 1 341 ? -11.823 -2.769 13.240 1.00 89.88 341 ARG A C 1
ATOM 2753 O O . ARG A 1 341 ? -11.107 -3.471 13.953 1.00 89.88 341 ARG A O 1
ATOM 2760 N N . HIS A 1 342 ? -11.318 -2.007 12.269 1.00 91.50 342 HIS A N 1
ATOM 2761 C CA . HIS A 1 342 ? -9.888 -1.943 12.000 1.00 91.50 342 HIS A CA 1
ATOM 2762 C C . HIS A 1 342 ? -9.142 -1.299 13.177 1.00 91.50 342 HIS A C 1
ATOM 2764 O O . HIS A 1 342 ? -9.567 -0.284 13.726 1.00 91.50 342 HIS A O 1
ATOM 2770 N N . TRP A 1 343 ? -7.990 -1.865 13.541 1.00 87.56 343 TRP A N 1
ATOM 2771 C CA . TRP A 1 343 ? -7.188 -1.409 14.684 1.00 87.56 343 TRP A CA 1
ATOM 2772 C C . TRP A 1 343 ? -6.718 0.048 14.553 1.00 87.56 343 TRP A C 1
ATOM 2774 O O . TRP A 1 343 ? -6.454 0.713 15.553 1.00 87.56 343 TRP A O 1
ATOM 2784 N N . GLN A 1 344 ? -6.598 0.551 13.321 1.00 86.19 344 GLN A N 1
ATOM 2785 C CA . GLN A 1 344 ? -6.175 1.918 13.042 1.00 86.19 344 GLN A CA 1
ATOM 2786 C C . GLN A 1 344 ? -7.377 2.869 12.878 1.00 86.19 344 GLN A C 1
ATOM 2788 O O . GLN A 1 344 ? -8.102 2.758 11.884 1.00 86.19 344 GLN A O 1
ATOM 2793 N N . PRO A 1 345 ? -7.517 3.906 13.731 1.00 85.38 345 PRO A N 1
ATOM 2794 C CA . PRO A 1 345 ? -8.647 4.840 13.676 1.00 85.38 345 PRO A CA 1
ATOM 2795 C C . PRO A 1 345 ? -8.782 5.630 12.367 1.00 85.38 345 PRO A C 1
ATOM 2797 O O . PRO A 1 345 ? -9.886 5.977 11.964 1.00 85.38 345 PRO A O 1
ATOM 2800 N N . LEU A 1 346 ? -7.671 5.948 11.689 1.00 84.94 346 LEU A N 1
ATOM 2801 C CA . LEU A 1 346 ? -7.722 6.666 10.407 1.00 84.94 346 LEU A CA 1
ATOM 2802 C C . LEU A 1 346 ? -8.378 5.832 9.301 1.00 84.94 346 LEU A C 1
ATOM 2804 O O . LEU A 1 346 ? -9.047 6.397 8.442 1.00 84.94 346 LEU A O 1
ATOM 2808 N N . THR A 1 347 ? -8.193 4.512 9.328 1.00 89.00 347 THR A N 1
ATOM 2809 C CA . THR A 1 347 ? -8.815 3.590 8.373 1.00 89.00 347 THR A CA 1
ATOM 2810 C C . THR A 1 347 ? -10.313 3.486 8.628 1.00 89.00 347 THR A C 1
ATOM 2812 O O . THR A 1 347 ? -11.079 3.588 7.680 1.00 89.00 347 THR A O 1
ATOM 2815 N N . VAL A 1 348 ? -10.734 3.412 9.898 1.00 90.12 348 VAL A N 1
ATOM 2816 C CA . VAL A 1 348 ? -12.157 3.443 10.285 1.00 90.12 348 VAL A CA 1
ATOM 2817 C C . VAL A 1 348 ? -12.832 4.709 9.746 1.00 90.12 348 VAL A C 1
ATOM 2819 O O . VAL A 1 348 ? -13.800 4.622 8.997 1.00 90.12 348 VAL A O 1
ATOM 2822 N N . LYS A 1 349 ? -12.234 5.884 9.996 1.00 87.25 349 LYS A N 1
ATOM 2823 C CA . LYS A 1 349 ? -12.732 7.174 9.481 1.00 87.25 349 LYS A CA 1
ATOM 2824 C C . LYS A 1 349 ? -12.848 7.226 7.959 1.00 87.25 349 LYS A C 1
ATOM 2826 O O . LYS A 1 349 ? -13.684 7.940 7.418 1.00 87.25 349 LYS A O 1
ATOM 2831 N N . LYS A 1 350 ? -11.987 6.497 7.245 1.00 86.88 350 LYS A N 1
ATOM 2832 C CA . LYS A 1 350 ? -12.025 6.435 5.782 1.00 86.88 350 LYS A CA 1
ATOM 2833 C C . LYS A 1 350 ? -13.180 5.603 5.238 1.00 86.88 350 LYS A C 1
ATOM 2835 O O . LYS A 1 350 ? -13.444 5.753 4.055 1.00 86.88 350 LYS A O 1
ATOM 2840 N N . VAL A 1 351 ? -13.842 4.769 6.042 1.00 89.81 351 VAL A N 1
ATOM 2841 C CA . VAL A 1 351 ? -14.966 3.914 5.609 1.00 89.81 351 VAL A CA 1
ATOM 2842 C C . VAL A 1 351 ? -16.329 4.454 6.055 1.00 89.81 351 VAL A C 1
ATOM 2844 O O . VAL A 1 351 ? -17.354 4.058 5.510 1.00 89.81 351 VAL A O 1
ATOM 2847 N N . GLU A 1 352 ? -16.355 5.467 6.926 1.00 87.50 352 GLU A N 1
ATOM 2848 C CA . GLU A 1 352 ? -17.579 6.162 7.370 1.00 87.50 352 GLU A CA 1
ATOM 2849 C C . GLU A 1 352 ? -18.445 6.711 6.214 1.00 87.50 352 GLU A C 1
ATOM 2851 O O . GLU A 1 352 ? -19.637 6.945 6.397 1.00 87.50 352 GLU A O 1
ATOM 2856 N N . PHE A 1 353 ? -17.903 6.868 4.996 1.00 85.25 353 PHE A N 1
ATOM 2857 C CA . PHE A 1 353 ? -18.702 7.261 3.826 1.00 85.25 353 PHE A CA 1
ATOM 2858 C C . PHE A 1 353 ? -19.842 6.293 3.493 1.00 85.25 353 PHE A C 1
ATOM 2860 O O . PHE A 1 353 ? -20.828 6.719 2.896 1.00 85.25 353 PHE A O 1
ATOM 2867 N N . VAL A 1 354 ? -19.727 5.020 3.881 1.00 84.56 354 VAL A N 1
ATOM 2868 C CA . VAL A 1 354 ? -20.776 4.018 3.652 1.00 84.56 354 VAL A CA 1
ATOM 2869 C C . VAL A 1 354 ? -22.050 4.380 4.425 1.00 84.56 354 VAL A C 1
ATOM 2871 O O . VAL A 1 354 ? -23.145 4.236 3.889 1.00 84.56 354 VAL A O 1
ATOM 2874 N N . GLU A 1 355 ? -21.921 4.940 5.633 1.00 78.62 355 GLU A N 1
ATOM 2875 C CA . GLU A 1 355 ? -23.058 5.339 6.478 1.00 78.62 355 GLU A CA 1
ATOM 2876 C C . GLU A 1 355 ? -23.712 6.657 6.019 1.00 78.62 355 GLU A C 1
ATOM 2878 O O . GLU A 1 355 ? -24.879 6.928 6.312 1.00 78.62 355 GLU A O 1
ATOM 2883 N N . ILE A 1 356 ? -22.983 7.494 5.271 1.00 68.56 356 ILE A N 1
ATOM 2884 C CA . ILE A 1 356 ? -23.424 8.845 4.885 1.00 68.56 356 ILE A CA 1
ATOM 2885 C C . ILE A 1 356 ? -24.573 8.821 3.854 1.00 68.56 356 ILE A C 1
ATOM 2887 O O . ILE A 1 356 ? -25.351 9.776 3.783 1.00 68.56 356 ILE A O 1
ATOM 2891 N N . VAL A 1 357 ? -24.764 7.728 3.106 1.00 57.16 357 VAL A N 1
ATOM 2892 C CA . VAL A 1 357 ? -25.803 7.634 2.055 1.00 57.16 357 VAL A CA 1
ATOM 2893 C C . VAL A 1 357 ? -27.231 7.598 2.593 1.00 57.16 357 VAL A C 1
ATOM 2895 O O . VAL A 1 357 ? -28.139 8.079 1.912 1.00 57.16 357 VAL A O 1
ATOM 2898 N N . GLY A 1 358 ? -27.438 7.199 3.852 1.00 53.34 358 GLY A N 1
ATOM 2899 C CA . GLY A 1 358 ? -28.736 7.375 4.516 1.00 53.34 358 GLY A CA 1
ATOM 2900 C C . GLY A 1 358 ? -29.168 8.848 4.626 1.00 53.34 358 GLY A C 1
ATOM 2901 O O . GLY A 1 358 ? -30.358 9.147 4.702 1.00 53.34 358 GLY A O 1
ATOM 2902 N N . ASN A 1 359 ? -28.214 9.785 4.560 1.00 52.16 359 ASN A N 1
ATOM 2903 C CA . ASN A 1 359 ? -28.401 11.214 4.807 1.00 52.16 359 ASN A CA 1
ATOM 2904 C C . ASN A 1 359 ? -28.257 12.097 3.548 1.00 52.16 359 ASN A C 1
ATOM 2906 O O . ASN A 1 359 ? -27.703 13.181 3.661 1.00 52.16 359 ASN A O 1
ATOM 2910 N N . LYS A 1 360 ? -28.734 11.682 2.359 1.00 52.62 360 LYS A N 1
ATOM 2911 C CA . LYS A 1 360 ? -28.990 12.525 1.146 1.00 52.62 360 LYS A CA 1
ATOM 2912 C C . LYS A 1 360 ? -28.034 13.718 0.871 1.00 52.62 360 LYS A C 1
ATOM 2914 O O . LYS A 1 360 ? -28.456 14.742 0.332 1.00 52.62 360 LYS A O 1
ATOM 2919 N N . LYS A 1 361 ? -26.748 13.626 1.209 1.00 53.84 361 LYS A N 1
ATOM 2920 C CA . LYS A 1 361 ? -25.739 14.643 0.898 1.00 53.84 361 LYS A CA 1
ATOM 2921 C C . LYS A 1 361 ? -24.876 14.094 -0.220 1.00 53.84 361 LYS A C 1
ATOM 2923 O O . LYS A 1 361 ? -24.227 13.067 -0.049 1.00 53.84 361 LYS A O 1
ATOM 2928 N N . SER A 1 362 ? -24.877 14.781 -1.358 1.00 61.50 362 SER A N 1
ATOM 2929 C CA . SER A 1 362 ? -23.889 14.551 -2.408 1.00 61.50 362 SER A CA 1
ATOM 2930 C C . SER A 1 362 ? -22.493 14.713 -1.807 1.00 61.50 362 SER A C 1
ATOM 2932 O O . SER A 1 362 ? -22.199 15.739 -1.190 1.00 61.50 362 SER A O 1
ATOM 2934 N N . MET A 1 363 ? -21.657 13.688 -1.941 1.00 72.69 363 MET A N 1
ATOM 2935 C CA . MET A 1 363 ? -20.259 13.738 -1.527 1.00 72.69 363 MET A CA 1
ATOM 2936 C C . MET A 1 363 ? -19.385 14.184 -2.693 1.00 72.69 363 MET A C 1
ATOM 2938 O O . MET A 1 363 ? -19.600 13.753 -3.819 1.00 72.69 363 MET A O 1
ATOM 2942 N N . ASP A 1 364 ? -18.350 14.971 -2.409 1.00 79.19 364 ASP A N 1
ATOM 2943 C CA . ASP A 1 364 ? -17.362 15.343 -3.419 1.00 79.19 364 ASP A CA 1
ATOM 2944 C C . ASP A 1 364 ? -16.270 14.271 -3.566 1.00 79.19 364 ASP A C 1
ATOM 2946 O O . ASP A 1 364 ? -15.848 13.615 -2.594 1.00 79.19 364 ASP A O 1
ATOM 2950 N N . VAL A 1 365 ? -15.779 14.119 -4.798 1.00 80.31 365 VAL A N 1
ATOM 2951 C CA . VAL A 1 365 ? -14.584 13.327 -5.122 1.00 80.31 365 VAL A CA 1
ATOM 2952 C C . VAL A 1 365 ? -13.375 13.981 -4.456 1.00 80.31 365 VAL A C 1
ATOM 2954 O O . VAL A 1 365 ? -13.171 15.189 -4.571 1.00 80.31 365 VAL A O 1
ATOM 2957 N N . VAL A 1 366 ? -12.573 13.193 -3.735 1.00 84.25 366 VAL A N 1
ATOM 2958 C CA . VAL A 1 366 ? -11.410 13.709 -2.995 1.00 84.25 366 VAL A CA 1
ATOM 2959 C C . VAL A 1 366 ? -10.131 13.124 -3.590 1.00 84.25 366 VAL A C 1
ATOM 2961 O O . VAL A 1 366 ? -10.066 11.908 -3.790 1.00 84.25 366 VAL A O 1
ATOM 2964 N N . PRO A 1 367 ? -9.093 13.948 -3.833 1.00 85.94 367 PRO A N 1
ATOM 2965 C CA . PRO A 1 367 ? -7.798 13.451 -4.276 1.00 85.94 367 PRO A CA 1
ATOM 2966 C C . PRO A 1 367 ? -7.205 12.445 -3.287 1.00 85.94 367 PRO A C 1
ATOM 2968 O O . PRO A 1 367 ? -7.200 12.669 -2.071 1.00 85.94 367 PRO A O 1
ATOM 2971 N N . LEU A 1 368 ? -6.659 11.347 -3.809 1.00 86.19 368 LEU A N 1
ATOM 2972 C CA . LEU A 1 368 ? -6.022 10.330 -2.979 1.00 86.19 368 LEU A CA 1
ATOM 2973 C C . LEU A 1 368 ? -4.776 10.891 -2.287 1.00 86.19 368 LEU A C 1
ATOM 2975 O O . LEU A 1 368 ? -3.861 11.415 -2.920 1.00 86.19 368 LEU A O 1
ATOM 2979 N N . GLN A 1 369 ? -4.725 10.734 -0.965 1.00 81.75 369 GLN A N 1
ATOM 2980 C CA . GLN A 1 369 ? -3.574 11.122 -0.155 1.00 81.75 369 GLN A CA 1
ATOM 2981 C C . GLN A 1 369 ? -2.683 9.910 0.104 1.00 81.75 369 GLN A C 1
ATOM 2983 O O . GLN A 1 369 ? -3.095 8.955 0.768 1.00 81.75 369 GLN A O 1
ATOM 2988 N N . THR A 1 370 ? -1.444 9.971 -0.384 1.00 80.56 370 THR A N 1
ATOM 2989 C CA . THR A 1 370 ? -0.411 8.983 -0.067 1.00 80.56 370 THR A CA 1
ATOM 2990 C C . THR A 1 370 ? 0.221 9.328 1.272 1.00 80.56 370 THR A C 1
ATOM 2992 O O . THR A 1 370 ? 0.731 10.433 1.440 1.00 80.56 370 THR A O 1
ATOM 2995 N N . MET A 1 371 ? 0.215 8.382 2.207 1.00 78.31 371 MET A N 1
ATOM 2996 C CA . MET A 1 371 ? 0.943 8.502 3.465 1.00 78.31 371 MET A CA 1
ATOM 2997 C C . MET A 1 371 ? 1.784 7.256 3.666 1.00 78.31 371 MET A C 1
ATOM 2999 O O . MET A 1 371 ? 1.272 6.144 3.547 1.00 78.31 371 MET A O 1
ATOM 3003 N N . THR A 1 372 ? 3.055 7.451 3.990 1.00 82.19 372 THR A N 1
ATOM 3004 C CA . THR A 1 372 ? 3.945 6.354 4.356 1.00 82.19 372 THR A CA 1
ATOM 3005 C C . THR A 1 372 ? 3.693 5.886 5.791 1.00 82.19 372 THR A C 1
ATOM 3007 O O . THR A 1 372 ? 3.204 6.653 6.622 1.00 82.19 372 THR A O 1
ATOM 3010 N N . LYS A 1 373 ? 4.097 4.660 6.141 1.00 82.00 373 LYS A N 1
ATOM 3011 C CA . LYS A 1 373 ? 4.104 4.136 7.522 1.00 82.00 373 LYS A CA 1
ATOM 3012 C C . LYS A 1 373 ? 4.791 5.106 8.480 1.00 82.00 373 LYS A C 1
ATOM 3014 O O . LYS A 1 373 ? 4.284 5.365 9.566 1.00 82.00 373 LYS A O 1
ATOM 3019 N N . THR A 1 374 ? 5.920 5.679 8.065 1.00 83.31 374 THR A N 1
ATOM 3020 C CA . THR A 1 374 ? 6.680 6.642 8.868 1.00 83.31 374 THR A CA 1
ATOM 3021 C C . THR A 1 374 ? 5.916 7.946 9.071 1.00 83.31 374 THR A C 1
ATOM 3023 O O . THR A 1 374 ? 5.922 8.483 10.171 1.00 83.31 374 THR A O 1
ATOM 3026 N N . GLU A 1 375 ? 5.239 8.460 8.044 1.00 82.50 375 GLU A N 1
ATOM 3027 C CA . GLU A 1 375 ? 4.412 9.669 8.158 1.00 82.50 375 GLU A CA 1
ATOM 3028 C C . GLU A 1 375 ? 3.143 9.427 8.971 1.00 82.50 375 GLU A C 1
ATOM 3030 O O . GLU A 1 375 ? 2.747 10.288 9.749 1.00 82.50 375 GLU A O 1
ATOM 3035 N N . LEU A 1 376 ? 2.518 8.255 8.827 1.00 78.38 376 LEU A N 1
ATOM 3036 C CA . LEU A 1 376 ? 1.398 7.825 9.660 1.00 78.38 376 LEU A CA 1
ATOM 3037 C C . LEU A 1 376 ? 1.820 7.782 11.124 1.00 78.38 376 LEU A C 1
ATOM 3039 O O . LEU A 1 376 ? 1.173 8.407 11.957 1.00 78.38 376 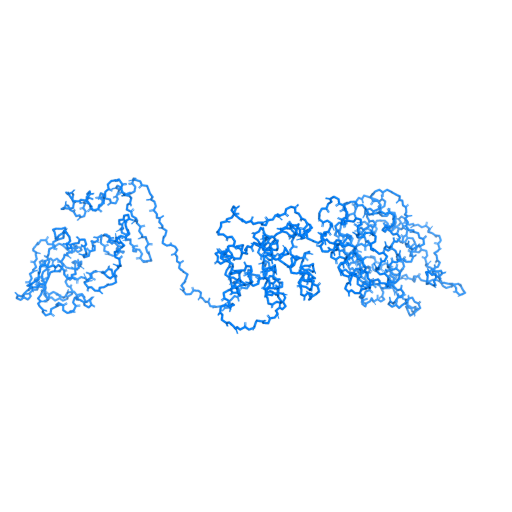LEU A O 1
ATOM 3043 N N . PHE A 1 377 ? 2.934 7.109 11.418 1.00 81.81 377 PHE A N 1
ATOM 3044 C CA . PHE A 1 377 ? 3.509 7.048 12.755 1.00 81.81 377 PHE A CA 1
ATOM 3045 C C . PHE A 1 377 ? 3.787 8.457 13.288 1.00 81.81 377 PHE A C 1
ATOM 3047 O O . PHE A 1 377 ? 3.227 8.843 14.308 1.00 81.81 377 PHE A O 1
ATOM 3054 N N . LYS A 1 378 ? 4.534 9.283 12.548 1.00 83.00 378 LYS A N 1
ATOM 3055 C CA . LYS A 1 378 ? 4.784 10.686 12.911 1.00 83.00 378 LYS A CA 1
ATOM 3056 C C . LYS A 1 378 ? 3.497 11.450 13.177 1.00 83.00 378 LYS A C 1
ATOM 3058 O O . LYS A 1 378 ? 3.387 12.082 14.206 1.00 83.00 378 LYS A O 1
ATOM 3063 N N . LYS A 1 379 ? 2.464 11.329 12.346 1.00 77.69 379 LYS A N 1
ATOM 3064 C CA . LYS A 1 379 ? 1.184 12.017 12.571 1.00 77.69 379 LYS A CA 1
ATOM 3065 C C . LYS A 1 379 ? 0.502 11.611 13.882 1.00 77.69 379 LYS A C 1
ATOM 3067 O O . LYS A 1 379 ? -0.238 12.420 14.434 1.00 77.69 379 LYS A O 1
ATOM 3072 N N . TYR A 1 380 ? 0.700 10.389 14.374 1.00 70.81 380 TYR A N 1
ATOM 3073 C CA . TYR A 1 380 ? 0.178 9.966 15.678 1.00 70.81 380 TYR A CA 1
ATOM 3074 C C . TYR A 1 380 ? 1.031 10.466 16.850 1.00 70.81 380 TYR A C 1
ATOM 3076 O O . TYR A 1 380 ? 0.468 10.839 17.873 1.00 70.81 380 TYR A O 1
ATOM 3084 N N . PHE A 1 381 ? 2.355 10.513 16.700 1.00 69.62 381 PHE A N 1
ATOM 3085 C CA . PHE A 1 381 ? 3.270 10.943 17.766 1.00 69.62 381 PHE A CA 1
ATOM 3086 C C . PHE A 1 381 ? 3.450 12.470 17.829 1.00 69.62 381 PHE A C 1
ATOM 3088 O O . PHE A 1 381 ? 3.462 13.055 18.907 1.00 69.62 381 PHE A O 1
ATOM 3095 N N . ASP A 1 382 ? 3.490 13.124 16.673 1.00 68.44 382 ASP A N 1
ATOM 3096 C CA . ASP A 1 382 ? 3.619 14.570 16.475 1.00 68.44 382 ASP A CA 1
ATOM 3097 C C . ASP A 1 382 ? 2.263 15.282 16.532 1.00 68.44 382 ASP A C 1
ATOM 3099 O O . ASP A 1 382 ? 2.176 16.473 16.233 1.00 68.44 382 ASP A O 1
ATOM 3103 N N . GLN A 1 383 ? 1.194 14.600 16.967 1.00 58.62 383 GLN A N 1
ATOM 3104 C CA . GLN A 1 383 ? -0.133 15.179 17.225 1.00 58.62 383 GLN A CA 1
ATOM 3105 C C . GLN A 1 383 ? -0.151 16.166 18.419 1.00 58.62 383 GLN A C 1
ATOM 3107 O O . GLN A 1 383 ? -1.168 16.376 19.076 1.00 58.62 383 GLN A O 1
ATOM 3112 N N . GLY A 1 384 ? 0.982 16.837 18.636 1.00 46.81 384 GLY A N 1
ATOM 3113 C CA . GLY A 1 384 ? 1.037 18.237 19.003 1.00 46.81 384 GLY A CA 1
ATOM 3114 C C . GLY A 1 384 ? 0.992 18.478 20.490 1.00 46.81 384 GLY A C 1
ATOM 3115 O O . GLY A 1 384 ? 0.052 19.119 20.939 1.00 46.81 384 GLY A O 1
ATOM 3116 N N . GLY A 1 385 ? 1.982 17.995 21.251 1.00 48.56 385 GLY A N 1
ATOM 3117 C CA . GLY A 1 385 ? 2.274 18.494 22.605 1.00 48.56 385 GLY A CA 1
ATOM 3118 C C . GLY A 1 385 ? 1.134 18.408 23.631 1.00 48.56 385 GLY A C 1
ATOM 3119 O O . GLY A 1 385 ? 1.312 18.837 24.769 1.00 48.56 385 GLY A O 1
ATOM 3120 N N . LYS A 1 386 ? -0.023 17.843 23.268 1.00 50.53 386 LYS A N 1
ATOM 3121 C CA . LYS A 1 386 ? -1.090 17.491 24.188 1.00 50.53 386 LYS A CA 1
ATOM 3122 C C . LYS A 1 386 ? -0.550 16.330 24.993 1.00 50.53 386 LYS A C 1
ATOM 3124 O O . LYS A 1 386 ? -0.480 15.208 24.495 1.00 50.53 386 LYS A O 1
ATOM 3129 N N . LYS A 1 387 ? -0.129 16.612 26.227 1.00 51.03 387 LYS A N 1
ATOM 3130 C CA . LYS A 1 387 ? 0.022 15.568 27.237 1.00 51.03 387 LYS A CA 1
ATOM 3131 C C . LYS A 1 387 ? -1.252 14.722 27.161 1.00 51.03 387 LYS A C 1
ATOM 3133 O O . LYS A 1 387 ? -2.344 15.264 27.307 1.00 51.03 387 LYS A O 1
ATOM 3138 N N . MET A 1 388 ? -1.127 13.436 26.838 1.00 52.34 388 MET A N 1
ATOM 3139 C CA . MET A 1 388 ? -2.229 12.495 27.025 1.00 52.34 388 MET A CA 1
ATOM 3140 C C . MET A 1 388 ? -2.465 12.445 28.535 1.00 52.34 388 MET A C 1
ATOM 3142 O O . MET A 1 388 ? -1.747 11.746 29.241 1.00 52.34 388 MET A O 1
ATOM 3146 N N . GLU A 1 389 ? -3.377 13.280 29.037 1.00 50.50 389 GLU A N 1
ATOM 3147 C CA . GLU A 1 389 ? -3.650 13.396 30.475 1.00 50.50 389 GLU A CA 1
ATOM 3148 C C . GLU A 1 389 ? -4.259 12.101 31.027 1.00 50.50 389 GLU A C 1
ATOM 3150 O O . GLU A 1 389 ? -3.965 11.728 32.157 1.00 50.50 389 GLU A O 1
ATOM 3155 N N . ASP A 1 390 ? -4.965 11.338 30.186 1.00 53.41 390 ASP A N 1
ATOM 3156 C CA . ASP A 1 390 ? -5.601 10.081 30.564 1.00 53.41 390 ASP A CA 1
ATOM 3157 C C . ASP A 1 390 ? -5.389 8.995 29.502 1.00 53.41 390 ASP A C 1
ATOM 3159 O O . ASP A 1 390 ? -6.234 8.751 28.642 1.00 53.41 390 ASP A O 1
ATOM 3163 N N . CYS A 1 391 ? -4.250 8.299 29.565 1.00 52.16 391 CYS A N 1
ATOM 3164 C CA . CYS A 1 391 ? -4.141 6.979 28.942 1.00 52.16 391 CYS A CA 1
ATOM 3165 C C . CYS A 1 391 ? -4.924 5.972 29.802 1.00 52.16 391 CYS A C 1
ATOM 3167 O O . CYS A 1 391 ? -4.522 5.723 30.947 1.00 52.16 391 CYS A O 1
ATOM 3169 N N . PRO A 1 392 ? -6.017 5.371 29.299 1.00 58.94 392 PRO A N 1
ATOM 3170 C CA . PRO A 1 392 ? -6.699 4.307 30.015 1.00 58.94 392 PRO A CA 1
ATOM 3171 C C . PRO A 1 392 ? -5.754 3.106 30.110 1.00 58.94 392 PRO A C 1
ATOM 3173 O O . PRO A 1 392 ? -5.373 2.505 29.107 1.00 58.94 392 PRO A O 1
ATOM 3176 N N . ILE A 1 393 ? -5.340 2.777 31.329 1.00 62.97 393 ILE A N 1
ATOM 3177 C CA . ILE A 1 393 ? -4.566 1.567 31.602 1.00 62.97 393 ILE A CA 1
ATOM 3178 C C . ILE A 1 393 ? -5.560 0.407 31.585 1.00 62.97 393 ILE A C 1
ATOM 3180 O O . ILE A 1 393 ? -6.617 0.486 32.212 1.00 62.97 393 ILE A O 1
ATOM 3184 N N . SER A 1 394 ? -5.241 -0.672 30.868 1.00 53.00 394 SER A N 1
ATOM 3185 C CA . SER A 1 394 ? -6.016 -1.906 30.965 1.00 53.00 394 SER A CA 1
ATOM 3186 C C . SER A 1 394 ? -5.996 -2.378 32.418 1.00 53.00 394 SER A C 1
ATOM 3188 O O . SER A 1 394 ? -4.923 -2.681 32.944 1.00 53.00 394 SER A O 1
ATOM 3190 N N . PHE A 1 395 ? -7.161 -2.466 33.063 1.00 54.50 395 PHE A N 1
ATOM 3191 C CA . PHE A 1 395 ? -7.312 -3.207 34.312 1.00 54.50 395 PHE A CA 1
ATOM 3192 C C . PHE A 1 395 ? -7.020 -4.677 33.993 1.00 54.50 395 PHE A C 1
ATOM 3194 O O . PHE A 1 395 ? -7.891 -5.412 33.530 1.00 54.50 395 PHE A O 1
ATOM 3201 N N . ALA A 1 396 ? -5.753 -5.073 34.102 1.00 47.34 396 ALA A N 1
ATOM 3202 C CA . ALA A 1 396 ? -5.311 -6.411 33.760 1.00 47.34 396 ALA A CA 1
ATOM 3203 C C . ALA A 1 396 ? -6.054 -7.413 34.648 1.00 47.34 396 ALA A C 1
ATOM 3205 O O . ALA A 1 396 ? -5.978 -7.357 35.876 1.00 47.34 396 ALA A O 1
ATOM 3206 N N . LYS A 1 397 ? -6.787 -8.320 34.003 1.00 55.12 397 LYS A N 1
ATOM 3207 C CA . LYS A 1 397 ? -7.319 -9.530 34.618 1.00 55.12 397 LYS A CA 1
ATOM 3208 C C . LYS A 1 397 ? -6.103 -10.374 35.013 1.00 55.12 397 LYS A C 1
ATOM 3210 O O . LYS A 1 397 ? -5.451 -10.932 34.136 1.00 55.12 397 LYS A O 1
ATOM 3215 N N . LEU A 1 398 ? -5.753 -10.374 36.297 1.00 47.75 398 LEU A N 1
ATOM 3216 C CA . LEU A 1 398 ? -4.622 -11.135 36.827 1.00 47.75 398 LEU A CA 1
ATOM 3217 C C . LEU A 1 398 ? -5.123 -12.428 37.483 1.00 47.75 398 LEU A C 1
ATOM 3219 O O . LEU A 1 398 ? -5.857 -12.396 38.469 1.00 47.75 398 LEU A O 1
ATOM 3223 N N . ASP A 1 399 ? -4.674 -13.516 36.859 1.00 51.50 399 ASP A N 1
ATOM 3224 C CA . ASP A 1 399 ? -4.432 -14.873 37.348 1.00 51.50 399 ASP A CA 1
ATOM 3225 C C . ASP A 1 399 ? -5.647 -15.754 37.707 1.00 51.50 399 ASP A C 1
ATOM 3227 O O . ASP A 1 399 ? -6.178 -15.746 38.817 1.00 51.50 399 ASP A O 1
ATOM 3231 N N . ASP A 1 400 ? -6.000 -16.645 36.769 1.00 54.00 400 ASP A N 1
ATOM 3232 C CA . ASP A 1 400 ? -6.820 -17.851 36.995 1.00 54.00 400 ASP A CA 1
ATOM 3233 C C . ASP A 1 400 ? -6.080 -18.919 37.854 1.00 54.00 400 ASP A C 1
ATOM 3235 O O . ASP A 1 400 ? -6.498 -20.077 37.923 1.00 54.00 400 ASP A O 1
ATOM 3239 N N . ASP A 1 401 ? -4.985 -18.551 38.533 1.00 61.72 401 ASP A N 1
ATOM 3240 C CA . ASP A 1 401 ? -4.205 -19.449 39.383 1.00 61.72 401 ASP A CA 1
ATOM 3241 C C . ASP A 1 401 ? -4.967 -19.797 40.669 1.00 61.72 401 ASP A C 1
ATOM 3243 O O . ASP A 1 401 ? -5.110 -19.009 41.611 1.00 61.72 401 ASP A O 1
ATOM 3247 N N . ILE A 1 402 ? -5.397 -21.056 40.745 1.00 65.12 402 ILE A N 1
ATOM 3248 C CA . ILE A 1 402 ? -6.138 -21.643 41.871 1.00 65.12 402 ILE A CA 1
ATOM 3249 C C . ILE A 1 402 ? -5.395 -21.454 43.210 1.00 65.12 402 ILE A C 1
ATOM 3251 O O . ILE A 1 402 ? -6.022 -21.273 44.257 1.00 65.12 402 ILE A O 1
ATOM 3255 N N . LEU A 1 403 ? -4.056 -21.479 43.202 1.00 66.25 403 LEU A N 1
ATOM 3256 C CA . LEU A 1 403 ? -3.223 -21.284 44.398 1.00 66.25 403 LEU A CA 1
ATOM 3257 C C . LEU A 1 403 ? -3.312 -19.851 44.942 1.00 66.25 403 LEU A C 1
ATOM 3259 O O . LEU A 1 403 ? -3.433 -19.659 46.154 1.00 66.25 403 LEU A O 1
ATOM 3263 N N . PHE A 1 404 ? -3.317 -18.854 44.058 1.00 70.62 404 PHE A N 1
ATOM 3264 C CA . PHE A 1 404 ? -3.443 -17.446 44.430 1.00 70.62 404 PHE A CA 1
ATOM 3265 C C . PHE A 1 404 ? -4.831 -17.149 45.017 1.00 70.62 404 PHE A C 1
ATOM 3267 O O . PHE A 1 404 ? -4.952 -16.517 46.070 1.00 70.62 404 PHE A O 1
ATOM 3274 N N . GLN A 1 405 ? -5.880 -17.708 44.408 1.00 72.25 405 GLN A N 1
ATOM 3275 C CA . GLN A 1 405 ? -7.253 -17.576 44.897 1.00 72.25 405 GLN A CA 1
ATOM 3276 C C . GLN A 1 405 ? -7.455 -18.199 46.286 1.00 72.25 405 GLN A C 1
ATOM 3278 O O . GLN A 1 405 ? -8.156 -17.629 47.125 1.00 72.25 405 GLN A O 1
ATOM 3283 N N . ARG A 1 406 ? -6.809 -19.341 46.569 1.00 75.50 406 ARG A N 1
ATOM 3284 C CA . ARG A 1 406 ? -6.801 -19.948 47.913 1.00 75.50 406 ARG A CA 1
ATOM 3285 C C . ARG A 1 406 ? -6.122 -19.046 48.944 1.00 75.50 406 ARG A C 1
ATOM 3287 O O . ARG A 1 406 ? -6.647 -18.901 50.044 1.00 75.50 406 ARG A O 1
ATOM 3294 N N . GLY A 1 407 ? -5.008 -18.410 48.576 1.00 80.06 407 GLY A N 1
ATOM 3295 C CA . GLY A 1 407 ? -4.293 -17.477 49.450 1.00 80.06 407 GLY A CA 1
ATOM 3296 C C . GLY A 1 407 ? -5.129 -16.256 49.847 1.00 80.06 407 GLY A C 1
ATOM 3297 O O . GLY A 1 407 ? -5.091 -15.837 51.000 1.00 80.06 407 GLY A O 1
ATOM 3298 N N . ILE A 1 408 ? -5.925 -15.706 48.926 1.00 81.50 408 ILE A N 1
ATOM 3299 C CA . ILE A 1 408 ? -6.835 -14.588 49.231 1.00 81.50 408 ILE A CA 1
ATOM 3300 C C . ILE A 1 408 ? -7.993 -15.039 50.129 1.00 81.50 408 ILE A C 1
ATOM 3302 O O . ILE A 1 408 ? -8.306 -14.344 51.091 1.00 81.50 408 ILE A O 1
ATOM 3306 N N . LYS A 1 409 ? -8.602 -16.206 49.867 1.00 82.06 409 LYS A N 1
ATOM 3307 C CA . LYS A 1 409 ? -9.673 -16.740 50.729 1.00 82.06 409 LYS A CA 1
ATOM 3308 C C . LYS A 1 409 ? -9.190 -16.943 52.165 1.00 82.06 409 LYS A C 1
ATOM 3310 O O . LYS A 1 409 ? -9.882 -16.528 53.085 1.00 82.06 409 LYS A O 1
ATOM 3315 N N . ALA A 1 410 ? -7.991 -17.500 52.349 1.00 84.19 410 ALA A N 1
ATOM 3316 C CA . ALA A 1 410 ? -7.397 -17.676 53.674 1.00 84.19 410 ALA A CA 1
ATOM 3317 C C . ALA A 1 410 ? -7.244 -16.337 54.420 1.00 84.19 410 ALA A C 1
ATOM 3319 O O . ALA A 1 410 ? -7.656 -16.236 55.569 1.00 84.19 410 ALA A O 1
ATOM 3320 N N . LYS A 1 411 ? -6.755 -15.289 53.738 1.00 86.00 411 LYS A N 1
ATOM 3321 C CA . LYS A 1 411 ? -6.637 -13.937 54.314 1.00 86.00 411 LYS A CA 1
ATOM 3322 C C . LYS A 1 411 ? -7.986 -13.325 54.699 1.00 86.00 411 LYS A C 1
ATOM 3324 O O . LYS A 1 411 ? -8.070 -12.622 55.698 1.00 86.00 411 LYS A O 1
ATOM 3329 N N . LEU A 1 412 ? -9.038 -13.569 53.912 1.00 86.31 412 LEU A N 1
ATOM 3330 C CA . LEU A 1 412 ? -10.382 -13.072 54.226 1.00 86.31 412 LEU A CA 1
ATOM 3331 C C . LEU A 1 412 ? -10.990 -13.782 55.443 1.00 86.31 412 LEU A C 1
ATOM 3333 O O . LEU A 1 412 ? -11.616 -13.113 56.254 1.00 86.31 412 LEU A O 1
ATOM 3337 N N . VAL A 1 413 ? -10.789 -15.097 55.590 1.00 86.19 413 VAL A N 1
ATOM 3338 C CA . VAL A 1 413 ? -11.257 -15.853 56.771 1.00 86.19 413 VAL A CA 1
ATOM 3339 C C . VAL A 1 413 ? -10.489 -15.450 58.029 1.00 86.19 413 VAL A C 1
ATOM 3341 O O . VAL A 1 413 ? -11.092 -15.291 59.082 1.00 86.19 413 VAL A O 1
ATOM 3344 N N . GLU A 1 414 ? -9.178 -15.225 57.917 1.00 86.75 414 GLU A N 1
ATOM 3345 C CA . GLU A 1 414 ? -8.357 -14.730 59.028 1.00 86.75 414 GLU A CA 1
ATOM 3346 C C . GLU A 1 414 ? -8.838 -13.358 59.523 1.00 86.75 414 GLU A C 1
ATOM 3348 O O . GLU A 1 414 ? -8.927 -13.128 60.726 1.00 86.75 414 GLU A O 1
ATOM 3353 N N . GLN A 1 415 ? -9.197 -12.457 58.600 1.00 84.56 415 GLN A N 1
ATOM 3354 C CA . GLN A 1 415 ? -9.679 -11.121 58.951 1.00 84.56 415 GLN A CA 1
ATOM 3355 C C . GLN A 1 415 ? -11.149 -11.108 59.415 1.00 84.56 415 GLN A C 1
ATOM 3357 O O . GLN A 1 415 ? -11.519 -10.294 60.260 1.00 84.56 415 GLN A O 1
ATOM 3362 N N . PHE A 1 416 ? -11.987 -11.994 58.873 1.00 85.69 416 PHE A N 1
ATOM 3363 C CA . PHE A 1 416 ? -13.411 -12.104 59.193 1.00 85.69 416 PHE A CA 1
ATOM 3364 C C . PHE A 1 416 ? -13.758 -13.545 59.603 1.00 85.69 416 PHE A C 1
ATOM 3366 O O . PHE A 1 416 ? -14.260 -14.306 58.773 1.00 85.69 416 PHE A O 1
ATOM 3373 N N . PRO A 1 417 ? -13.544 -13.936 60.874 1.00 82.88 417 PRO A N 1
ATOM 3374 C CA . PRO A 1 417 ? -13.756 -15.317 61.320 1.00 82.88 417 PRO A CA 1
ATOM 3375 C C . PRO A 1 417 ? -15.191 -15.822 61.109 1.00 82.88 417 PRO A C 1
ATOM 3377 O O . PRO A 1 417 ? -15.405 -16.976 60.746 1.00 82.88 417 PRO A O 1
ATOM 3380 N N . GLU A 1 418 ? -16.190 -14.945 61.248 1.00 81.38 418 GLU A N 1
ATOM 3381 C CA . GLU A 1 418 ? -17.602 -15.300 61.030 1.00 81.38 418 GLU A CA 1
ATOM 3382 C C . GLU A 1 418 ? -17.928 -15.642 59.562 1.00 81.38 418 GLU A C 1
ATOM 3384 O O . GLU A 1 418 ? -18.978 -16.215 59.269 1.00 81.38 418 GLU A O 1
ATOM 3389 N N . LEU A 1 419 ? -17.018 -15.334 58.631 1.00 81.31 419 LEU A N 1
ATOM 3390 C CA . LEU A 1 419 ? -17.159 -15.632 57.209 1.00 81.31 419 LEU A CA 1
ATOM 3391 C C . LEU A 1 419 ? -16.915 -17.114 56.890 1.00 81.31 419 LEU A C 1
ATOM 3393 O O . LEU A 1 419 ? -17.341 -17.563 55.830 1.00 81.31 419 LEU A O 1
ATOM 3397 N N . GLU A 1 420 ? -16.263 -17.887 57.768 1.00 80.88 420 GLU A N 1
ATOM 3398 C CA . GLU A 1 420 ? -15.843 -19.271 57.484 1.00 80.88 420 GLU A CA 1
ATOM 3399 C C . GLU A 1 420 ? -17.009 -20.174 57.047 1.00 80.88 420 GLU A C 1
ATOM 3401 O O . GLU A 1 420 ? -16.868 -20.969 56.118 1.00 80.88 420 GLU A O 1
ATOM 3406 N N . SER A 1 421 ? -18.190 -19.991 57.645 1.00 79.50 421 SER A N 1
ATOM 3407 C CA . SER A 1 421 ? -19.386 -20.785 57.336 1.00 79.50 421 SER A CA 1
ATOM 3408 C C . SER A 1 421 ? -20.056 -20.429 56.002 1.00 79.50 421 SER A C 1
ATOM 3410 O O . SER A 1 421 ? -20.792 -21.247 55.457 1.00 79.50 421 SER A O 1
ATOM 3412 N N . VAL A 1 422 ? -19.800 -19.233 55.459 1.00 82.38 422 VAL A N 1
ATOM 3413 C CA . VAL A 1 422 ? -20.519 -18.672 54.295 1.00 82.38 422 VAL A CA 1
ATOM 3414 C C . VAL A 1 422 ? -19.579 -18.330 53.133 1.00 82.38 422 VAL A C 1
ATOM 3416 O O . VAL A 1 422 ? -20.011 -17.999 52.029 1.00 82.38 422 VAL A O 1
ATOM 3419 N N . ILE A 1 423 ? -18.263 -18.443 53.323 1.00 80.94 423 ILE A N 1
ATOM 3420 C CA . ILE A 1 423 ? -17.290 -18.065 52.296 1.00 80.94 423 ILE A CA 1
ATOM 3421 C C . ILE A 1 423 ? -17.400 -18.917 51.027 1.00 80.94 423 ILE A C 1
ATOM 3423 O O . ILE A 1 423 ? -17.085 -18.423 49.945 1.00 80.94 423 ILE A O 1
ATOM 3427 N N . GLU A 1 424 ? -17.880 -20.161 51.127 1.00 79.31 424 GLU A N 1
ATOM 3428 C CA . GLU A 1 424 ? -18.137 -21.008 49.955 1.00 79.31 424 GLU A CA 1
ATOM 3429 C C . GLU A 1 424 ? -19.329 -20.520 49.118 1.00 79.31 424 GLU A C 1
ATOM 3431 O O . GLU A 1 424 ? -19.294 -20.666 47.896 1.00 79.31 424 GLU A O 1
ATOM 3436 N N . ASP A 1 425 ? -20.318 -19.868 49.738 1.00 79.19 425 ASP A N 1
ATOM 3437 C CA . ASP A 1 425 ? -21.460 -19.259 49.042 1.00 79.19 425 ASP A CA 1
ATOM 3438 C C . ASP A 1 425 ? -21.083 -17.924 48.382 1.00 79.19 425 ASP A C 1
ATOM 3440 O O . ASP A 1 425 ? -21.628 -17.553 47.342 1.00 79.19 425 ASP A O 1
ATOM 3444 N N . ILE A 1 426 ? -20.160 -17.175 48.995 1.00 79.38 426 ILE A N 1
ATOM 3445 C CA . ILE A 1 426 ? -19.731 -15.849 48.519 1.00 79.38 426 ILE A CA 1
ATOM 3446 C C . ILE A 1 426 ? -18.655 -15.980 47.433 1.00 79.38 426 ILE A C 1
ATOM 3448 O O . ILE A 1 426 ? -18.695 -15.270 46.427 1.00 79.38 426 ILE A O 1
ATOM 3452 N N . LEU A 1 427 ? -17.695 -16.889 47.626 1.00 77.25 427 LEU A N 1
ATOM 3453 C CA . LEU A 1 427 ? -16.616 -17.196 46.690 1.00 77.25 427 LEU A CA 1
ATOM 3454 C C . LEU A 1 427 ? -16.533 -18.723 46.489 1.00 77.25 427 LEU A C 1
ATOM 3456 O O . LEU A 1 427 ? -15.727 -19.389 47.157 1.00 77.25 427 LEU A O 1
ATOM 3460 N N . PRO A 1 428 ? -17.296 -19.302 45.544 1.00 73.62 428 PRO A N 1
ATOM 3461 C CA . PRO A 1 428 ? -17.296 -20.741 45.288 1.00 73.62 428 PRO A CA 1
ATOM 3462 C C . PRO A 1 428 ? -15.911 -21.285 44.916 1.00 73.62 428 PRO A C 1
ATOM 3464 O O . PRO A 1 428 ? -15.040 -20.577 44.412 1.00 73.62 428 PRO A O 1
ATOM 3467 N N . LYS A 1 429 ? -15.665 -22.576 45.168 1.00 65.94 429 LYS A N 1
ATOM 3468 C CA . LYS A 1 429 ? -14.410 -23.250 44.763 1.00 65.94 429 LYS A CA 1
ATOM 3469 C C . LYS A 1 429 ? -14.321 -23.514 43.255 1.00 65.94 429 LYS A C 1
ATOM 3471 O O . LYS A 1 429 ? -13.217 -23.683 42.752 1.00 65.94 429 LYS A O 1
ATOM 3476 N N . LYS A 1 430 ? -15.464 -23.592 42.564 1.00 60.66 430 LYS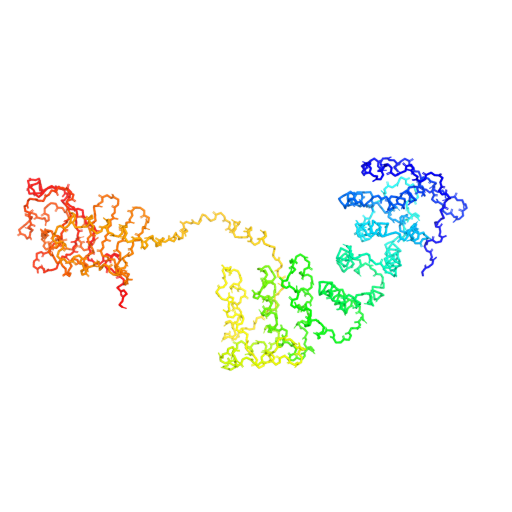 A N 1
ATOM 3477 C CA . LYS A 1 430 ? -15.557 -23.886 41.123 1.00 60.66 430 LYS A CA 1
ATOM 3478 C C . LYS A 1 430 ? -15.601 -22.634 40.241 1.00 60.66 430 LYS A C 1
ATOM 3480 O O . LYS A 1 430 ? -15.357 -22.750 39.047 1.00 60.66 430 LYS A O 1
ATOM 3485 N N . GLU A 1 431 ? -15.908 -21.469 40.811 1.00 63.03 431 GLU A N 1
ATOM 3486 C CA . GLU A 1 431 ? -15.970 -20.204 40.079 1.00 63.03 431 GLU A CA 1
ATOM 3487 C C . GLU A 1 431 ? -14.781 -19.317 40.448 1.00 63.03 431 GLU A C 1
ATOM 3489 O O . GLU A 1 431 ? -14.590 -18.963 41.613 1.00 63.03 431 GLU A O 1
ATOM 3494 N N . ASN A 1 432 ? -13.992 -18.942 39.442 1.00 66.81 432 ASN A N 1
ATOM 3495 C CA . ASN A 1 432 ? -12.881 -18.014 39.614 1.00 66.81 432 ASN A CA 1
ATOM 3496 C C . ASN A 1 432 ? -13.430 -16.607 39.894 1.00 66.81 432 ASN A C 1
ATOM 3498 O O . ASN A 1 432 ? -14.156 -16.036 39.073 1.00 66.81 432 ASN A O 1
ATOM 3502 N N . PHE A 1 433 ? -13.068 -16.028 41.039 1.00 74.94 433 PHE A N 1
ATOM 3503 C CA . PHE A 1 433 ? -13.308 -14.610 41.304 1.00 74.94 433 PHE A CA 1
ATOM 3504 C C . PHE A 1 433 ? -12.224 -13.761 40.629 1.00 74.94 433 PHE A C 1
ATOM 3506 O O . PHE A 1 433 ? -11.082 -14.188 40.471 1.00 74.94 433 PHE A O 1
ATOM 3513 N N . LYS A 1 434 ? -12.582 -12.548 40.212 1.00 76.25 434 LYS A N 1
ATOM 3514 C CA . LYS A 1 434 ? -11.696 -11.617 39.509 1.00 76.25 434 LYS A CA 1
ATOM 3515 C C . LYS A 1 434 ? -11.083 -10.645 40.514 1.00 76.25 434 LYS A C 1
ATOM 3517 O O . LYS A 1 434 ? -11.818 -9.964 41.228 1.00 76.25 434 LYS A O 1
ATOM 3522 N N . LEU A 1 435 ? -9.754 -10.548 40.540 1.00 80.56 435 LEU A N 1
ATOM 3523 C CA . LEU A 1 435 ? -9.045 -9.481 41.246 1.00 80.56 435 LEU A CA 1
ATOM 3524 C C . LEU A 1 435 ? -8.781 -8.322 40.276 1.00 80.56 435 LEU A C 1
ATOM 3526 O O . LEU A 1 435 ? -8.088 -8.487 39.274 1.00 80.56 435 LEU A O 1
ATOM 3530 N N . ILE A 1 436 ? -9.330 -7.149 40.575 1.00 78.69 436 ILE A N 1
ATOM 3531 C CA . ILE A 1 436 ? -9.173 -5.925 39.786 1.00 78.69 436 ILE A CA 1
ATOM 3532 C C . ILE A 1 436 ? -8.231 -4.998 40.554 1.00 78.69 436 ILE A C 1
ATOM 3534 O O . ILE A 1 436 ? -8.570 -4.525 41.636 1.00 78.69 436 ILE A O 1
ATOM 3538 N N . LYS A 1 437 ? -7.047 -4.730 39.998 1.00 79.81 437 LYS A N 1
ATOM 3539 C CA . LYS A 1 437 ? -6.090 -3.765 40.558 1.00 79.81 437 LYS A CA 1
ATOM 3540 C C . LYS A 1 437 ? -6.278 -2.408 39.881 1.00 79.81 437 LYS A C 1
ATOM 3542 O O . LYS A 1 437 ? -6.134 -2.302 38.664 1.00 79.81 437 LYS A O 1
ATOM 3547 N N . GLY A 1 438 ? -6.642 -1.395 40.660 1.00 68.75 438 GLY A N 1
ATOM 3548 C CA . GLY A 1 438 ? -6.829 -0.013 40.225 1.00 68.75 438 GLY A CA 1
ATOM 3549 C C . GLY A 1 438 ? -5.605 0.874 40.474 1.00 68.75 438 GLY A C 1
ATOM 3550 O O . GLY A 1 438 ? -4.582 0.427 40.996 1.00 68.75 438 GLY A O 1
ATOM 3551 N N . LYS A 1 439 ? -5.721 2.157 40.102 1.00 65.31 439 LYS A N 1
ATOM 3552 C CA . LYS A 1 439 ? -4.765 3.200 40.517 1.00 65.31 439 LYS A CA 1
ATOM 3553 C C . LYS A 1 439 ? -4.797 3.349 42.054 1.00 65.31 439 LYS A C 1
ATOM 3555 O O . LYS A 1 439 ? -5.762 2.936 42.693 1.00 65.31 439 LYS A O 1
ATOM 3560 N N . ASP A 1 440 ? -3.721 3.880 42.635 1.00 72.81 440 ASP A N 1
ATOM 3561 C CA . ASP A 1 440 ? -3.577 4.142 44.081 1.00 72.81 440 ASP A CA 1
ATOM 3562 C C . ASP A 1 440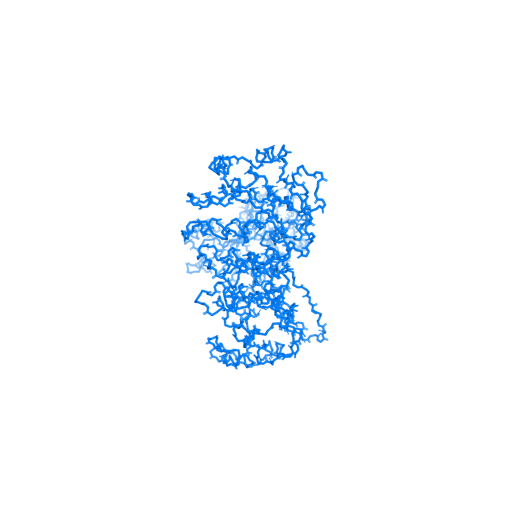 ? -3.656 2.908 45.003 1.00 72.81 440 ASP A C 1
ATOM 3564 O O . ASP A 1 440 ? -4.127 2.979 46.134 1.00 72.81 440 ASP A O 1
ATOM 3568 N N . HIS A 1 441 ? -3.143 1.760 44.543 1.00 77.56 441 HIS A N 1
ATOM 3569 C CA . HIS A 1 441 ? -3.132 0.496 45.302 1.00 77.56 441 HIS A CA 1
ATOM 3570 C C . HIS A 1 441 ? -4.528 -0.009 45.712 1.00 77.56 441 HIS A C 1
ATOM 3572 O O . HIS A 1 441 ? -4.662 -0.738 46.695 1.00 77.56 441 HIS A O 1
ATOM 3578 N N . LEU A 1 442 ? -5.563 0.352 44.950 1.00 82.38 442 LEU A N 1
ATOM 3579 C CA . LEU A 1 442 ? -6.906 -0.185 45.123 1.00 82.38 442 LEU A CA 1
ATOM 3580 C C . LEU A 1 442 ? -6.981 -1.619 44.574 1.00 82.38 442 LEU A C 1
ATOM 3582 O O . LEU A 1 442 ? -6.687 -1.859 43.403 1.00 82.38 442 LEU A O 1
ATOM 3586 N N . GLU A 1 443 ? -7.415 -2.570 45.393 1.00 85.69 443 GLU A N 1
ATOM 3587 C CA . GLU A 1 443 ? -7.660 -3.963 45.008 1.00 85.69 443 GLU A CA 1
ATOM 3588 C C . GLU A 1 443 ? -9.155 -4.277 45.198 1.00 85.69 443 GLU A C 1
ATOM 3590 O O . GLU A 1 443 ? -9.679 -4.166 46.305 1.00 85.69 443 GLU A O 1
ATOM 3595 N N . LEU A 1 444 ? -9.862 -4.664 44.132 1.00 87.06 444 LEU A N 1
ATOM 3596 C CA . LEU A 1 444 ? -11.275 -5.066 44.180 1.00 87.06 444 LEU A CA 1
ATOM 3597 C C . LEU A 1 444 ? -11.402 -6.560 43.891 1.00 87.06 444 LEU A C 1
ATOM 3599 O O . LEU A 1 444 ? -10.868 -7.056 42.901 1.00 87.06 444 LEU A O 1
ATOM 3603 N N . ILE A 1 445 ? -12.156 -7.272 44.719 1.00 86.81 445 ILE A N 1
ATOM 3604 C CA . ILE A 1 445 ? -12.491 -8.684 44.531 1.00 86.81 445 ILE A CA 1
ATOM 3605 C C . ILE A 1 445 ? -13.924 -8.749 44.016 1.00 86.81 445 ILE A C 1
ATOM 3607 O O . ILE A 1 445 ? -14.852 -8.388 44.739 1.00 86.81 445 ILE A O 1
ATOM 3611 N N . ALA A 1 446 ? -14.112 -9.213 42.783 1.00 84.88 446 ALA A N 1
ATOM 3612 C CA . ALA A 1 446 ? -15.421 -9.377 42.159 1.00 84.88 446 ALA A CA 1
ATOM 3613 C C . ALA A 1 446 ? -15.729 -10.851 41.871 1.00 84.88 446 ALA A C 1
ATOM 3615 O O . ALA A 1 446 ? -14.833 -11.621 41.534 1.00 84.88 446 ALA A O 1
ATOM 3616 N N . ASN A 1 447 ? -16.995 -11.257 41.970 1.00 80.88 447 ASN A N 1
ATOM 3617 C CA . ASN A 1 447 ? -17.407 -12.611 41.587 1.00 80.88 447 ASN A CA 1
ATOM 3618 C C . ASN A 1 447 ? -17.367 -12.816 40.055 1.00 80.88 447 ASN A C 1
ATOM 3620 O O . ASN A 1 447 ? -17.082 -11.888 39.290 1.00 80.88 447 ASN A O 1
ATOM 3624 N N . ALA A 1 448 ? -17.664 -14.032 39.584 1.00 72.56 448 ALA A N 1
ATOM 3625 C CA . ALA A 1 448 ? -17.678 -14.349 38.152 1.00 72.56 448 ALA A CA 1
ATOM 3626 C C . ALA A 1 448 ? -18.612 -13.418 37.348 1.00 72.56 448 ALA A C 1
ATOM 3628 O O . ALA A 1 448 ? -18.219 -12.932 36.278 1.00 72.56 448 ALA A O 1
ATOM 3629 N N . ALA A 1 449 ? -19.774 -13.087 37.925 1.00 73.56 449 ALA A N 1
ATOM 3630 C CA . ALA A 1 449 ? -20.771 -12.157 37.386 1.00 73.56 449 ALA A CA 1
ATOM 3631 C C . ALA A 1 449 ? -20.325 -10.678 37.374 1.00 73.56 449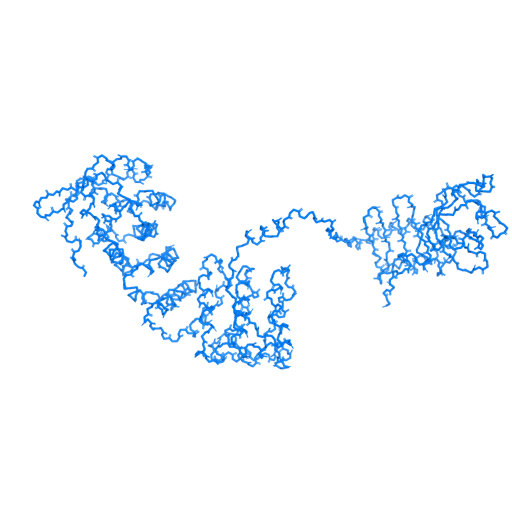 ALA A C 1
ATOM 3633 O O . ALA A 1 449 ? -21.035 -9.831 36.853 1.00 73.56 449 ALA A O 1
ATOM 3634 N N . GLY A 1 450 ? -19.147 -10.343 37.913 1.00 72.94 450 GLY A N 1
ATOM 3635 C CA . GLY A 1 450 ? -18.619 -8.974 37.912 1.00 72.94 450 GLY A CA 1
ATOM 3636 C C . GLY A 1 450 ? -19.107 -8.098 39.069 1.00 72.94 450 GLY A C 1
ATOM 3637 O O . GLY A 1 450 ? -18.782 -6.913 39.110 1.00 72.94 450 GLY A O 1
ATOM 3638 N N . ASN A 1 451 ? -19.820 -8.664 40.044 1.00 82.81 451 ASN A N 1
ATOM 3639 C CA . ASN A 1 451 ? -20.239 -7.951 41.246 1.00 82.81 451 ASN A CA 1
ATOM 3640 C C . ASN A 1 451 ? -19.071 -7.845 42.226 1.00 82.81 451 ASN A C 1
ATOM 3642 O O . ASN A 1 451 ? -18.519 -8.862 42.646 1.00 82.81 451 ASN A O 1
ATOM 3646 N N . VAL A 1 452 ? -18.715 -6.618 42.609 1.00 86.69 452 VAL A N 1
ATOM 3647 C CA . VAL A 1 452 ? -17.661 -6.351 43.597 1.00 86.69 452 VAL A CA 1
ATOM 3648 C C . VAL A 1 452 ? -18.139 -6.765 44.992 1.00 86.69 452 VAL A C 1
ATOM 3650 O O . VAL A 1 452 ? -19.189 -6.327 45.466 1.00 86.69 452 VAL A O 1
ATOM 3653 N N . LEU A 1 453 ? -17.358 -7.619 45.647 1.00 88.88 453 LEU A N 1
ATOM 3654 C CA . LEU A 1 453 ? -17.644 -8.204 46.954 1.00 88.88 453 LEU A CA 1
ATOM 3655 C C . LEU A 1 453 ? -16.788 -7.574 48.053 1.00 88.88 453 LEU A C 1
ATOM 3657 O O . LEU A 1 453 ? -17.335 -7.125 49.055 1.00 88.88 453 LEU A O 1
ATOM 3661 N N . PHE A 1 454 ? -15.471 -7.506 47.843 1.00 90.62 454 PHE A N 1
ATOM 3662 C CA . PHE A 1 454 ? -14.515 -6.931 48.793 1.00 90.62 454 PHE A CA 1
ATOM 3663 C C . PHE A 1 454 ? -13.618 -5.900 48.120 1.00 90.62 454 PHE A C 1
ATOM 3665 O O . PHE A 1 454 ? -13.337 -5.982 46.924 1.00 90.62 454 PHE A O 1
ATOM 3672 N N . ILE A 1 455 ? -13.156 -4.945 48.914 1.00 90.44 455 ILE A N 1
ATOM 3673 C CA . ILE A 1 455 ? -12.302 -3.839 48.501 1.00 90.44 455 ILE A CA 1
ATOM 3674 C C . ILE A 1 455 ? -11.145 -3.755 49.487 1.00 90.44 455 ILE A C 1
ATOM 3676 O O . ILE A 1 455 ? -11.337 -3.937 50.686 1.00 90.44 455 ILE A O 1
ATOM 3680 N N . LYS A 1 456 ? -9.950 -3.456 48.995 1.00 88.94 456 LYS A N 1
ATOM 3681 C CA . LYS A 1 456 ? -8.802 -3.091 49.814 1.00 88.94 456 LYS A CA 1
ATOM 3682 C C . LYS A 1 456 ? -8.161 -1.841 49.244 1.00 88.94 456 LYS A C 1
ATOM 3684 O O . LYS A 1 456 ? -7.863 -1.771 48.055 1.00 88.94 456 LYS A O 1
ATOM 3689 N N . HIS A 1 457 ? -7.970 -0.861 50.111 1.00 86.69 457 HIS A N 1
ATOM 3690 C CA . HIS A 1 457 ? -7.244 0.365 49.812 1.00 86.69 457 HIS A CA 1
ATOM 3691 C C . HIS A 1 457 ? -5.848 0.290 50.445 1.00 86.69 457 HIS A C 1
ATOM 3693 O O . HIS A 1 457 ? -5.603 -0.561 51.296 1.00 86.69 457 HIS A O 1
ATOM 3699 N N . ARG A 1 458 ? -4.924 1.175 50.059 1.00 81.19 458 ARG A N 1
ATOM 3700 C CA . ARG A 1 458 ? -3.558 1.202 50.609 1.00 81.19 458 ARG A CA 1
ATOM 3701 C C . ARG A 1 458 ? -3.525 1.244 52.141 1.00 81.19 458 ARG A C 1
ATOM 3703 O O . ARG A 1 458 ? -2.738 0.530 52.756 1.00 81.19 458 ARG A O 1
ATOM 3710 N N . ASP A 1 459 ? -4.373 2.093 52.713 1.00 82.56 459 ASP A N 1
ATOM 3711 C CA . ASP A 1 459 ? -4.330 2.474 54.130 1.00 82.56 459 ASP A CA 1
ATOM 3712 C C . ASP A 1 459 ? -5.300 1.673 55.010 1.00 82.56 459 ASP A C 1
ATOM 3714 O O . ASP A 1 459 ? -5.257 1.780 56.234 1.00 82.56 459 ASP A O 1
ATOM 3718 N N . TYR A 1 460 ? -6.166 0.859 54.399 1.00 86.62 460 TYR A N 1
ATOM 3719 C CA . TYR A 1 460 ? -7.226 0.133 55.093 1.00 86.62 460 TYR A CA 1
ATOM 3720 C C . TYR A 1 460 ? -7.174 -1.362 54.760 1.00 86.62 460 TYR A C 1
ATOM 3722 O O . TYR A 1 460 ? -6.828 -1.737 53.636 1.00 86.62 460 TYR A O 1
ATOM 3730 N N . PRO A 1 461 ? -7.529 -2.240 55.712 1.00 87.69 461 PRO A N 1
ATOM 3731 C CA . PRO A 1 461 ? -7.613 -3.671 55.446 1.00 87.69 461 PRO A CA 1
ATOM 3732 C C . PRO A 1 461 ? -8.797 -3.979 54.507 1.00 87.69 461 PRO A C 1
ATOM 3734 O O . PRO A 1 461 ? -9.513 -3.073 54.075 1.00 87.69 461 PRO A O 1
ATOM 3737 N N . TYR A 1 462 ? -9.013 -5.252 54.154 1.00 90.38 462 TYR A N 1
ATOM 3738 C CA . TYR A 1 462 ? -10.152 -5.597 53.297 1.00 90.38 462 TYR A CA 1
ATOM 3739 C C . TYR A 1 462 ? -11.464 -5.188 53.970 1.00 90.38 462 TYR A C 1
ATOM 3741 O O . TYR A 1 462 ? -11.618 -5.373 55.171 1.00 90.38 462 TYR A O 1
ATOM 3749 N N . PHE A 1 463 ? -12.425 -4.680 53.208 1.00 92.00 463 PHE A N 1
ATOM 3750 C CA . PHE A 1 463 ? -13.781 -4.432 53.686 1.00 92.00 463 PHE A CA 1
ATOM 3751 C C . PHE A 1 463 ? -14.811 -4.877 52.638 1.00 92.00 463 PHE A C 1
ATOM 3753 O O . PHE A 1 463 ? -14.535 -4.811 51.435 1.00 92.00 463 PHE A O 1
ATOM 3760 N N . PRO A 1 464 ? -15.978 -5.395 53.063 1.00 92.50 464 PRO A N 1
ATOM 3761 C CA . PRO A 1 464 ? -17.023 -5.829 52.143 1.00 92.50 464 PRO A CA 1
ATOM 3762 C C . PRO A 1 464 ? -17.733 -4.632 51.496 1.00 92.50 464 PRO A C 1
ATOM 3764 O O . PRO A 1 464 ? -17.667 -3.508 51.988 1.00 92.50 464 PRO A O 1
ATOM 3767 N N . THR A 1 465 ? -18.468 -4.856 50.408 1.00 91.94 465 THR A N 1
ATOM 3768 C CA . THR A 1 465 ? -19.430 -3.862 49.906 1.00 91.94 465 THR A CA 1
ATOM 3769 C C . THR A 1 465 ? -20.680 -3.819 50.788 1.00 91.94 465 THR A C 1
ATOM 3771 O O . THR A 1 465 ? -21.056 -4.817 51.404 1.00 91.94 465 THR A O 1
ATOM 3774 N N . LEU A 1 466 ? -21.388 -2.683 50.819 1.00 90.44 466 LEU A N 1
ATOM 3775 C CA . LEU A 1 466 ? -22.636 -2.548 51.584 1.00 90.44 466 LEU A CA 1
ATOM 3776 C C . LEU A 1 466 ? -23.693 -3.558 51.130 1.00 90.44 466 LEU A C 1
ATOM 3778 O O . LEU A 1 466 ? -24.430 -4.084 51.955 1.00 90.44 466 LEU A O 1
ATOM 3782 N N . LYS A 1 467 ? -23.728 -3.883 49.832 1.00 88.81 467 LYS A N 1
ATOM 3783 C CA . LYS A 1 467 ? -24.618 -4.916 49.282 1.00 88.81 467 LYS A CA 1
ATOM 3784 C C . LYS A 1 467 ? -24.317 -6.296 49.876 1.00 88.81 467 LYS A C 1
ATOM 3786 O O . LYS A 1 467 ? -25.247 -7.025 50.211 1.00 88.81 467 LYS A O 1
ATOM 3791 N N . LEU A 1 468 ? -23.035 -6.646 50.032 1.00 89.25 468 LEU A N 1
ATOM 3792 C CA . LEU A 1 468 ? -22.632 -7.905 50.659 1.00 89.25 468 LEU A CA 1
ATOM 3793 C C . LEU A 1 468 ? -22.980 -7.915 52.153 1.00 89.25 468 LEU A C 1
ATOM 3795 O O . LEU A 1 468 ? -23.549 -8.888 52.642 1.00 89.25 468 LEU A O 1
ATOM 3799 N N . LEU A 1 469 ? -22.710 -6.811 52.851 1.00 90.62 469 LEU A N 1
ATOM 3800 C CA . LEU A 1 469 ? -23.035 -6.653 54.267 1.00 90.62 469 LEU A CA 1
ATOM 3801 C C . LEU A 1 469 ? -24.547 -6.716 54.533 1.00 90.62 469 LEU A C 1
ATOM 3803 O O . LEU A 1 469 ? -24.970 -7.301 55.519 1.00 90.62 469 LEU A O 1
ATOM 3807 N N . HIS A 1 470 ? -25.385 -6.158 53.656 1.00 90.06 470 HIS A N 1
ATOM 3808 C CA . HIS A 1 470 ? -26.845 -6.255 53.793 1.00 90.06 470 HIS A CA 1
ATOM 3809 C C . HIS A 1 470 ? -27.349 -7.691 53.643 1.00 90.06 470 HIS A C 1
ATOM 3811 O O . HIS A 1 470 ? -28.323 -8.060 54.292 1.00 90.06 470 HIS A O 1
ATOM 3817 N N . LYS A 1 471 ? -26.680 -8.510 52.821 1.00 87.62 471 LYS A N 1
ATOM 3818 C CA . LYS A 1 471 ? -26.998 -9.937 52.677 1.00 87.62 471 LYS A CA 1
ATOM 3819 C C . LYS A 1 471 ? -26.522 -10.754 53.882 1.00 87.62 471 LYS A C 1
ATOM 3821 O O . LYS A 1 471 ? -27.201 -11.699 54.273 1.00 87.62 471 LYS A O 1
ATOM 3826 N N . TYR A 1 472 ? -25.390 -10.376 54.476 1.00 88.88 472 TYR A N 1
ATOM 3827 C CA . TYR A 1 472 ? -24.790 -11.061 55.623 1.00 88.88 472 TYR A CA 1
ATOM 3828 C C . TYR A 1 472 ? -24.385 -10.058 56.724 1.00 88.88 472 TYR A C 1
ATOM 3830 O O . TYR A 1 472 ? -23.203 -9.731 56.865 1.00 88.88 472 TYR A O 1
ATOM 3838 N N . PRO A 1 473 ? -25.348 -9.559 57.526 1.00 85.94 473 PRO A N 1
ATOM 3839 C CA . PRO A 1 473 ? -25.104 -8.467 58.476 1.00 85.94 473 PRO A CA 1
ATOM 3840 C C . PRO A 1 473 ? -24.138 -8.798 59.618 1.00 85.94 473 PRO A C 1
ATOM 3842 O O . PRO A 1 473 ? -23.633 -7.884 60.265 1.00 85.94 473 PRO A O 1
ATOM 3845 N N . PHE A 1 474 ? -23.897 -10.083 59.879 1.00 86.44 474 PHE A N 1
ATOM 3846 C CA . PHE A 1 474 ? -23.060 -10.569 60.978 1.00 86.44 474 PHE A CA 1
ATOM 3847 C C . PHE A 1 474 ? -21.550 -10.464 60.692 1.00 86.44 474 PHE A C 1
ATOM 3849 O O . PHE A 1 474 ? -20.765 -10.398 61.624 1.00 86.44 474 PHE A O 1
ATOM 3856 N N . ILE A 1 475 ? -21.127 -10.330 59.423 1.00 86.12 475 ILE A N 1
ATOM 3857 C CA . ILE A 1 475 ? -19.697 -10.319 59.035 1.00 86.12 475 ILE A CA 1
ATOM 3858 C C . ILE A 1 475 ? -18.895 -9.194 59.719 1.00 86.12 475 ILE A C 1
ATOM 3860 O O . ILE A 1 475 ? -17.689 -9.335 59.922 1.00 86.12 475 ILE A O 1
ATOM 3864 N N . LEU A 1 476 ? -19.540 -8.070 60.050 1.00 90.00 476 LEU A N 1
ATOM 3865 C CA . LEU A 1 476 ? -18.900 -6.933 60.708 1.00 90.00 476 LEU A CA 1
ATOM 3866 C C . LEU A 1 476 ? -19.565 -6.614 62.052 1.00 90.00 476 LEU A C 1
ATOM 3868 O O . LEU A 1 476 ? -20.794 -6.633 62.142 1.00 90.00 476 LEU A O 1
ATOM 3872 N N . PRO A 1 477 ? -18.791 -6.209 63.075 1.00 90.62 477 PRO A N 1
ATOM 3873 C CA . PRO A 1 477 ? -19.349 -5.619 64.285 1.00 90.62 477 PRO A CA 1
ATOM 3874 C C . PRO A 1 477 ? -20.042 -4.284 63.977 1.00 90.62 477 PRO A C 1
ATOM 3876 O O . PRO A 1 477 ? -19.639 -3.549 63.074 1.00 90.62 477 PRO A O 1
ATOM 3879 N N . HIS A 1 478 ? -21.094 -3.965 64.731 1.00 90.62 478 HIS A N 1
ATOM 3880 C CA . HIS A 1 478 ? -21.933 -2.787 64.490 1.00 90.62 478 HIS A CA 1
ATOM 3881 C C . HIS A 1 478 ? -21.572 -1.634 65.426 1.00 90.62 478 HIS A C 1
ATOM 3883 O O . HIS A 1 478 ? -21.346 -1.854 66.613 1.00 90.62 478 HIS A O 1
ATOM 3889 N N . GLN A 1 479 ? -21.589 -0.417 64.886 1.00 91.75 479 GLN A N 1
ATOM 3890 C CA . GLN A 1 479 ? -21.613 0.848 65.619 1.00 91.75 479 GLN A CA 1
ATOM 3891 C C . GLN A 1 479 ? -22.851 1.633 65.197 1.00 91.75 479 GLN A C 1
ATOM 3893 O O . GLN A 1 479 ? -23.176 1.660 64.012 1.00 91.75 479 GLN A O 1
ATOM 3898 N N . GLN A 1 480 ? -23.546 2.278 66.130 1.00 92.94 480 GLN A N 1
ATOM 3899 C CA . GLN A 1 480 ? -24.766 3.025 65.828 1.00 92.94 480 GLN A CA 1
ATOM 3900 C C . GLN A 1 480 ? -24.537 4.530 65.925 1.00 92.94 480 GLN A C 1
ATOM 3902 O O . GLN A 1 480 ? -23.995 5.017 66.915 1.00 92.94 480 GLN A O 1
ATOM 3907 N N . VAL A 1 481 ? -25.003 5.260 64.912 1.00 92.12 481 VAL A N 1
ATOM 3908 C CA . VAL A 1 481 ? -25.053 6.724 64.897 1.00 92.12 481 VAL A CA 1
ATOM 3909 C C . VAL A 1 481 ? -26.472 7.232 65.149 1.00 92.12 481 VAL A C 1
ATOM 3911 O O . VAL A 1 481 ? -27.464 6.624 64.736 1.00 92.12 481 VAL A O 1
ATOM 3914 N N . ASP A 1 482 ? -26.553 8.393 65.787 1.00 89.25 482 ASP A N 1
ATOM 3915 C CA . ASP A 1 482 ? -27.801 9.114 66.047 1.00 89.25 482 ASP A CA 1
ATOM 3916 C C . ASP A 1 482 ? -28.429 9.689 64.760 1.00 89.25 482 ASP A C 1
ATOM 3918 O O . ASP A 1 482 ? -27.761 9.922 63.746 1.00 89.25 482 ASP A O 1
ATOM 3922 N N . LYS A 1 483 ? -29.739 9.955 64.800 1.00 87.06 483 LYS A N 1
ATOM 3923 C CA . LYS A 1 483 ? -30.548 10.511 63.704 1.00 87.06 483 LYS A CA 1
ATOM 3924 C C . LYS A 1 483 ? -29.939 11.759 63.076 1.00 87.06 483 LYS A C 1
ATOM 3926 O O . LYS A 1 483 ? -30.009 11.917 61.856 1.00 87.06 483 LYS A O 1
ATOM 3931 N N . GLY A 1 484 ? -29.327 12.627 63.882 1.00 85.50 484 GLY A N 1
ATOM 3932 C CA . GLY A 1 484 ? -28.684 13.854 63.403 1.00 85.50 484 GLY A CA 1
ATOM 3933 C C . GLY A 1 484 ? -27.496 13.605 62.465 1.00 85.50 484 GLY A C 1
ATOM 3934 O O . GLY A 1 484 ? -27.259 14.394 61.551 1.00 85.50 484 GLY A O 1
ATOM 3935 N N . ALA A 1 485 ? -26.782 12.488 62.636 1.00 86.25 485 ALA A N 1
ATOM 3936 C CA . ALA A 1 485 ? -25.588 12.160 61.861 1.00 86.25 485 ALA A CA 1
ATOM 3937 C C . ALA A 1 485 ? -25.904 11.518 60.498 1.00 86.25 485 ALA A C 1
ATOM 3939 O O . ALA A 1 485 ? -25.088 11.605 59.579 1.00 86.25 485 ALA A O 1
ATOM 3940 N N . ILE A 1 486 ? -27.097 10.931 60.326 1.00 88.44 486 ILE A N 1
ATOM 3941 C CA . ILE A 1 486 ? -27.480 10.150 59.133 1.00 88.44 486 ILE A CA 1
ATOM 3942 C C . ILE A 1 486 ? -27.220 10.925 57.834 1.00 88.44 486 ILE A C 1
ATOM 3944 O O . ILE A 1 486 ? -26.598 10.404 56.910 1.00 88.44 486 ILE A O 1
ATOM 3948 N N . LYS A 1 487 ? -27.659 12.189 57.762 1.00 88.69 487 LYS A N 1
ATOM 3949 C CA . LYS A 1 487 ? -27.502 13.022 56.559 1.00 88.69 487 LYS A CA 1
ATOM 3950 C C . LYS A 1 487 ? -26.032 13.232 56.186 1.00 88.69 487 LYS A C 1
ATOM 3952 O O . LYS A 1 487 ? -25.708 13.266 55.005 1.00 88.69 487 LYS A O 1
ATOM 3957 N N . PHE A 1 488 ? -25.154 13.383 57.174 1.00 89.19 488 PHE A N 1
ATOM 3958 C CA . PHE A 1 488 ? -23.729 13.631 56.954 1.00 89.19 488 PHE A CA 1
ATOM 3959 C C . PHE A 1 488 ? -23.004 12.367 56.495 1.00 89.19 488 PHE A C 1
ATOM 3961 O O . PHE A 1 488 ? -22.203 12.429 55.562 1.00 89.19 488 PHE A O 1
ATOM 3968 N N . VAL A 1 489 ? -23.345 11.210 57.070 1.00 90.06 489 VAL A N 1
ATOM 3969 C CA . VAL A 1 489 ? -22.763 9.924 56.658 1.00 90.06 489 VAL A CA 1
ATOM 3970 C C . VAL A 1 489 ? -23.178 9.556 55.230 1.00 90.06 489 VAL A C 1
ATOM 3972 O O . VAL A 1 489 ? -22.338 9.128 54.445 1.00 90.06 489 VAL A O 1
ATOM 3975 N N . LEU A 1 490 ? -24.437 9.810 54.850 1.00 88.31 490 LEU A N 1
ATOM 3976 C CA . LEU A 1 490 ? -24.920 9.630 53.471 1.00 88.31 490 LEU A CA 1
ATOM 3977 C C . LEU A 1 490 ? -24.279 10.588 52.454 1.00 88.31 490 LEU A C 1
ATOM 3979 O O . LEU A 1 490 ? -24.376 10.352 51.253 1.00 88.31 490 LEU A O 1
ATOM 3983 N N . ASN A 1 491 ? -23.635 11.657 52.923 1.00 88.25 491 ASN A N 1
ATOM 3984 C CA . ASN A 1 491 ? -22.849 12.572 52.096 1.00 88.25 491 ASN A CA 1
ATOM 3985 C C . ASN A 1 491 ? -21.346 12.235 52.119 1.00 88.25 491 ASN A C 1
ATOM 3987 O O . ASN A 1 491 ? -20.545 13.022 51.621 1.00 88.25 491 ASN A O 1
ATOM 3991 N N . GLY A 1 492 ? -20.948 11.110 52.723 1.00 85.94 492 GLY A N 1
ATOM 3992 C CA . GLY A 1 492 ? -19.554 10.666 52.774 1.00 85.94 492 GLY A CA 1
ATOM 3993 C C . GLY A 1 492 ? -18.692 11.333 53.844 1.00 85.94 492 GLY A C 1
ATOM 3994 O O . GLY A 1 492 ? -17.473 11.237 53.780 1.00 85.94 492 GLY A O 1
ATOM 3995 N N . SER A 1 493 ? -19.286 12.020 54.826 1.00 90.25 493 SER A N 1
ATOM 3996 C CA . SER A 1 493 ? -18.511 12.597 55.934 1.00 90.25 493 SER A CA 1
ATOM 3997 C C . SER A 1 493 ? -18.015 11.512 56.896 1.00 90.25 493 SER A C 1
ATOM 3999 O O . SER A 1 493 ? -18.713 10.518 57.121 1.00 90.25 493 SER A O 1
ATOM 4001 N N . ASN A 1 494 ? -16.840 11.736 57.492 1.00 92.31 494 ASN A N 1
ATOM 4002 C CA . ASN A 1 494 ? -16.327 10.934 58.604 1.00 92.31 494 ASN A CA 1
ATOM 4003 C C . ASN A 1 494 ? -17.209 11.089 59.851 1.00 92.31 494 ASN A C 1
ATOM 4005 O O . ASN A 1 494 ? -17.886 12.105 60.033 1.00 92.31 494 ASN A O 1
ATOM 4009 N N . ILE A 1 495 ? -17.196 10.078 60.718 1.00 91.94 495 ILE A N 1
ATOM 4010 C CA . ILE A 1 495 ? -18.053 10.029 61.899 1.00 91.94 495 ILE A CA 1
ATOM 4011 C C . ILE A 1 495 ? -17.249 10.525 63.095 1.00 91.94 495 ILE A C 1
ATOM 4013 O O . ILE A 1 495 ? -16.219 9.963 63.469 1.00 91.94 495 ILE A O 1
ATOM 4017 N N . MET A 1 496 ? -17.742 11.599 63.698 1.00 91.88 496 MET A N 1
ATOM 4018 C CA . MET A 1 496 ? -17.145 12.210 64.880 1.00 91.88 496 MET A CA 1
ATOM 4019 C C . MET A 1 496 ? -17.552 11.439 66.140 1.00 91.88 496 MET A C 1
ATOM 4021 O O . MET A 1 496 ? -18.683 10.956 66.215 1.00 91.88 496 MET A O 1
ATOM 4025 N N . CYS A 1 497 ? -16.679 11.383 67.152 1.00 90.06 497 CYS A N 1
ATOM 4026 C CA . CYS A 1 497 ? -16.955 10.693 68.422 1.00 90.06 497 CYS A CA 1
ATOM 4027 C C . CYS A 1 497 ? -18.306 11.095 69.062 1.00 90.06 497 CYS A C 1
ATOM 4029 O O . CYS A 1 497 ? -19.062 10.189 69.416 1.00 90.06 497 CYS A O 1
ATOM 4031 N N . PRO A 1 498 ? -18.700 12.391 69.105 1.00 87.94 498 PRO A N 1
ATOM 4032 C CA . PRO A 1 498 ? -20.003 12.801 69.644 1.00 87.94 498 PRO A CA 1
ATOM 4033 C C . PRO A 1 498 ? -21.221 12.207 68.923 1.00 87.94 498 PRO A C 1
ATOM 4035 O O . PRO A 1 498 ? -22.296 12.118 69.504 1.00 87.94 498 PRO A O 1
ATOM 4038 N N . GLY A 1 499 ? -21.076 11.814 67.651 1.00 85.88 499 GLY A N 1
ATOM 4039 C CA . GLY A 1 499 ? -22.151 11.184 66.879 1.00 85.88 499 GLY A CA 1
ATOM 4040 C C . GLY A 1 499 ? -22.411 9.721 67.255 1.00 85.88 499 GLY A C 1
ATOM 4041 O O . GLY A 1 499 ? -23.444 9.178 66.865 1.00 85.88 499 GLY A O 1
ATOM 4042 N N . LEU A 1 500 ? -21.481 9.102 67.989 1.00 86.81 500 LEU A N 1
ATOM 4043 C CA . LEU A 1 500 ? -21.547 7.720 68.472 1.00 86.81 500 LEU A CA 1
ATOM 4044 C C . LEU A 1 500 ? -21.881 7.633 69.970 1.00 86.81 500 LEU A C 1
ATOM 4046 O O . LEU A 1 500 ? -22.407 6.620 70.414 1.00 86.81 500 LEU A O 1
ATOM 4050 N N . THR A 1 501 ? -21.577 8.678 70.745 1.00 87.38 501 THR A N 1
ATOM 4051 C CA . THR A 1 501 ? -21.785 8.751 72.207 1.00 87.38 501 THR A CA 1
ATOM 4052 C C . THR A 1 501 ? -23.055 9.512 72.611 1.00 87.38 501 THR A C 1
ATOM 4054 O O . THR A 1 501 ? -23.331 9.677 73.800 1.00 87.38 501 THR A O 1
ATOM 4057 N N . SER A 1 502 ? -23.828 10.009 71.643 1.00 85.75 502 SER A N 1
ATOM 4058 C CA . SER A 1 502 ? -25.113 10.672 71.876 1.00 85.75 502 SER A CA 1
ATOM 4059 C C . SER A 1 502 ? -26.201 9.678 72.323 1.00 85.75 502 SER A C 1
ATOM 4061 O O . SER A 1 502 ? -26.016 8.470 72.198 1.00 85.75 502 SER A O 1
ATOM 4063 N N . PRO A 1 503 ? -27.372 10.139 72.815 1.00 82.31 503 PRO A N 1
ATOM 4064 C CA . PRO A 1 503 ? -28.430 9.246 73.309 1.00 82.31 503 PRO A CA 1
ATOM 4065 C C . PRO A 1 503 ? -28.940 8.208 72.294 1.00 82.31 503 PRO A C 1
ATOM 4067 O O . PRO A 1 503 ? -29.451 7.167 72.696 1.00 82.31 503 PRO A O 1
ATOM 4070 N N . GLY A 1 504 ? -28.829 8.498 70.992 1.00 80.12 504 GLY A N 1
ATOM 4071 C CA . GLY A 1 504 ? -29.172 7.578 69.900 1.00 80.12 504 GLY A CA 1
ATOM 4072 C C . GLY A 1 504 ? -27.980 6.793 69.337 1.00 80.12 504 GLY A C 1
ATOM 4073 O O . GLY A 1 504 ? -28.174 5.939 68.469 1.00 80.12 504 GLY A O 1
ATOM 4074 N N . GLY A 1 505 ? -26.761 7.081 69.797 1.00 85.62 505 GLY A N 1
ATOM 4075 C CA . GLY A 1 505 ? -25.536 6.391 69.413 1.00 85.62 505 GLY A CA 1
ATOM 4076 C C . GLY A 1 505 ? -25.240 5.197 70.323 1.00 85.62 505 GLY A C 1
ATOM 4077 O O . GLY A 1 505 ? -25.560 5.203 71.510 1.00 85.62 505 GLY A O 1
ATOM 4078 N N . VAL A 1 506 ? -24.650 4.145 69.758 1.00 87.31 506 VAL A N 1
ATOM 4079 C CA . VAL A 1 506 ? -24.243 2.943 70.502 1.00 87.31 506 VAL A CA 1
ATOM 4080 C C . VAL A 1 506 ? -22.857 2.535 70.035 1.00 87.31 506 VAL A C 1
ATOM 4082 O O . VAL A 1 506 ? -22.657 2.271 68.847 1.00 87.31 506 VAL A O 1
ATOM 4085 N N . VAL A 1 507 ? -21.918 2.462 70.979 1.00 87.94 507 VAL A N 1
ATOM 4086 C CA . VAL A 1 507 ? -20.553 1.985 70.742 1.00 87.94 507 VAL A CA 1
ATOM 4087 C C . VAL A 1 507 ? -20.411 0.571 71.303 1.00 87.94 507 VAL A C 1
ATOM 4089 O O . VAL A 1 507 ? -20.544 0.364 72.506 1.00 87.94 507 VAL A O 1
ATOM 4092 N N . LYS A 1 508 ? -20.129 -0.410 70.445 1.00 86.44 508 LYS A N 1
ATOM 4093 C CA . LYS A 1 508 ? -19.801 -1.782 70.838 1.00 86.44 508 LYS A CA 1
ATOM 4094 C C . LYS A 1 508 ? -18.432 -1.817 71.514 1.00 86.44 508 LYS A C 1
ATOM 4096 O O . LYS A 1 508 ? -17.452 -1.309 70.969 1.00 86.44 508 LYS A O 1
ATOM 4101 N N . GLU A 1 509 ? -18.364 -2.430 72.687 1.00 84.44 509 GLU A N 1
ATOM 4102 C CA . GLU A 1 509 ? -17.135 -2.554 73.478 1.00 84.44 509 GLU A CA 1
ATOM 4103 C C . GLU A 1 509 ? -16.131 -3.543 72.854 1.00 84.44 509 GLU A C 1
ATOM 4105 O O . GLU A 1 509 ? -16.509 -4.439 72.097 1.00 84.44 509 GLU A O 1
ATOM 4110 N N . GLY A 1 510 ? -14.842 -3.372 73.171 1.00 84.56 510 GLY A N 1
ATOM 4111 C CA . GLY A 1 510 ? -13.783 -4.315 72.785 1.00 84.56 510 GLY A CA 1
ATOM 4112 C C . GLY A 1 510 ? -13.252 -4.201 71.351 1.00 84.56 510 GLY A C 1
ATOM 4113 O O . GLY A 1 510 ? -12.572 -5.117 70.900 1.00 84.56 510 GLY A O 1
ATOM 4114 N N . LEU A 1 511 ? -13.545 -3.117 70.618 1.00 88.38 511 LEU A N 1
ATOM 4115 C CA . LEU A 1 511 ? -12.984 -2.896 69.278 1.00 88.38 511 LEU A CA 1
ATOM 4116 C C . LEU A 1 511 ? -11.727 -2.023 69.336 1.00 88.38 511 LEU A C 1
ATOM 4118 O O . LEU A 1 511 ? -11.724 -0.933 69.919 1.00 88.38 511 LEU A O 1
ATOM 4122 N N . GLU A 1 512 ? -10.670 -2.496 68.683 1.00 89.56 512 GLU A N 1
ATOM 4123 C CA . GLU A 1 512 ? -9.386 -1.806 68.585 1.00 89.56 512 GLU A CA 1
ATOM 4124 C C . GLU A 1 512 ? -9.345 -0.824 67.404 1.00 89.56 512 GLU A C 1
ATOM 4126 O O . GLU A 1 512 ? -10.124 -0.912 66.447 1.00 89.56 512 GLU A O 1
ATOM 4131 N N . LYS A 1 513 ? -8.381 0.101 67.449 1.00 89.56 513 LYS A N 1
ATOM 4132 C CA . LYS A 1 513 ? -8.078 1.012 66.341 1.00 89.56 513 LYS A CA 1
ATOM 4133 C C . LYS A 1 513 ? -7.692 0.220 65.082 1.00 89.56 513 LYS A C 1
ATOM 4135 O O . LYS A 1 513 ? -6.871 -0.685 65.145 1.00 89.56 513 LYS A O 1
ATOM 4140 N N . GLY A 1 514 ? -8.243 0.604 63.933 1.00 87.62 514 GLY A N 1
ATOM 4141 C CA . GLY A 1 514 ? -8.041 -0.055 62.639 1.00 87.62 514 GLY A CA 1
ATOM 4142 C C . GLY A 1 514 ? -9.079 -1.133 62.308 1.00 87.62 514 GLY A C 1
ATOM 4143 O O . GLY A 1 514 ? -9.076 -1.652 61.193 1.00 87.62 514 GLY A O 1
ATOM 4144 N N . SER A 1 515 ? -9.982 -1.458 63.240 1.00 89.81 515 SER A N 1
ATOM 4145 C CA . SER A 1 515 ? -11.054 -2.431 63.004 1.00 89.81 515 SER A CA 1
ATOM 4146 C C . SER A 1 515 ? -12.098 -1.883 62.027 1.00 89.81 515 SER A C 1
ATOM 4148 O O . SER A 1 515 ? -12.531 -0.735 62.150 1.00 89.81 515 SER A O 1
ATOM 4150 N N . VAL A 1 516 ? -12.541 -2.713 61.081 1.00 92.44 516 VAL A N 1
ATOM 4151 C CA . VAL A 1 516 ? -13.628 -2.373 60.151 1.00 92.44 516 VAL A CA 1
ATOM 4152 C C . VAL A 1 516 ? -14.971 -2.661 60.815 1.00 92.44 516 VAL A C 1
ATOM 4154 O O . VAL A 1 516 ? -15.179 -3.743 61.361 1.00 92.44 516 VAL A O 1
ATOM 4157 N N . VAL A 1 517 ? -15.891 -1.701 60.759 1.00 93.00 517 VAL A N 1
ATOM 4158 C CA . VAL A 1 517 ? -17.197 -1.766 61.425 1.00 93.00 517 VAL A CA 1
ATOM 4159 C C . VAL A 1 517 ? -18.329 -1.407 60.468 1.00 93.00 517 VAL A C 1
ATOM 4161 O O . VAL A 1 517 ? -18.171 -0.592 59.555 1.00 93.00 517 VAL A O 1
ATOM 4164 N N . ALA A 1 518 ? -19.501 -1.992 60.698 1.00 93.88 518 ALA A N 1
ATOM 4165 C CA . ALA A 1 518 ? -20.742 -1.572 60.066 1.00 93.88 518 ALA A CA 1
ATOM 4166 C C . ALA A 1 518 ? -21.349 -0.397 60.836 1.00 93.88 518 ALA A C 1
ATOM 4168 O O . ALA A 1 518 ? -21.497 -0.458 62.056 1.00 93.88 518 ALA A O 1
ATOM 4169 N N . ILE A 1 519 ? -21.746 0.653 60.126 1.00 93.56 519 ILE A N 1
ATOM 4170 C CA . ILE A 1 519 ? -22.370 1.836 60.715 1.00 93.56 519 ILE A CA 1
ATOM 4171 C C . ILE A 1 519 ? -23.882 1.722 60.526 1.00 93.56 519 ILE A C 1
ATOM 4173 O O . ILE A 1 519 ? -24.386 1.755 59.401 1.00 93.56 519 ILE A O 1
ATOM 4177 N N . MET A 1 520 ? -24.596 1.589 61.639 1.00 93.00 520 MET A N 1
ATOM 4178 C CA . MET A 1 520 ? -26.049 1.480 61.753 1.00 93.00 520 MET A CA 1
ATOM 4179 C C . MET A 1 520 ? -26.650 2.833 62.143 1.00 93.00 520 MET A C 1
ATOM 4181 O O . MET A 1 520 ? -26.001 3.635 62.807 1.00 93.00 520 MET A O 1
ATOM 4185 N N . ALA A 1 521 ? -27.890 3.107 61.743 1.00 89.81 521 ALA A N 1
ATOM 4186 C CA . ALA A 1 521 ? -28.610 4.310 62.164 1.00 89.81 521 ALA A CA 1
ATOM 4187 C C . ALA A 1 521 ? -29.655 3.958 63.213 1.00 89.81 521 ALA A C 1
ATOM 4189 O O . ALA A 1 521 ? -30.332 2.933 63.095 1.00 89.81 521 ALA A O 1
ATOM 4190 N N . GLU A 1 522 ? -29.854 4.859 64.171 1.00 87.06 522 GLU A N 1
ATOM 4191 C CA . GLU A 1 522 ? -30.946 4.758 65.133 1.00 87.06 522 GLU A CA 1
ATOM 4192 C C . GLU A 1 522 ? -32.298 4.541 64.418 1.00 87.06 522 GLU A C 1
ATOM 4194 O O . GLU A 1 522 ? -32.739 5.339 63.582 1.00 87.06 522 GLU A O 1
ATOM 4199 N N . GLY A 1 523 ? -32.964 3.428 64.738 1.00 82.94 523 GLY A N 1
ATOM 4200 C CA . GLY A 1 523 ? -34.269 3.068 64.177 1.00 82.94 523 GLY A CA 1
ATOM 4201 C C . GLY A 1 523 ? -34.241 2.490 62.755 1.00 82.94 523 GLY A C 1
ATOM 4202 O O . GLY A 1 523 ? -35.295 2.416 62.117 1.00 82.94 523 GLY A O 1
ATOM 4203 N N . LYS A 1 524 ? -33.075 2.089 62.228 1.00 86.44 524 LYS A N 1
ATOM 4204 C CA . LYS A 1 524 ? -32.938 1.422 60.919 1.00 86.44 524 LYS A CA 1
ATOM 4205 C C . LYS A 1 524 ? -32.369 0.010 61.066 1.00 86.44 524 LYS A C 1
ATOM 4207 O O . LYS A 1 524 ? -31.534 -0.244 61.920 1.00 86.44 524 LYS A O 1
ATOM 4212 N N . GLN A 1 525 ? -32.822 -0.900 60.200 1.00 84.12 525 GLN A N 1
ATOM 4213 C CA . GLN A 1 525 ? -32.403 -2.310 60.213 1.00 84.12 525 GLN A CA 1
ATOM 4214 C C . GLN A 1 525 ? -31.151 -2.602 59.373 1.00 84.12 525 GLN A C 1
ATOM 4216 O O . GLN A 1 525 ? -30.500 -3.613 59.598 1.00 84.12 525 GLN A O 1
ATOM 4221 N N . HIS A 1 526 ? -30.813 -1.740 58.410 1.00 88.38 526 HIS A N 1
ATOM 4222 C CA . HIS A 1 526 ? -29.686 -1.944 57.496 1.00 88.38 526 HIS A CA 1
ATOM 4223 C C . HIS A 1 526 ? -28.568 -0.937 57.773 1.00 88.38 526 HIS A C 1
ATOM 4225 O O . HIS A 1 526 ? -28.841 0.213 58.130 1.00 88.38 526 HIS A O 1
ATOM 4231 N N . ALA A 1 527 ? -27.322 -1.360 57.553 1.00 91.75 527 ALA A N 1
ATOM 4232 C CA . ALA A 1 527 ? -26.155 -0.491 57.653 1.00 91.75 527 ALA A CA 1
ATOM 4233 C C . ALA A 1 527 ? -26.217 0.628 56.605 1.00 91.75 527 ALA A C 1
ATOM 4235 O O . ALA A 1 527 ? -26.540 0.382 55.440 1.00 91.75 527 ALA A O 1
ATOM 4236 N N . LEU A 1 528 ? -25.888 1.854 57.005 1.00 92.81 528 LEU A N 1
ATOM 4237 C CA . LEU A 1 528 ? -25.821 3.003 56.099 1.00 92.81 528 LEU A CA 1
ATOM 4238 C C . LEU A 1 528 ? -24.426 3.229 55.515 1.00 92.81 528 LEU A C 1
ATOM 4240 O O . LEU A 1 528 ? -24.304 3.849 54.458 1.00 92.81 528 LEU A O 1
ATOM 4244 N N . ALA A 1 529 ? -23.395 2.756 56.210 1.00 93.75 529 ALA A N 1
ATOM 4245 C CA . ALA A 1 529 ? -22.009 2.887 55.803 1.00 93.75 529 ALA A CA 1
ATOM 4246 C C . ALA A 1 529 ? -21.137 1.796 56.434 1.00 93.75 529 ALA A C 1
ATOM 4248 O O . ALA A 1 529 ? -21.560 1.079 57.342 1.00 93.75 529 ALA A O 1
ATOM 4249 N N . ILE A 1 530 ? -19.915 1.683 55.936 1.00 94.75 530 ILE A N 1
ATOM 4250 C CA . ILE A 1 530 ? -18.825 0.879 56.474 1.00 94.75 530 ILE A CA 1
ATOM 4251 C C . ILE A 1 530 ? -17.711 1.852 56.827 1.00 94.75 530 ILE A C 1
ATOM 4253 O O . ILE A 1 530 ? -17.367 2.723 56.023 1.00 94.75 530 ILE A O 1
ATOM 4257 N N . GLY A 1 531 ? -17.166 1.714 58.030 1.00 93.06 531 GLY A N 1
ATOM 4258 C CA . GLY A 1 531 ? -16.108 2.585 58.518 1.00 93.06 531 GLY A CA 1
ATOM 4259 C C . GLY A 1 531 ? -14.926 1.827 59.095 1.00 93.06 531 GLY A C 1
ATOM 4260 O O . GLY A 1 531 ? -15.015 0.634 59.381 1.00 93.06 531 GLY A O 1
ATOM 4261 N N . CYS A 1 532 ? -13.822 2.542 59.275 1.00 93.50 532 CYS A N 1
ATOM 4262 C CA . CYS A 1 532 ? -12.640 2.063 59.982 1.00 93.50 532 CYS A CA 1
ATOM 4263 C C . CYS A 1 532 ? -12.466 2.843 61.287 1.00 93.50 532 CYS A C 1
ATOM 4265 O O . CYS A 1 532 ? -12.531 4.072 61.282 1.00 93.50 532 CYS A O 1
ATOM 4267 N N . MET A 1 533 ? -12.232 2.142 62.396 1.00 92.06 533 MET A N 1
ATOM 4268 C CA . MET A 1 533 ? -11.996 2.751 63.707 1.00 92.06 533 MET A CA 1
ATOM 4269 C C . MET A 1 533 ? -10.687 3.553 63.708 1.00 92.06 533 MET A C 1
ATOM 4271 O O . MET A 1 533 ? -9.605 2.986 63.567 1.00 92.06 533 MET A O 1
ATOM 4275 N N . THR A 1 534 ? -10.748 4.868 63.920 1.00 91.06 534 THR A N 1
ATOM 4276 C CA . THR A 1 534 ? -9.548 5.720 64.076 1.00 91.06 534 THR A CA 1
ATOM 4277 C C . THR A 1 534 ? -9.019 5.718 65.515 1.00 91.06 534 THR A C 1
ATOM 4279 O O . THR A 1 534 ? -7.849 6.039 65.752 1.00 91.06 534 THR A O 1
ATOM 4282 N N . MET A 1 535 ? -9.866 5.331 66.471 1.00 89.75 535 MET A N 1
ATOM 4283 C CA . MET A 1 535 ? -9.623 5.249 67.915 1.00 89.75 535 MET A CA 1
ATOM 4284 C C . MET A 1 535 ? -10.252 3.954 68.458 1.00 89.75 535 MET A C 1
ATOM 4286 O O . MET A 1 535 ? -11.098 3.373 67.786 1.00 89.75 535 MET A O 1
ATOM 4290 N N . SER A 1 536 ? -9.850 3.472 69.638 1.00 92.31 536 SER A N 1
ATOM 4291 C CA . SER A 1 536 ? -10.497 2.296 70.248 1.00 92.31 536 SER A CA 1
ATOM 4292 C C . SER A 1 536 ? -11.912 2.632 70.741 1.00 92.31 536 SER A C 1
ATOM 4294 O O . SER A 1 536 ? -12.216 3.798 71.005 1.00 92.31 536 SER A O 1
ATOM 4296 N N . SER A 1 537 ? -12.782 1.629 70.913 1.00 89.88 537 SER A N 1
ATOM 4297 C CA . SER A 1 537 ? -14.127 1.850 71.475 1.00 89.88 537 SER A CA 1
ATOM 4298 C C . SER A 1 537 ? -14.090 2.550 72.837 1.00 89.88 537 SER A C 1
ATOM 4300 O O . SER A 1 537 ? -14.918 3.417 73.106 1.00 89.88 537 SER A O 1
ATOM 4302 N N . GLU A 1 538 ? -13.110 2.220 73.682 1.00 89.81 538 GLU A N 1
ATOM 4303 C CA . GLU A 1 538 ? -12.944 2.870 74.983 1.00 89.81 538 GLU A CA 1
ATOM 4304 C C . GLU A 1 538 ? -12.539 4.338 74.842 1.00 89.81 538 GLU A C 1
ATOM 4306 O O . GLU A 1 538 ? -13.054 5.199 75.556 1.00 89.81 538 GLU A O 1
ATOM 4311 N N . ASP A 1 539 ? -11.631 4.634 73.915 1.00 88.69 539 ASP A N 1
ATOM 4312 C CA . ASP A 1 539 ? -11.136 5.990 73.694 1.00 88.69 539 ASP A CA 1
ATOM 4313 C C . ASP A 1 539 ? -12.206 6.894 73.082 1.00 88.69 539 ASP A C 1
ATOM 4315 O O . ASP A 1 539 ? -12.277 8.071 73.432 1.00 88.69 539 ASP A O 1
ATOM 4319 N N . ILE A 1 540 ? -13.076 6.354 72.220 1.00 89.00 540 ILE A N 1
ATOM 4320 C CA . ILE A 1 540 ? -14.214 7.093 71.651 1.00 89.00 540 ILE A CA 1
ATOM 4321 C C . ILE A 1 540 ? -15.131 7.597 72.770 1.00 89.00 540 ILE A C 1
ATOM 4323 O O . ILE A 1 540 ? -15.524 8.766 72.762 1.00 89.00 540 ILE A O 1
ATOM 4327 N N . VAL A 1 541 ? -15.424 6.742 73.755 1.00 87.31 541 VAL A N 1
ATOM 4328 C CA . VAL A 1 541 ? -16.275 7.089 74.902 1.00 87.31 541 VAL A CA 1
ATOM 4329 C C . VAL A 1 541 ? -15.552 8.034 75.869 1.00 87.31 541 VAL A C 1
ATOM 4331 O O . VAL A 1 541 ? -16.158 8.991 76.348 1.00 87.31 541 VAL A O 1
ATOM 4334 N N . LYS A 1 542 ? -14.256 7.812 76.136 1.00 88.50 542 LYS A N 1
ATOM 4335 C CA . LYS A 1 542 ? -13.465 8.615 77.089 1.00 88.50 542 LYS A CA 1
ATOM 4336 C C . LYS A 1 542 ? -13.130 10.018 76.571 1.00 88.50 542 LYS A C 1
ATOM 4338 O O . LYS A 1 542 ? -13.266 10.986 77.313 1.00 88.50 542 LYS A O 1
ATOM 4343 N N . ILE A 1 543 ? -12.650 10.136 75.331 1.00 87.25 543 ILE A N 1
ATOM 4344 C CA . ILE A 1 543 ? -12.150 11.401 74.761 1.00 87.25 543 ILE A CA 1
ATOM 4345 C C . ILE A 1 543 ? -13.303 12.243 74.209 1.00 87.25 543 ILE A C 1
ATOM 4347 O O . ILE A 1 543 ? -13.271 13.468 74.317 1.00 87.25 543 ILE A O 1
ATOM 4351 N N . ASN A 1 544 ? -14.316 11.591 73.624 1.00 85.88 544 ASN A N 1
ATOM 4352 C CA . ASN A 1 544 ? -15.535 12.206 73.094 1.00 85.88 544 ASN A CA 1
ATOM 4353 C C . ASN A 1 544 ? -15.301 13.452 72.204 1.00 85.88 544 ASN A C 1
ATOM 4355 O O . ASN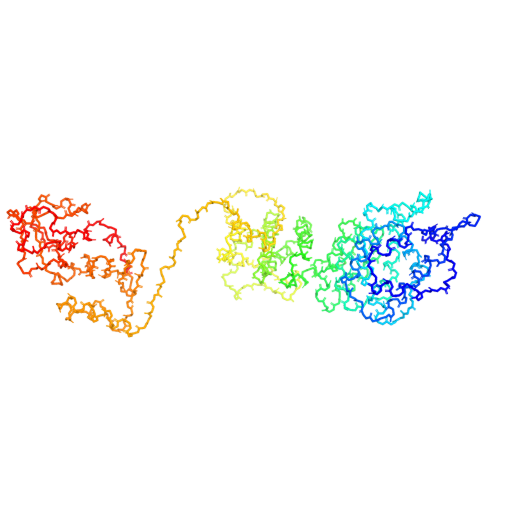 A 1 544 ? -16.084 14.400 72.190 1.00 85.88 544 ASN A O 1
ATOM 4359 N N . SER A 1 545 ? -14.191 13.474 71.465 1.00 86.44 545 SER A N 1
ATOM 4360 C CA . SER A 1 545 ? -13.789 14.578 70.594 1.00 86.44 545 SER A CA 1
ATOM 4361 C C . SER A 1 545 ? -12.940 14.045 69.441 1.00 86.44 545 SER A C 1
ATOM 4363 O O . SER A 1 545 ? -12.212 13.068 69.609 1.00 86.44 545 SER A O 1
ATOM 4365 N N . GLY A 1 546 ? -13.035 14.680 68.271 1.00 88.94 546 GLY A N 1
ATOM 4366 C CA . GLY A 1 546 ? -12.342 14.255 67.052 1.00 88.94 546 GLY A CA 1
ATOM 4367 C C . GLY A 1 546 ? -13.104 13.227 66.207 1.00 88.94 546 GLY A C 1
ATOM 4368 O O . GLY A 1 546 ? -14.294 12.973 66.415 1.00 88.94 546 GLY A O 1
ATOM 4369 N N . ILE A 1 547 ? -12.410 12.688 65.202 1.00 90.44 547 ILE A N 1
ATOM 4370 C CA . ILE A 1 547 ? -12.922 11.660 64.287 1.00 90.44 547 ILE A CA 1
ATOM 4371 C C . ILE A 1 547 ? -12.797 10.306 64.983 1.00 90.44 547 ILE A C 1
ATOM 4373 O O . ILE A 1 547 ? -11.684 9.925 65.340 1.00 90.44 547 ILE A O 1
ATOM 4377 N N . GLY A 1 548 ? -13.915 9.596 65.148 1.00 88.44 548 GLY A N 1
ATOM 4378 C CA . GLY A 1 548 ? -13.954 8.250 65.731 1.00 88.44 548 GLY A CA 1
ATOM 4379 C C . GLY A 1 548 ? -13.967 7.131 64.685 1.00 88.44 548 GLY A C 1
ATOM 4380 O O . GLY A 1 548 ? -13.450 6.044 64.943 1.00 88.44 548 GLY A O 1
ATOM 4381 N N . LEU A 1 549 ? -14.530 7.397 63.499 1.00 92.12 549 LEU A N 1
ATOM 4382 C CA . LEU A 1 549 ? -14.522 6.470 62.364 1.00 92.12 549 LEU A CA 1
ATOM 4383 C C . LEU A 1 549 ? -14.266 7.214 61.051 1.00 92.12 549 LEU A C 1
ATOM 4385 O O . LEU A 1 549 ? -14.941 8.206 60.750 1.00 92.12 549 LEU A O 1
ATOM 4389 N N . ASP A 1 550 ? -13.374 6.670 60.230 1.00 93.12 550 ASP A N 1
ATOM 4390 C CA . ASP A 1 550 ? -13.257 7.052 58.824 1.00 93.12 550 ASP A CA 1
ATOM 4391 C C . ASP A 1 550 ? -14.358 6.367 58.014 1.00 93.12 550 ASP A C 1
ATOM 4393 O O . ASP A 1 550 ? -14.589 5.166 58.166 1.00 93.12 550 ASP A O 1
ATOM 4397 N N . ASN A 1 551 ? -15.042 7.118 57.152 1.00 91.88 551 ASN A N 1
ATOM 4398 C CA . ASN A 1 551 ? -16.092 6.582 56.290 1.00 91.88 551 ASN A CA 1
ATOM 4399 C C . ASN A 1 551 ? -15.472 6.001 55.010 1.00 91.88 551 ASN A C 1
ATOM 4401 O O . ASN A 1 551 ? -14.909 6.741 54.206 1.00 91.88 551 ASN A O 1
ATOM 4405 N N . LEU A 1 552 ? -15.568 4.681 54.824 1.00 91.19 552 LEU A N 1
ATOM 4406 C CA . LEU A 1 552 ? -14.957 3.983 53.686 1.00 91.19 552 LEU A CA 1
ATOM 4407 C C . LEU A 1 552 ? -15.926 3.793 52.518 1.00 91.19 552 LEU A C 1
ATOM 4409 O O . LEU A 1 552 ? -15.536 3.900 51.358 1.00 91.19 552 LEU A O 1
ATOM 4413 N N . HIS A 1 553 ? -17.179 3.458 52.823 1.00 92.06 553 HIS A N 1
ATOM 4414 C CA . HIS A 1 553 ? -18.203 3.141 51.830 1.00 92.06 553 HIS A CA 1
ATOM 4415 C C . HIS A 1 553 ? -19.586 3.429 52.414 1.00 92.06 553 HIS A C 1
ATOM 4417 O O . HIS A 1 553 ? -19.909 2.928 53.487 1.00 92.06 553 HIS A O 1
ATOM 4423 N N . TYR A 1 554 ? -20.418 4.206 51.721 1.00 92.62 554 TYR A N 1
ATOM 4424 C CA . TYR A 1 554 ? -21.731 4.639 52.214 1.00 92.62 554 TYR A CA 1
ATOM 4425 C C . TYR A 1 554 ? -22.824 4.509 51.147 1.00 92.62 554 TYR A C 1
ATOM 4427 O O . TYR A 1 554 ? -22.566 4.428 49.945 1.00 92.62 554 TYR A O 1
ATOM 4435 N N . LEU A 1 555 ? -24.084 4.477 51.580 1.00 89.38 555 LEU A N 1
ATOM 4436 C CA . LEU A 1 555 ? -25.224 4.427 50.664 1.00 89.38 555 LEU A CA 1
ATOM 4437 C C . LEU A 1 555 ? -25.225 5.640 49.719 1.00 89.38 555 LEU A C 1
ATOM 4439 O O . LEU A 1 555 ? -25.134 6.777 50.167 1.00 89.38 555 LEU A O 1
ATOM 4443 N N . ASN A 1 556 ? -25.438 5.392 48.423 1.00 85.81 556 ASN A N 1
ATOM 4444 C CA . ASN A 1 556 ? -25.405 6.368 47.317 1.00 85.81 556 ASN A CA 1
ATOM 4445 C C . ASN A 1 556 ? -24.023 6.826 46.833 1.00 85.81 556 ASN A C 1
ATOM 4447 O O . ASN A 1 556 ? -23.965 7.661 45.916 1.00 85.81 556 ASN A O 1
ATOM 4451 N N . ASP A 1 557 ? -22.937 6.263 47.356 1.00 87.06 557 ASP A N 1
ATOM 4452 C CA . ASP A 1 557 ? -21.614 6.491 46.786 1.00 87.06 557 ASP A CA 1
ATOM 4453 C C . ASP A 1 557 ? -21.420 5.776 45.432 1.00 87.06 557 ASP A C 1
ATOM 4455 O O . ASP A 1 557 ? -22.324 5.122 44.892 1.00 87.06 557 ASP A O 1
ATOM 4459 N N . GLY A 1 558 ? -20.235 5.945 44.838 1.00 83.69 558 GLY A N 1
ATOM 4460 C CA . GLY A 1 558 ? -19.909 5.346 43.543 1.00 83.69 558 GLY A CA 1
ATOM 4461 C C . GLY A 1 558 ? -19.956 3.816 43.555 1.00 83.69 558 GLY A C 1
ATOM 4462 O O . GLY A 1 558 ? -20.440 3.221 42.595 1.00 83.69 558 GLY A O 1
ATOM 4463 N N . LEU A 1 559 ? -19.523 3.184 44.650 1.00 84.19 559 LEU A N 1
ATOM 4464 C CA . LEU A 1 559 ? -19.503 1.727 44.811 1.00 84.19 559 LEU A CA 1
ATOM 4465 C C . LEU A 1 559 ? -20.921 1.156 44.956 1.00 84.19 559 LEU A C 1
ATOM 4467 O O . LEU A 1 559 ? -21.231 0.108 44.389 1.00 84.19 559 LEU A O 1
ATOM 4471 N N . TRP A 1 560 ? -21.813 1.863 45.653 1.00 84.50 560 TRP A N 1
ATOM 4472 C CA . TRP A 1 560 ? -23.218 1.484 45.802 1.00 84.50 560 TRP A CA 1
ATOM 4473 C C . TRP A 1 560 ? -23.954 1.514 44.459 1.00 84.50 560 TRP A C 1
ATOM 4475 O O . TRP A 1 560 ? -24.727 0.604 44.135 1.00 84.50 560 TRP A O 1
ATOM 4485 N N . LYS A 1 561 ? -23.673 2.546 43.654 1.00 84.25 561 LYS A N 1
ATOM 4486 C CA . LYS A 1 561 ? -24.276 2.774 42.333 1.00 84.25 561 LYS A CA 1
ATOM 4487 C C . LYS A 1 561 ? -23.736 1.863 41.231 1.00 84.25 561 LYS A C 1
ATOM 4489 O O . LYS A 1 561 ? -24.283 1.900 40.131 1.00 84.25 561 LYS A O 1
ATOM 4494 N N . LEU A 1 562 ? -22.712 1.044 41.497 1.00 77.81 562 LEU A N 1
ATOM 4495 C CA . LEU A 1 562 ? -22.215 0.091 40.506 1.00 77.81 562 LEU A CA 1
ATOM 4496 C C . LEU A 1 562 ? -23.358 -0.836 40.049 1.00 77.81 562 LEU A C 1
ATOM 4498 O O . LEU A 1 562 ? -24.006 -1.465 40.904 1.00 77.81 562 LEU A O 1
ATOM 4502 N N . PRO A 1 563 ? -23.632 -0.912 38.731 1.00 63.62 563 PRO A N 1
ATOM 4503 C CA . PRO A 1 563 ? -24.679 -1.768 38.203 1.00 63.62 563 PRO A CA 1
ATOM 4504 C C . PRO A 1 563 ? -24.312 -3.226 38.472 1.00 63.62 563 PRO A C 1
ATOM 4506 O O . PRO A 1 563 ? -23.206 -3.669 38.170 1.00 63.62 563 PRO A O 1
ATOM 4509 N N . VAL A 1 564 ? -25.249 -3.961 39.064 1.00 58.53 564 VAL A N 1
ATOM 4510 C CA . VAL A 1 564 ? -25.143 -5.415 39.201 1.00 58.53 564 VAL A CA 1
ATOM 4511 C C . VAL A 1 564 ? -25.431 -5.980 37.815 1.00 58.53 564 VAL A C 1
ATOM 4513 O O . VAL A 1 564 ? -26.522 -5.752 37.295 1.00 58.53 564 VAL A O 1
ATOM 4516 N N . GLN A 1 565 ? -24.463 -6.652 37.190 1.00 52.12 565 GLN A N 1
ATOM 4517 C CA . GLN A 1 565 ? -24.757 -7.422 35.981 1.00 52.12 565 GLN A CA 1
ATOM 4518 C C . GLN A 1 565 ? -25.587 -8.630 36.422 1.00 52.12 565 GLN A C 1
ATOM 4520 O O . GLN A 1 565 ? -25.092 -9.497 37.143 1.00 52.12 565 GLN A O 1
ATOM 4525 N N . SER A 1 566 ? -26.879 -8.586 36.095 1.00 36.72 566 SER A N 1
ATOM 4526 C CA . SER A 1 566 ? -27.855 -9.649 36.341 1.00 36.72 566 SER A CA 1
ATOM 4527 C C . SER A 1 566 ? -27.690 -10.793 35.361 1.00 36.72 566 SER A C 1
ATOM 4529 O O . SER A 1 566 ? -27.599 -10.470 34.152 1.00 36.72 566 SER A O 1
#

Foldseek 3Di:
DDDDLVQEDEDDADALCVCLCCLQPNALVVVLVVQQPDDQWDDDPSGIYGDNVLNSPLVNLQVNQVDDQDDLVSLLRNQVRPLLAPQNVLSNLSCCLVVVHSDPDPSSLQSVLSNLLSHDFLPDPHHHSYPDPCVVVRCPDSVVSLVSNVSSLLVSVVVPHDPVCLVSNLLSCQVGSCVRHPCSVSCLVVLVCQLPDPDLVSNLSSLSNQLCCVVVHVDDDPPSLQSCLQSVLCQQVDDCVRCVSVLLSVLVVLLDPPDDLLLNLLVLQSLLVSLVSHDPQSVLSSLLSNLSNVLRDVLSLCLADDPPPPDPVRAQADRNDTSNNRCSSRHHSCSLVVQCVPPDVVSVVSSCSSVCVVPPDRDDRDRGDGDDPVRSVCCVVPVPPPDPPDDDDPQDFDDPPLVVVVVVLVVLCVLQVVCPVPVCVVANSPWDWTWGQDPQRKTFTGTNQRQTAWIDHPVAHIDGALVNCQVPVPRFAEWEFEPVCLVVVQVQDFAWLLRQQPPQHDQDADAAFRGKHFYHYRPDDGGFFIWGANGHSVCSNVVVGDGGTHTDHGDPDPSNPPDRND

Sequence (566 aa):
MDVVFKKLKFEPAKNPERFLSLLTEGNSKELHSHFKSIDPLRKEGNAVFLTSDVVDFLHGIALWFQSKPLNVSKIEQLTGEFFKGSDMLIFLLSYWMQNPLFDDSVNSKKNFWLLLVSLPSPKLKLYPMLNSENYEEIDLGESKRIKSVESVWLKQIYRGVPQDVFHRVLRKLVDEVMGVMSEPELLGDFLVNFIEGKDTKFGIFALEGVAKLMLEKSFSYPAFFDVLYEKLPALSSFPVKETKNFILKLDLFMGSTHLPAYTIAAFAKRIARIAIVSEVEICNLLLGVLRNMFTNHAVVQEMCHKEEPKDLESDPYVENTSSKNSNAIDSSLWELGIFFRHWQPLTVKKVEFVEIVGNKKSMDVVPLQTMTKTELFKKYFDQGGKKMEDCPISFAKLDDDILFQRGIKAKLVEQFPELESVIEDILPKKENFKLIKGKDHLELIANAAGNVLFIKHRDYPYFPTLKLLHKYPFILPHQQVDKGAIKFVLNGSNIMCPGLTSPGGVVKEGLEKGSVVAIMAEGKQHALAIGCMTMSSEDIVKINSGIGLDNLHYLNDGLWKLPVQS

pLDDT: mean 80.48, std 11.61, range [36.72, 95.5]

Secondary structure (DSSP, 8-state):
--SSTTSEEEPPPS-GGGGHHHHHT--HHHHHHHHHTS--EEEETTEEEE-HHHHHHHHHHHHHHHSSPPPHHHHHHHHHHTTTBHHHHHHHHHHHHHS--S---HHHHHHHHHHHHHSPPTTS-PBP-S--TTHHHH--HHHHHHHHHHHHHHHHHHT---GGGHHHHHHHIIIIITTT-S-GGGGHHHHHHHHHSS-HHHHHHHHHHHHHHHHHS----TTHHHHHHHHGGGGGGS-HHHHHHHHHHHHHHHT-TTS-HHHHHHHHHHHHHHHHHS-HHHHHHHHHHHHHHHHH-HHHHHHHS-S---SGGG----TTS-GGGS-GGGS--HHHHHHTT-SSHHHHHHHTHHHHGGGT-PPPP-PPPP--HHHHHHHHHSS-S---S--------B---HHHHHHHHHHHHHH-GGGTTTHHHHS-SSSPPEEEE-GGG-EEEE-TT--EEEEEETTEEEEE-HHHHHH-GGGS-EEEE-TTTHHHHTTTPPEETHHHHSTT-B--TTPPTT-EEEEEETT-SS-SEEEEESS-HHHHHHH--SEEEEEEEETTSTTTTSPP--